Protein AF-A0AAE5MK53-F1 (afdb_monomer_lite)

InterPro domains:
  IPR053832 Domain of unknown function DUF6924 [PF21962] (348-481)

Structure (mmCIF, N/CA/C/O backbone):
data_AF-A0AAE5MK53-F1
#
_entry.id   AF-A0AAE5MK53-F1
#
loop_
_atom_site.group_PDB
_atom_site.id
_atom_site.type_symbol
_atom_site.label_atom_id
_atom_site.label_alt_id
_atom_site.label_comp_id
_atom_site.label_asym_id
_atom_site.label_entity_id
_atom_site.label_seq_id
_atom_site.pdbx_PDB_ins_code
_atom_site.Cartn_x
_atom_site.Cartn_y
_atom_site.Cartn_z
_atom_site.occupancy
_atom_site.B_iso_or_equiv
_atom_site.auth_seq_id
_atom_site.auth_comp_id
_atom_site.auth_asym_id
_atom_site.auth_atom_id
_atom_site.pdbx_PDB_model_num
ATOM 1 N N . MET A 1 1 ? 41.334 26.583 -20.042 1.00 57.69 1 MET A N 1
ATOM 2 C CA . MET A 1 1 ? 40.131 26.699 -20.900 1.00 57.69 1 MET A CA 1
ATOM 3 C C . MET A 1 1 ? 39.004 26.038 -20.131 1.00 57.69 1 MET A C 1
ATOM 5 O O . MET A 1 1 ? 39.251 24.961 -19.609 1.00 57.69 1 MET A O 1
ATOM 9 N N . SER A 1 2 ? 37.841 26.672 -19.985 1.00 77.62 2 SER A N 1
ATOM 10 C CA . SER A 1 2 ? 36.703 26.052 -19.292 1.00 77.62 2 SER A CA 1
ATOM 11 C C . SER A 1 2 ? 36.156 24.884 -20.117 1.00 77.62 2 SER A C 1
ATOM 13 O O . SER A 1 2 ? 36.033 25.001 -21.339 1.00 77.62 2 SER A O 1
ATOM 15 N N . MET A 1 3 ? 35.861 23.752 -19.473 1.00 86.38 3 MET A N 1
ATOM 16 C CA . MET A 1 3 ? 35.190 22.638 -20.142 1.00 86.38 3 MET A CA 1
ATOM 17 C C . MET A 1 3 ? 33.709 22.948 -20.372 1.00 86.38 3 MET A C 1
ATOM 19 O O . MET A 1 3 ? 33.050 23.600 -19.567 1.00 86.38 3 MET A O 1
ATOM 23 N N . THR A 1 4 ? 33.177 22.450 -21.483 1.00 92.69 4 THR A N 1
ATOM 24 C CA . THR A 1 4 ? 31.737 22.442 -21.771 1.00 92.69 4 THR A CA 1
ATOM 25 C C . THR A 1 4 ? 31.074 21.220 -21.135 1.00 92.69 4 THR A C 1
ATOM 27 O O . THR A 1 4 ? 31.731 20.197 -20.927 1.00 92.69 4 THR A O 1
ATOM 30 N N . TRP A 1 5 ? 29.763 21.275 -20.873 1.00 92.25 5 TRP A N 1
ATOM 31 C CA . TRP A 1 5 ? 29.041 20.116 -20.333 1.00 92.25 5 TRP A CA 1
ATOM 32 C C . TRP A 1 5 ? 29.222 18.837 -21.172 1.00 92.25 5 TRP A C 1
ATOM 34 O O . TRP A 1 5 ? 29.548 17.809 -20.589 1.00 92.25 5 TRP A O 1
ATOM 44 N N . PRO A 1 6 ? 29.129 18.849 -22.519 1.00 90.31 6 PRO A N 1
ATOM 45 C CA . PRO A 1 6 ? 29.384 17.647 -23.315 1.00 90.31 6 PRO A CA 1
ATOM 46 C C . PRO A 1 6 ? 30.763 17.010 -23.085 1.00 90.31 6 PRO A C 1
ATOM 48 O O . PRO A 1 6 ? 30.878 15.788 -23.165 1.00 90.31 6 PRO A O 1
ATOM 51 N N . GLN A 1 7 ? 31.790 17.810 -22.778 1.00 87.62 7 GLN A N 1
ATOM 52 C CA . GLN A 1 7 ? 33.131 17.314 -22.454 1.00 87.62 7 GLN A CA 1
ATOM 53 C C . GLN A 1 7 ? 33.174 16.686 -21.056 1.00 87.62 7 GLN A C 1
ATOM 55 O O . GLN A 1 7 ? 33.654 15.564 -20.922 1.00 87.62 7 GLN A O 1
ATOM 60 N N . VAL A 1 8 ? 32.609 17.353 -20.043 1.00 91.56 8 VAL A N 1
ATOM 61 C CA . VAL A 1 8 ? 32.507 16.819 -18.668 1.00 91.56 8 VAL A CA 1
ATOM 62 C C . VAL A 1 8 ? 31.668 15.539 -18.629 1.00 91.56 8 VAL A C 1
ATOM 64 O O . VAL A 1 8 ? 32.060 14.543 -18.026 1.00 91.56 8 VAL A O 1
ATOM 67 N N . ARG A 1 9 ? 30.552 15.514 -19.359 1.00 89.44 9 ARG A N 1
ATOM 68 C CA . ARG A 1 9 ? 29.719 14.324 -19.552 1.00 89.44 9 ARG A CA 1
ATOM 69 C C . ARG A 1 9 ? 30.509 13.173 -20.176 1.00 89.44 9 ARG A C 1
ATOM 71 O O . ARG A 1 9 ? 30.390 12.034 -19.736 1.00 89.44 9 ARG A O 1
ATOM 78 N N . GLY A 1 10 ? 31.325 13.473 -21.188 1.00 82.06 10 GLY A N 1
ATOM 79 C CA . GLY A 1 10 ? 32.218 12.504 -21.824 1.00 82.06 10 GLY A CA 1
ATOM 80 C C . GLY A 1 10 ? 33.250 11.918 -20.858 1.00 82.06 10 GLY A C 1
ATOM 81 O O . GLY A 1 10 ? 33.489 10.712 -20.903 1.00 82.06 10 GLY A O 1
ATOM 82 N N . LEU A 1 11 ? 33.801 12.732 -19.948 1.00 87.75 11 LEU A N 1
ATOM 83 C CA . LEU A 1 11 ? 34.667 12.238 -18.872 1.00 87.75 11 LEU A CA 1
ATOM 84 C C . LEU A 1 11 ? 33.918 11.240 -17.996 1.00 87.75 11 LEU A C 1
ATOM 86 O O . LEU A 1 11 ? 34.425 10.148 -17.758 1.00 87.75 11 LEU A O 1
ATOM 90 N N . SER A 1 12 ? 32.694 11.557 -17.579 1.00 90.00 12 SER A N 1
ATOM 91 C CA . SER A 1 12 ? 31.978 10.639 -16.700 1.00 90.00 12 SER A CA 1
ATOM 92 C C . SER A 1 12 ? 31.541 9.342 -17.384 1.00 90.00 12 SER A C 1
ATOM 94 O O . SER A 1 12 ? 31.657 8.269 -16.795 1.00 90.00 12 SER A O 1
ATOM 96 N N . TYR A 1 13 ? 31.172 9.384 -18.667 1.00 85.62 13 TYR A N 1
ATOM 97 C CA . TYR A 1 13 ? 30.950 8.168 -19.459 1.00 85.62 13 TYR A CA 1
ATOM 98 C C . TYR A 1 13 ? 32.170 7.260 -19.556 1.00 85.62 13 TYR A C 1
ATOM 100 O O . TYR A 1 13 ? 32.012 6.048 -19.680 1.00 85.62 13 TYR A O 1
ATOM 108 N N . SER A 1 14 ? 33.382 7.804 -19.451 1.00 85.31 14 SER A N 1
ATOM 109 C CA . SER A 1 14 ? 34.597 6.990 -19.482 1.00 85.31 14 SER A CA 1
ATOM 110 C C . SER A 1 14 ? 34.736 6.037 -18.289 1.00 85.31 14 SER A C 1
ATOM 112 O O . SER A 1 14 ? 35.611 5.175 -18.322 1.00 85.31 14 SER A O 1
ATOM 114 N N . THR A 1 15 ? 33.888 6.164 -17.260 1.00 87.31 15 THR A N 1
ATOM 115 C CA . THR A 1 15 ? 33.840 5.269 -16.090 1.00 87.31 15 THR A CA 1
ATOM 116 C C . THR A 1 15 ? 32.873 4.091 -16.265 1.00 87.31 15 THR A C 1
ATOM 118 O O . THR A 1 15 ? 32.902 3.144 -15.480 1.00 87.31 15 THR A O 1
ATOM 121 N N . MET A 1 16 ? 32.033 4.106 -17.309 1.00 83.94 16 MET A N 1
ATOM 122 C CA . MET A 1 16 ? 31.070 3.037 -17.583 1.00 83.94 16 MET A CA 1
ATOM 123 C C . MET A 1 16 ? 31.770 1.686 -17.749 1.00 83.94 16 MET A C 1
ATOM 125 O O . MET A 1 16 ? 32.662 1.529 -18.581 1.00 83.94 16 MET A O 1
ATOM 129 N N . GLY A 1 17 ? 31.329 0.693 -16.974 1.00 82.88 17 GLY A N 1
ATOM 130 C CA . GLY A 1 17 ? 31.860 -0.670 -17.042 1.00 82.88 17 GLY A CA 1
ATOM 131 C C . GLY A 1 17 ? 33.250 -0.860 -16.423 1.00 82.88 17 GLY A C 1
ATOM 132 O O . GLY A 1 17 ? 33.816 -1.941 -16.568 1.00 82.88 17 GLY A O 1
ATOM 133 N N . ARG A 1 18 ? 33.792 0.145 -15.724 1.00 87.62 18 ARG A N 1
ATOM 134 C CA . ARG A 1 18 ? 35.118 0.088 -15.091 1.00 87.62 18 ARG A CA 1
ATOM 135 C C . ARG A 1 18 ? 35.029 -0.102 -13.585 1.00 87.62 18 ARG A C 1
ATOM 137 O O . ARG A 1 18 ? 34.075 0.344 -12.949 1.00 87.62 18 ARG A O 1
ATOM 144 N N . SER A 1 19 ? 36.022 -0.789 -13.028 1.00 93.06 19 SER A N 1
ATOM 145 C CA . SER A 1 19 ? 36.098 -1.034 -11.590 1.00 93.06 19 SER A CA 1
ATOM 146 C C . SER A 1 19 ? 36.514 0.239 -10.867 1.00 93.06 19 SER A C 1
ATOM 148 O O . SER A 1 19 ? 37.373 0.967 -11.363 1.00 93.06 19 SER A O 1
ATOM 150 N N . VAL A 1 20 ? 35.906 0.531 -9.717 1.00 96.31 20 VAL A N 1
ATOM 151 C CA . VAL A 1 20 ? 36.264 1.701 -8.907 1.00 96.31 20 VAL A CA 1
ATOM 152 C C . VAL A 1 20 ? 36.381 1.316 -7.440 1.00 96.31 20 VAL A C 1
ATOM 154 O O . VAL A 1 20 ? 35.507 0.647 -6.890 1.00 96.31 20 VAL A O 1
ATOM 157 N N . ARG A 1 21 ? 37.450 1.779 -6.793 1.00 97.19 21 ARG A N 1
ATOM 158 C CA . ARG A 1 21 ? 37.601 1.799 -5.336 1.00 97.19 21 ARG A CA 1
ATOM 159 C C . ARG A 1 21 ? 37.710 3.239 -4.866 1.00 97.19 21 ARG A C 1
ATOM 161 O O . ARG A 1 21 ? 38.428 4.014 -5.486 1.00 97.19 21 ARG A O 1
ATOM 168 N N . ALA A 1 22 ? 37.044 3.591 -3.773 1.00 97.56 22 ALA A N 1
ATOM 169 C CA . ALA A 1 22 ? 37.144 4.925 -3.188 1.00 97.56 22 ALA A CA 1
ATOM 170 C C . ALA A 1 22 ? 36.877 4.909 -1.678 1.00 97.56 22 ALA A C 1
ATOM 172 O O . ALA A 1 22 ? 36.307 3.960 -1.133 1.00 97.56 22 ALA A O 1
ATOM 173 N N . GLU A 1 23 ? 37.279 5.982 -1.011 1.00 97.81 23 GLU A N 1
ATOM 174 C CA . GLU A 1 23 ? 36.853 6.318 0.345 1.00 97.81 23 GLU A CA 1
ATOM 175 C C . GLU A 1 23 ? 35.591 7.178 0.292 1.00 97.81 23 GLU A C 1
ATOM 177 O O . GLU A 1 23 ? 35.469 8.045 -0.570 1.00 97.81 23 GLU A O 1
ATOM 182 N N . THR A 1 24 ? 34.640 6.933 1.189 1.00 96.25 24 THR A N 1
ATOM 183 C CA . THR A 1 24 ? 33.313 7.556 1.168 1.00 96.25 24 THR A CA 1
ATOM 184 C C . THR A 1 24 ? 33.146 8.545 2.313 1.00 96.25 24 THR A C 1
ATOM 186 O O . THR A 1 24 ? 33.601 8.311 3.436 1.00 96.25 24 THR A O 1
ATOM 189 N N . TRP A 1 25 ? 32.445 9.641 2.034 1.00 95.38 25 TRP A N 1
ATOM 190 C CA . TRP A 1 25 ? 32.151 10.698 2.993 1.00 95.38 25 TRP A CA 1
ATOM 191 C C . TRP A 1 25 ? 30.696 11.152 2.868 1.00 95.38 25 TRP A C 1
ATOM 19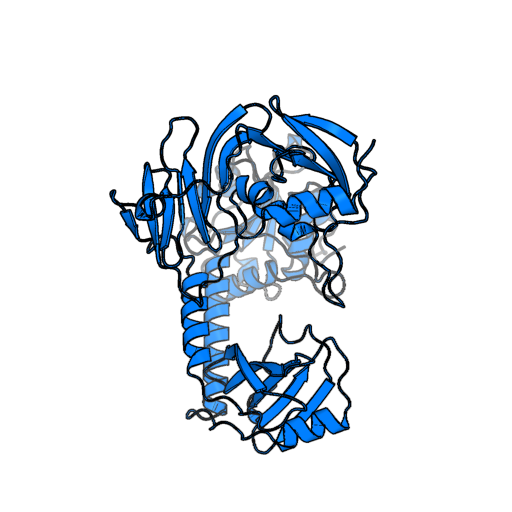3 O O . TRP A 1 25 ? 30.136 11.178 1.770 1.00 95.38 25 TRP A O 1
ATOM 203 N N . ALA A 1 26 ? 30.099 11.539 3.993 1.00 92.19 26 ALA A N 1
ATOM 204 C CA . ALA A 1 26 ? 28.777 12.156 4.053 1.00 92.19 26 ALA A CA 1
ATOM 205 C C . ALA A 1 26 ? 28.813 13.360 5.001 1.00 92.19 26 ALA A C 1
ATOM 207 O O . ALA A 1 26 ? 29.324 13.253 6.116 1.00 92.19 26 ALA A O 1
ATOM 208 N N . ASP A 1 27 ? 28.327 14.513 4.539 1.00 90.69 27 ASP A N 1
ATOM 209 C CA . ASP A 1 27 ? 28.273 15.781 5.280 1.00 90.69 27 ASP A CA 1
ATOM 210 C C . ASP A 1 27 ? 29.592 16.119 5.997 1.00 90.69 27 ASP A C 1
ATOM 212 O O . ASP A 1 27 ? 29.641 16.502 7.166 1.00 90.69 27 ASP A O 1
ATOM 216 N N . GLY A 1 28 ? 30.705 15.925 5.285 1.00 90.06 28 GLY A N 1
ATOM 217 C CA . GLY A 1 28 ? 32.050 16.198 5.791 1.00 90.06 28 GLY A CA 1
ATOM 218 C C . GLY A 1 28 ? 32.678 15.072 6.620 1.00 90.06 28 GLY A C 1
ATOM 219 O O . GLY A 1 28 ? 33.887 15.112 6.846 1.00 90.06 28 GLY A O 1
ATOM 220 N N . THR A 1 29 ? 31.915 14.050 7.010 1.00 93.75 29 THR A N 1
ATOM 221 C CA . THR A 1 29 ? 32.353 12.951 7.886 1.00 93.75 29 THR A CA 1
ATOM 222 C C . THR A 1 29 ? 32.756 11.718 7.081 1.00 93.75 29 THR A C 1
ATOM 224 O O . THR A 1 29 ? 32.072 11.348 6.131 1.00 93.75 29 THR A O 1
ATOM 227 N N . TYR A 1 30 ? 33.866 11.077 7.457 1.00 95.38 30 TYR A N 1
ATOM 228 C CA . TYR A 1 30 ? 34.325 9.835 6.828 1.00 95.38 30 TYR A CA 1
ATOM 229 C C . TYR A 1 30 ? 33.371 8.693 7.178 1.00 95.38 30 TYR A C 1
ATOM 231 O O . TYR A 1 30 ? 33.131 8.430 8.358 1.00 95.38 30 TYR A O 1
ATOM 239 N N . THR A 1 31 ? 32.831 8.016 6.167 1.00 94.00 31 THR A N 1
ATOM 240 C CA . THR A 1 31 ? 31.848 6.940 6.349 1.00 94.00 31 THR A CA 1
ATOM 241 C C . THR A 1 31 ? 32.406 5.556 6.056 1.00 94.00 31 THR A C 1
ATOM 243 O O . THR A 1 31 ? 31.842 4.588 6.565 1.00 94.00 31 THR A O 1
ATOM 246 N N . GLY A 1 32 ? 33.519 5.445 5.322 1.00 96.06 32 GLY A N 1
ATOM 247 C CA . GLY A 1 32 ? 34.181 4.168 5.065 1.00 96.06 32 GLY A CA 1
ATOM 248 C C . GLY A 1 32 ? 34.752 4.027 3.656 1.00 96.06 32 GLY A C 1
ATOM 249 O O . GLY A 1 32 ? 35.325 4.970 3.112 1.00 96.06 32 GLY A O 1
ATOM 250 N N . LYS A 1 33 ? 34.649 2.823 3.084 1.00 96.81 33 LYS A N 1
ATOM 251 C CA . LYS A 1 33 ? 35.230 2.462 1.781 1.00 96.81 33 LYS A CA 1
ATOM 252 C C . LYS A 1 33 ? 34.236 1.725 0.907 1.00 96.81 33 LYS A C 1
ATOM 254 O O . LYS A 1 33 ? 33.406 0.963 1.395 1.00 96.81 33 LYS A O 1
ATOM 259 N N . VAL A 1 34 ? 34.373 1.912 -0.399 1.00 96.38 34 VAL A N 1
ATOM 260 C CA . VAL A 1 34 ? 33.569 1.230 -1.409 1.00 96.38 34 VAL A CA 1
ATOM 261 C C . VAL A 1 34 ? 34.458 0.601 -2.474 1.00 96.38 34 VAL A C 1
ATOM 263 O O . VAL A 1 34 ? 35.443 1.197 -2.913 1.00 96.38 34 VAL A O 1
ATOM 266 N N . TRP A 1 35 ? 34.068 -0.593 -2.911 1.00 97.12 35 TRP A N 1
ATOM 267 C CA . TRP A 1 35 ? 34.556 -1.253 -4.113 1.00 97.12 35 TRP A CA 1
ATOM 268 C C . TRP A 1 35 ? 33.366 -1.571 -4.998 1.00 97.12 35 TRP A C 1
ATOM 270 O O . TRP A 1 35 ? 32.382 -2.158 -4.543 1.00 97.12 35 TRP A O 1
ATOM 280 N N . PHE A 1 36 ? 33.477 -1.216 -6.267 1.00 93.62 36 PHE A N 1
ATOM 281 C CA . PHE A 1 36 ? 32.468 -1.485 -7.271 1.00 93.62 36 PHE A CA 1
ATOM 282 C C . PHE A 1 36 ? 33.122 -2.132 -8.485 1.00 93.62 36 PHE A C 1
ATOM 284 O O . PHE A 1 36 ? 34.005 -1.553 -9.116 1.00 93.62 36 PHE A O 1
ATOM 291 N N . GLN A 1 37 ? 32.672 -3.337 -8.809 1.00 92.38 37 GLN A N 1
ATOM 292 C CA . GLN A 1 37 ? 32.999 -4.049 -10.033 1.00 92.38 37 GLN A CA 1
ATOM 293 C C . GLN A 1 37 ? 31.704 -4.203 -10.840 1.00 92.38 37 GLN A C 1
ATOM 295 O O . GLN A 1 37 ? 30.841 -5.012 -10.486 1.00 92.38 37 GLN A O 1
ATOM 300 N N . PRO A 1 38 ? 31.544 -3.455 -11.942 1.00 82.31 38 PRO A N 1
ATOM 301 C CA . PRO A 1 38 ? 30.407 -3.636 -12.831 1.00 82.31 38 PRO A CA 1
ATOM 302 C C . PRO A 1 38 ? 30.295 -5.086 -13.339 1.00 82.31 38 PRO A C 1
ATOM 304 O O . PRO A 1 38 ? 31.316 -5.756 -13.521 1.00 82.31 38 PRO A O 1
ATOM 307 N N . PRO A 1 39 ? 29.074 -5.571 -13.627 1.00 75.44 39 PRO A N 1
ATOM 308 C CA . PRO A 1 39 ? 27.817 -4.818 -13.604 1.00 75.44 39 PRO A CA 1
ATOM 309 C C . PRO A 1 39 ? 27.136 -4.732 -12.227 1.00 75.44 39 PRO A C 1
ATOM 311 O O . PRO A 1 39 ? 26.342 -3.821 -12.018 1.00 75.44 39 PRO A O 1
ATOM 314 N N . THR A 1 40 ? 27.420 -5.651 -11.301 1.00 79.81 40 THR A N 1
ATOM 315 C CA . THR A 1 40 ? 26.578 -5.865 -10.104 1.00 79.81 40 THR A CA 1
ATOM 316 C C . THR A 1 40 ? 27.352 -6.085 -8.808 1.00 79.81 40 THR A C 1
ATOM 318 O O . THR A 1 40 ? 26.729 -6.338 -7.783 1.00 79.81 40 THR A O 1
ATOM 321 N N . SER A 1 41 ? 28.684 -6.067 -8.830 1.00 90.38 41 SER A N 1
ATOM 322 C CA . SER A 1 41 ? 29.466 -6.475 -7.666 1.00 90.38 41 SER A CA 1
ATOM 323 C C . SER A 1 41 ? 29.863 -5.278 -6.811 1.00 90.38 41 SER A C 1
ATOM 325 O O . SER A 1 41 ? 30.524 -4.355 -7.289 1.00 90.38 41 SER A O 1
ATOM 327 N N . TRP A 1 42 ? 29.487 -5.313 -5.536 1.00 92.88 42 TRP A N 1
ATOM 328 C CA . TRP A 1 42 ? 29.722 -4.241 -4.573 1.00 92.88 42 TRP A CA 1
ATOM 329 C C . TRP A 1 42 ? 30.321 -4.782 -3.288 1.00 92.88 42 TRP A C 1
ATOM 331 O O . TRP A 1 42 ? 29.976 -5.869 -2.830 1.00 92.88 42 TRP A O 1
ATOM 341 N N . ARG A 1 43 ? 31.177 -3.982 -2.665 1.00 95.00 43 ARG A N 1
ATOM 342 C CA . ARG A 1 43 ? 31.562 -4.133 -1.266 1.00 95.00 43 ARG A CA 1
ATOM 343 C C . ARG A 1 43 ? 31.571 -2.759 -0.627 1.00 95.00 43 ARG A C 1
ATOM 345 O O . ARG A 1 43 ? 32.150 -1.831 -1.190 1.00 95.00 43 ARG A O 1
ATOM 352 N N . ILE A 1 44 ? 30.962 -2.637 0.543 1.00 94.81 44 ILE A N 1
ATOM 353 C CA . ILE A 1 44 ? 31.003 -1.422 1.352 1.00 94.81 44 ILE A CA 1
ATOM 354 C C . ILE A 1 44 ? 31.495 -1.799 2.741 1.00 94.81 44 ILE A C 1
ATOM 356 O O . ILE A 1 44 ? 31.023 -2.760 3.353 1.00 94.81 44 ILE A O 1
ATOM 360 N N . GLU A 1 45 ? 32.459 -1.030 3.218 1.00 95.38 45 GLU A N 1
ATOM 361 C CA . GLU A 1 45 ? 32.949 -1.069 4.586 1.00 95.38 45 GLU A CA 1
ATOM 362 C C . GLU A 1 45 ? 32.618 0.255 5.269 1.00 95.38 45 GLU A C 1
ATOM 364 O O . GLU A 1 45 ? 32.650 1.307 4.630 1.00 95.38 45 GLU A O 1
ATOM 369 N N . ASN A 1 46 ? 32.303 0.212 6.561 1.00 93.38 46 ASN A N 1
ATOM 370 C CA . ASN A 1 46 ? 32.097 1.408 7.375 1.00 93.38 46 ASN A CA 1
ATOM 371 C C . ASN A 1 46 ? 33.437 2.060 7.783 1.00 93.38 46 ASN A C 1
ATOM 373 O O . ASN A 1 46 ? 34.527 1.594 7.441 1.00 93.38 46 ASN A O 1
ATOM 377 N N . ALA A 1 47 ? 33.367 3.137 8.567 1.00 93.56 47 ALA A N 1
ATOM 378 C CA . ALA A 1 47 ? 34.540 3.881 9.017 1.00 93.56 47 ALA A CA 1
ATOM 379 C C . ALA A 1 47 ? 35.525 3.057 9.877 1.00 93.56 47 ALA A C 1
ATOM 381 O O . ALA A 1 47 ? 36.711 3.385 9.910 1.00 93.56 47 ALA A O 1
ATOM 382 N N . SER A 1 48 ? 35.067 1.992 10.548 1.00 93.81 48 SER A N 1
ATOM 383 C CA . SER A 1 48 ? 35.923 1.064 11.306 1.00 93.81 48 SER A CA 1
ATOM 384 C C . SER A 1 48 ? 36.543 -0.043 10.442 1.00 93.81 48 SER A C 1
ATOM 386 O O . SER A 1 48 ? 37.355 -0.814 10.952 1.00 93.81 48 SER A O 1
ATOM 388 N N . GLY A 1 49 ? 36.216 -0.110 9.146 1.00 93.81 49 GLY A N 1
ATOM 389 C CA . GLY A 1 49 ? 36.687 -1.149 8.223 1.00 93.81 49 GLY A CA 1
ATOM 390 C C . GLY A 1 49 ? 35.884 -2.449 8.296 1.00 93.81 49 GLY A C 1
ATOM 391 O O . GLY A 1 49 ? 36.316 -3.479 7.783 1.00 93.81 49 GLY A O 1
ATOM 392 N N . GLU A 1 50 ? 34.724 -2.438 8.950 1.00 93.38 50 GLU A N 1
ATOM 393 C CA . GLU A 1 50 ? 33.830 -3.588 8.982 1.00 93.38 50 GLU A CA 1
ATOM 394 C C . GLU A 1 50 ? 32.932 -3.595 7.747 1.00 93.38 50 GLU A C 1
ATOM 396 O O . GLU A 1 50 ? 32.370 -2.570 7.359 1.00 93.38 50 GLU A O 1
ATOM 401 N N . VAL A 1 51 ? 32.745 -4.777 7.164 1.00 94.69 51 VAL A N 1
ATOM 402 C CA . VAL A 1 51 ? 31.864 -4.976 6.011 1.00 94.69 51 VAL A CA 1
ATOM 403 C C . VAL A 1 51 ? 30.419 -4.727 6.410 1.00 94.69 51 VAL A C 1
ATOM 405 O O . VAL A 1 51 ? 29.896 -5.398 7.295 1.00 94.69 51 VAL A O 1
ATOM 408 N N . THR A 1 52 ? 29.761 -3.794 5.731 1.00 91.81 52 THR A N 1
ATOM 409 C CA . THR A 1 52 ? 28.328 -3.521 5.896 1.00 91.81 52 THR A CA 1
ATOM 410 C C . THR A 1 52 ? 27.501 -4.055 4.737 1.00 91.81 52 THR A C 1
ATOM 412 O O . THR A 1 52 ? 26.321 -4.359 4.918 1.00 91.81 52 THR A O 1
ATOM 415 N N . TYR A 1 53 ? 28.115 -4.206 3.562 1.00 91.44 53 TYR A N 1
ATOM 416 C CA . TYR A 1 53 ? 27.438 -4.669 2.360 1.00 91.44 53 TYR A CA 1
ATOM 417 C C . TYR A 1 53 ? 28.373 -5.443 1.436 1.00 91.44 53 TYR A C 1
ATOM 419 O O . TYR A 1 53 ? 29.503 -5.011 1.196 1.00 91.44 53 TYR A O 1
ATOM 427 N N . ILE A 1 54 ? 27.883 -6.551 0.884 1.00 92.50 54 ILE A N 1
ATOM 428 C CA . ILE A 1 54 ? 28.480 -7.253 -0.254 1.00 92.50 54 ILE A CA 1
ATOM 429 C C . ILE A 1 54 ? 27.368 -7.611 -1.236 1.00 92.50 54 ILE A C 1
ATOM 431 O O . ILE A 1 54 ? 26.322 -8.103 -0.837 1.00 92.50 54 ILE A O 1
ATOM 435 N N . GLU A 1 55 ? 27.611 -7.433 -2.523 1.00 88.81 55 GLU A N 1
ATOM 436 C CA . GLU A 1 55 ? 26.727 -7.891 -3.589 1.00 88.81 55 GLU A CA 1
ATOM 437 C C . GLU A 1 55 ? 27.563 -8.513 -4.696 1.00 88.81 55 GLU A C 1
ATOM 439 O O . GLU A 1 55 ? 28.666 -8.049 -4.992 1.00 88.81 55 GLU A O 1
ATOM 444 N N . ASN A 1 56 ? 27.028 -9.550 -5.326 1.00 87.81 56 ASN A N 1
ATOM 445 C CA . ASN A 1 56 ? 27.532 -10.091 -6.574 1.00 87.81 56 ASN A CA 1
ATOM 446 C C . ASN A 1 56 ? 26.355 -10.470 -7.501 1.00 87.81 56 ASN A C 1
ATOM 448 O O . ASN A 1 56 ? 25.225 -9.992 -7.347 1.00 87.81 56 ASN A O 1
ATOM 452 N N . ALA A 1 57 ? 26.630 -11.264 -8.536 1.00 80.00 57 ALA A N 1
ATOM 453 C CA . ALA A 1 57 ? 25.626 -11.654 -9.525 1.00 80.00 57 ALA A CA 1
ATOM 454 C C . ALA A 1 57 ? 24.497 -12.526 -8.944 1.00 80.00 57 ALA A C 1
ATOM 456 O O . ALA A 1 57 ? 23.371 -12.458 -9.433 1.00 80.00 57 ALA A O 1
ATOM 457 N N . THR A 1 58 ? 24.793 -13.333 -7.927 1.00 79.56 58 THR A N 1
ATOM 458 C CA . THR A 1 58 ? 23.885 -14.341 -7.366 1.00 79.56 58 THR A CA 1
ATOM 459 C C . THR A 1 58 ? 23.483 -14.058 -5.932 1.00 79.56 58 THR A C 1
ATOM 461 O O . THR A 1 58 ? 22.450 -14.557 -5.505 1.00 79.56 58 THR A O 1
ATOM 464 N N . ASP A 1 59 ? 24.249 -13.252 -5.202 1.00 85.56 59 ASP A N 1
ATOM 465 C CA . ASP A 1 59 ? 24.103 -13.101 -3.760 1.00 85.56 59 ASP A CA 1
ATOM 466 C C . ASP A 1 59 ? 24.204 -11.641 -3.322 1.00 85.56 59 ASP A C 1
ATOM 468 O O . ASP A 1 59 ? 24.920 -10.824 -3.907 1.00 85.56 59 ASP A O 1
ATOM 472 N N . GLU A 1 60 ? 23.492 -11.331 -2.250 1.00 86.81 60 GLU A N 1
ATOM 473 C CA . GLU A 1 60 ? 23.530 -10.066 -1.535 1.00 86.81 60 GLU A CA 1
ATOM 474 C C . GLU A 1 60 ? 23.697 -10.357 -0.042 1.00 86.81 60 GLU A C 1
ATOM 476 O O . GLU A 1 60 ? 23.041 -11.236 0.514 1.00 86.81 60 GLU A O 1
ATOM 481 N N . TYR A 1 61 ? 24.578 -9.614 0.615 1.00 88.56 61 TYR A N 1
ATOM 482 C CA . TYR A 1 61 ? 24.829 -9.692 2.042 1.00 88.56 61 TYR A CA 1
ATOM 483 C C . TYR A 1 61 ? 24.715 -8.290 2.638 1.00 88.56 61 TYR A C 1
ATOM 485 O O . TYR A 1 61 ? 25.465 -7.386 2.264 1.00 88.56 61 TYR A O 1
ATOM 493 N N . ARG A 1 62 ? 23.822 -8.111 3.611 1.00 88.25 62 ARG A N 1
ATOM 494 C CA . ARG A 1 62 ? 23.647 -6.861 4.366 1.00 88.25 62 ARG A CA 1
ATOM 495 C C . ARG A 1 62 ? 23.928 -7.094 5.838 1.00 88.25 62 ARG A C 1
ATOM 497 O O . ARG A 1 62 ? 23.429 -8.057 6.407 1.00 88.25 62 ARG A O 1
ATOM 504 N N . ARG A 1 63 ? 24.699 -6.224 6.481 1.00 86.94 63 ARG A N 1
ATOM 505 C CA . ARG A 1 63 ? 24.927 -6.340 7.925 1.00 86.94 63 ARG A CA 1
ATOM 506 C C . ARG A 1 63 ? 23.651 -5.984 8.688 1.00 86.94 63 ARG A C 1
ATOM 508 O O . ARG A 1 63 ? 23.108 -4.903 8.481 1.00 86.94 63 ARG A O 1
ATOM 515 N N . GLY A 1 64 ? 23.179 -6.893 9.539 1.00 81.88 64 GLY A N 1
ATOM 516 C CA . GLY A 1 64 ? 22.070 -6.645 10.458 1.00 81.88 64 GLY A CA 1
ATOM 517 C C . GLY A 1 64 ? 22.498 -5.851 11.695 1.00 81.88 64 GLY A C 1
ATOM 518 O O . GLY A 1 64 ? 23.691 -5.726 11.984 1.00 81.88 64 GLY A O 1
ATOM 519 N N . ASP A 1 65 ? 21.519 -5.352 12.453 1.00 78.94 65 ASP A N 1
ATOM 520 C CA . ASP A 1 65 ? 21.748 -4.613 13.709 1.00 78.94 65 ASP A CA 1
ATOM 521 C C . ASP A 1 65 ? 22.436 -5.468 14.791 1.00 78.94 65 ASP A C 1
ATOM 523 O O . ASP A 1 65 ? 23.116 -4.954 15.677 1.00 78.94 65 ASP A O 1
ATOM 527 N N . ASP A 1 66 ? 22.295 -6.790 14.693 1.00 80.44 66 ASP A N 1
ATOM 528 C CA . ASP A 1 66 ? 22.969 -7.803 15.513 1.00 80.44 66 ASP A CA 1
ATOM 529 C C . ASP A 1 66 ? 24.445 -8.024 15.123 1.00 80.44 66 ASP A C 1
ATOM 531 O O . ASP A 1 66 ? 25.167 -8.775 15.782 1.00 80.44 66 ASP A O 1
ATOM 535 N N . GLY A 1 67 ? 24.907 -7.374 14.052 1.00 83.56 67 GLY A N 1
ATOM 536 C CA . GLY A 1 67 ? 26.258 -7.488 13.519 1.00 83.56 67 GLY A CA 1
ATOM 537 C C . GLY A 1 67 ? 26.502 -8.727 12.653 1.00 83.56 67 GLY A C 1
ATOM 538 O O . GLY A 1 67 ? 27.621 -8.871 12.153 1.00 83.56 67 GLY A O 1
ATOM 539 N N . ILE A 1 68 ? 25.500 -9.590 12.446 1.00 87.38 68 ILE A N 1
ATOM 540 C CA . ILE A 1 68 ? 25.573 -10.777 11.580 1.00 87.38 68 ILE A CA 1
ATOM 541 C C . ILE A 1 68 ? 25.129 -10.389 10.163 1.00 87.38 68 ILE A C 1
ATOM 543 O O . ILE A 1 68 ? 24.242 -9.556 9.979 1.00 87.38 68 ILE A O 1
ATOM 547 N N . MET A 1 69 ? 25.749 -10.974 9.132 1.00 88.62 69 MET A N 1
ATOM 548 C CA . MET A 1 69 ? 25.327 -10.713 7.754 1.00 88.62 69 MET A CA 1
ATOM 549 C C . MET A 1 69 ? 24.026 -11.453 7.439 1.00 88.62 69 MET A C 1
ATOM 551 O O . MET A 1 69 ? 23.929 -12.670 7.587 1.00 88.62 69 MET A O 1
ATOM 555 N N . VAL A 1 70 ? 23.043 -10.713 6.952 1.00 84.88 70 VAL A N 1
ATOM 556 C CA . VAL A 1 70 ? 21.832 -11.237 6.329 1.00 84.88 70 VAL A CA 1
ATOM 557 C C . VAL A 1 70 ? 22.171 -11.599 4.893 1.00 84.88 70 VAL A C 1
ATOM 559 O O . VAL A 1 70 ? 22.569 -10.718 4.131 1.00 84.88 70 VAL A O 1
ATOM 562 N N . HIS A 1 71 ? 22.056 -12.876 4.541 1.00 87.06 71 HIS A N 1
ATOM 563 C CA . HIS A 1 71 ? 22.318 -13.383 3.195 1.00 87.06 71 HIS A CA 1
ATOM 564 C C . HIS A 1 71 ? 21.015 -13.536 2.416 1.00 87.06 71 HIS A C 1
ATOM 566 O O . HIS A 1 71 ? 20.013 -14.036 2.931 1.00 87.06 71 HIS A O 1
ATOM 572 N N . VAL A 1 72 ? 21.053 -13.103 1.159 1.00 76.56 72 VAL A N 1
ATOM 573 C CA . VAL A 1 72 ? 19.964 -13.242 0.204 1.00 76.56 72 VAL A CA 1
ATOM 574 C C . VAL A 1 72 ? 20.485 -13.777 -1.119 1.00 76.56 72 VAL A C 1
ATOM 576 O O . VAL A 1 72 ? 21.419 -13.221 -1.699 1.00 76.56 72 VAL A O 1
ATOM 579 N N . VAL A 1 73 ? 19.818 -14.805 -1.642 1.00 77.62 73 VAL A N 1
ATOM 580 C CA . VAL A 1 73 ? 20.026 -15.282 -3.011 1.00 77.62 73 VAL A CA 1
ATOM 581 C C . VAL A 1 73 ? 19.202 -14.422 -3.972 1.00 77.62 73 VAL A C 1
ATOM 583 O O . VAL A 1 73 ? 17.989 -14.266 -3.825 1.00 77.62 73 VAL A O 1
ATOM 586 N N . LYS A 1 74 ? 19.846 -13.856 -4.990 1.00 70.56 74 LYS A N 1
ATOM 587 C CA . LYS A 1 74 ? 19.212 -13.024 -6.015 1.00 70.56 74 LYS A CA 1
ATOM 588 C C . LYS A 1 74 ? 18.457 -13.915 -7.004 1.00 70.56 74 LYS A C 1
ATOM 590 O O . LYS A 1 74 ? 19.052 -14.566 -7.860 1.00 70.56 74 LYS A O 1
ATOM 595 N N . SER A 1 75 ? 17.128 -13.932 -6.901 1.00 59.84 75 SER A N 1
ATOM 596 C CA . SER A 1 75 ? 16.252 -14.520 -7.922 1.00 59.84 75 SER A CA 1
ATOM 597 C C . SER A 1 75 ? 16.104 -13.565 -9.116 1.00 59.84 75 SER A C 1
ATOM 599 O O . SER A 1 75 ? 15.932 -12.363 -8.905 1.00 59.84 75 SER A O 1
ATOM 601 N N . PRO A 1 76 ? 16.074 -14.058 -10.371 1.00 57.81 76 PRO A N 1
ATOM 602 C CA . PRO A 1 76 ? 15.755 -13.234 -11.543 1.00 57.81 76 PRO A CA 1
ATOM 603 C C . PRO A 1 76 ? 14.332 -12.645 -11.514 1.00 57.81 76 PRO A C 1
ATOM 605 O O . PRO A 1 76 ? 14.018 -11.781 -12.329 1.00 57.81 76 PRO A O 1
ATOM 608 N N . HIS A 1 77 ? 13.484 -13.094 -10.582 1.00 52.44 77 HIS A N 1
ATOM 609 C CA . HIS A 1 77 ? 12.122 -12.599 -10.367 1.00 52.44 77 HIS A CA 1
ATOM 610 C C . HIS A 1 77 ? 11.987 -11.733 -9.105 1.00 52.44 77 HIS A C 1
ATOM 612 O O . HIS A 1 77 ? 10.889 -11.267 -8.811 1.00 52.44 77 HIS A O 1
ATOM 618 N N . ARG A 1 78 ? 13.073 -11.509 -8.348 1.00 57.34 78 ARG A N 1
ATOM 619 C CA . ARG A 1 78 ? 13.050 -10.641 -7.166 1.00 57.34 78 ARG A CA 1
ATOM 620 C C . ARG A 1 78 ? 12.965 -9.192 -7.630 1.00 57.34 78 ARG A C 1
ATOM 622 O O . ARG A 1 78 ? 13.878 -8.694 -8.289 1.00 57.34 78 ARG A O 1
ATOM 629 N N . TRP A 1 79 ? 11.888 -8.497 -7.270 1.00 40.22 79 TRP A N 1
ATOM 630 C CA . TRP A 1 79 ? 11.856 -7.042 -7.389 1.00 40.22 79 TRP A CA 1
ATOM 631 C C . TRP A 1 79 ? 12.841 -6.436 -6.383 1.00 40.22 79 TRP A C 1
ATOM 633 O O . TRP A 1 79 ? 12.565 -6.355 -5.191 1.00 40.22 79 TRP A O 1
ATOM 643 N N . VAL A 1 80 ? 14.031 -6.070 -6.858 1.00 45.47 80 VAL A N 1
ATOM 644 C CA . VAL A 1 80 ? 15.029 -5.356 -6.059 1.00 45.47 80 VAL A CA 1
ATOM 645 C C . VAL A 1 80 ? 14.935 -3.882 -6.423 1.00 45.47 80 VAL A C 1
ATOM 647 O O . VAL A 1 80 ? 15.372 -3.464 -7.496 1.00 45.47 80 VAL A O 1
ATOM 650 N N . MET A 1 81 ? 14.364 -3.075 -5.530 1.00 39.31 81 MET A N 1
ATOM 651 C CA . MET A 1 81 ? 14.577 -1.631 -5.571 1.00 39.31 81 MET A CA 1
ATOM 652 C C . MET A 1 81 ? 16.057 -1.385 -5.254 1.00 39.31 81 MET A C 1
ATOM 654 O O . MET A 1 81 ? 16.473 -1.471 -4.102 1.00 39.31 81 MET A O 1
ATOM 658 N N . MET A 1 82 ? 16.863 -1.083 -6.277 1.00 41.41 82 MET A N 1
ATOM 659 C CA . MET A 1 82 ? 18.256 -0.615 -6.152 1.00 41.41 82 MET A CA 1
ATOM 660 C C . MET A 1 82 ? 18.304 0.817 -5.582 1.00 41.41 82 MET A C 1
ATOM 662 O O . MET A 1 82 ? 18.975 1.701 -6.102 1.00 41.41 82 MET A O 1
ATOM 666 N N . THR A 1 83 ? 17.535 1.090 -4.532 1.00 37.53 83 THR A N 1
ATOM 667 C CA . THR A 1 83 ? 17.486 2.384 -3.857 1.00 37.53 83 THR A CA 1
ATOM 668 C C . THR A 1 83 ? 18.094 2.205 -2.478 1.00 37.53 83 THR A C 1
ATOM 670 O O . THR A 1 83 ? 17.450 1.632 -1.603 1.00 37.53 83 THR A O 1
ATOM 673 N N . GLY A 1 84 ? 19.318 2.684 -2.252 1.00 49.16 84 GLY A N 1
ATOM 674 C CA . GLY A 1 84 ? 19.779 2.815 -0.865 1.00 49.16 84 GLY A CA 1
ATOM 675 C C . GLY A 1 84 ? 21.274 2.929 -0.620 1.00 49.16 84 GLY A C 1
ATOM 676 O O . GLY A 1 84 ? 21.656 3.463 0.417 1.00 49.16 84 GLY A O 1
ATOM 677 N N . HIS A 1 85 ? 22.140 2.501 -1.540 1.00 62.03 85 HIS A N 1
ATOM 678 C CA . HIS A 1 85 ? 23.579 2.626 -1.293 1.00 62.03 85 HIS A CA 1
ATOM 679 C C . HIS A 1 85 ? 24.068 4.000 -1.724 1.00 62.03 85 HIS A C 1
ATOM 681 O O . HIS A 1 85 ? 24.246 4.246 -2.915 1.00 62.03 85 HIS A O 1
ATOM 687 N N . ALA A 1 86 ? 24.309 4.891 -0.760 1.00 74.94 86 ALA A N 1
ATOM 688 C CA . ALA A 1 86 ? 24.784 6.255 -1.005 1.00 74.94 86 ALA A CA 1
ATOM 689 C C . ALA A 1 86 ? 25.950 6.353 -2.025 1.00 74.94 86 ALA A C 1
ATOM 691 O O . ALA A 1 86 ? 25.893 7.235 -2.883 1.00 74.94 86 ALA A O 1
ATOM 692 N N . PRO A 1 87 ? 26.949 5.440 -2.045 1.00 87.12 87 PRO A N 1
ATOM 693 C CA . PRO A 1 87 ? 28.031 5.497 -3.034 1.00 87.12 87 PRO A CA 1
ATOM 694 C C . PRO A 1 87 ? 27.602 5.230 -4.486 1.00 87.12 87 PRO A C 1
ATOM 696 O O . PRO A 1 87 ? 28.280 5.680 -5.410 1.00 87.12 87 PRO A O 1
ATOM 699 N N . SER A 1 88 ? 26.485 4.529 -4.720 1.00 85.62 88 SER A N 1
ATOM 700 C CA . SER A 1 88 ? 25.995 4.234 -6.079 1.00 85.62 88 SER A CA 1
ATOM 701 C C . SER A 1 88 ? 25.631 5.498 -6.856 1.00 85.62 88 SER A C 1
ATOM 703 O O . SER A 1 88 ? 25.933 5.598 -8.044 1.00 85.62 88 SER A O 1
ATOM 705 N N . LEU A 1 89 ? 25.119 6.515 -6.157 1.00 87.25 89 LEU A N 1
ATOM 706 C CA . LEU A 1 89 ? 24.803 7.829 -6.720 1.00 87.25 89 LEU A CA 1
ATOM 707 C C . LEU A 1 89 ? 26.035 8.548 -7.296 1.00 87.25 89 LEU A C 1
ATOM 709 O O . LEU A 1 89 ? 25.881 9.470 -8.092 1.00 87.25 89 LEU A O 1
ATOM 713 N N . LEU A 1 90 ? 27.243 8.141 -6.894 1.00 93.56 90 LEU A N 1
ATOM 714 C CA . LEU A 1 90 ? 28.514 8.688 -7.367 1.00 93.56 90 LEU A CA 1
ATOM 715 C C . LEU A 1 90 ? 29.187 7.754 -8.379 1.00 93.56 90 LEU A C 1
ATOM 717 O O . LEU A 1 90 ? 29.515 8.170 -9.490 1.00 93.56 90 LEU A O 1
ATOM 721 N N . LEU A 1 91 ? 29.340 6.471 -8.039 1.00 92.88 91 LEU A N 1
ATOM 722 C CA . LEU A 1 91 ? 30.039 5.499 -8.891 1.00 92.88 91 LEU A CA 1
ATOM 723 C C . LEU A 1 91 ? 29.258 5.109 -10.153 1.00 92.88 91 LEU A C 1
ATOM 725 O O . LEU A 1 91 ? 29.853 4.636 -11.119 1.00 92.88 91 LEU A O 1
ATOM 729 N N . GLN A 1 92 ? 27.943 5.328 -10.168 1.00 88.06 92 GLN A N 1
ATOM 730 C CA . GLN A 1 92 ? 27.079 5.121 -11.332 1.00 88.06 92 GLN A CA 1
ATOM 731 C C . GLN A 1 92 ? 26.441 6.423 -11.828 1.00 88.06 92 GLN A C 1
ATOM 733 O O . GLN A 1 92 ? 25.463 6.379 -12.577 1.00 88.06 92 GLN A O 1
ATOM 738 N N . ALA A 1 93 ? 26.990 7.589 -11.463 1.00 89.31 93 ALA A N 1
ATOM 739 C CA . ALA A 1 93 ? 26.429 8.889 -11.841 1.00 89.31 93 ALA A CA 1
ATOM 740 C C . ALA A 1 93 ? 26.248 9.035 -13.365 1.00 89.31 93 ALA A C 1
ATOM 742 O O . ALA A 1 93 ? 25.296 9.660 -13.822 1.00 89.31 93 ALA A O 1
ATOM 743 N N . TYR A 1 94 ? 27.090 8.360 -14.157 1.00 83.75 94 TYR A N 1
ATOM 744 C CA . TYR A 1 94 ? 26.991 8.291 -15.617 1.00 83.75 94 TYR A CA 1
ATOM 745 C C . TYR A 1 94 ? 25.624 7.845 -16.157 1.00 83.75 94 TYR A C 1
ATOM 747 O O . TYR A 1 94 ? 25.291 8.156 -17.301 1.00 83.75 94 TYR A O 1
ATOM 755 N N . SER A 1 95 ? 24.842 7.109 -15.363 1.00 81.56 95 SER A N 1
ATOM 756 C CA . SER A 1 95 ? 23.500 6.652 -15.733 1.00 81.56 95 SER A CA 1
ATOM 757 C C . SER A 1 95 ? 22.491 7.801 -15.815 1.00 81.56 95 SER A C 1
ATOM 759 O O . SER A 1 95 ? 21.547 7.726 -16.596 1.00 81.56 95 SER A O 1
ATOM 761 N N . MET A 1 96 ? 22.734 8.899 -15.092 1.00 80.56 96 MET A N 1
ATOM 762 C CA . MET A 1 96 ? 21.812 10.032 -14.967 1.00 80.56 96 MET A CA 1
ATOM 763 C C . MET A 1 96 ? 21.665 10.864 -16.242 1.00 80.56 96 MET A C 1
ATOM 765 O O . MET A 1 96 ? 20.702 11.612 -16.382 1.00 80.56 96 MET A O 1
ATOM 769 N N . TRP A 1 97 ? 22.628 10.784 -17.159 1.00 77.81 97 TRP A N 1
ATOM 770 C CA . TRP A 1 97 ? 22.644 11.593 -18.383 1.00 77.81 97 TRP A CA 1
ATOM 771 C C . TRP A 1 97 ? 22.765 10.758 -19.654 1.00 77.81 97 TRP A C 1
ATOM 773 O O . TRP A 1 97 ? 23.120 11.313 -20.700 1.00 77.81 97 TRP A O 1
ATOM 783 N N . LEU A 1 98 ? 22.449 9.457 -19.568 1.00 70.56 98 LEU A N 1
ATOM 784 C CA . LEU A 1 98 ? 22.276 8.576 -20.723 1.00 70.56 98 LEU A CA 1
ATOM 785 C C . LEU A 1 98 ? 21.319 9.201 -21.756 1.00 70.56 98 LEU A C 1
ATOM 787 O O . LEU A 1 98 ? 20.425 9.965 -21.384 1.00 70.56 98 LEU A O 1
ATOM 791 N N . PRO A 1 99 ? 21.488 8.902 -23.060 1.00 62.94 99 PRO A N 1
ATOM 792 C CA . PRO A 1 99 ? 20.554 9.363 -24.078 1.00 62.94 99 PRO A CA 1
ATOM 793 C C . PRO A 1 99 ? 19.124 8.970 -23.706 1.00 62.94 99 PRO A C 1
ATOM 795 O O . PRO A 1 99 ? 18.837 7.802 -23.461 1.00 62.94 99 PRO A O 1
ATOM 798 N N . GLN A 1 100 ? 18.251 9.967 -23.650 1.00 58.94 100 GLN A N 1
ATOM 799 C CA . GLN A 1 100 ? 16.868 9.804 -23.238 1.00 58.94 100 GLN A CA 1
ATOM 800 C C . GLN A 1 100 ? 16.105 8.948 -24.253 1.00 58.94 100 GLN A C 1
ATOM 802 O O . GLN A 1 100 ? 16.140 9.216 -25.458 1.00 58.94 100 GLN A O 1
ATOM 807 N N . GLU A 1 101 ? 15.404 7.927 -23.768 1.00 56.47 101 GLU A N 1
ATOM 808 C CA . GLU A 1 101 ? 14.469 7.166 -24.592 1.00 56.47 101 GLU A CA 1
ATOM 809 C C . GLU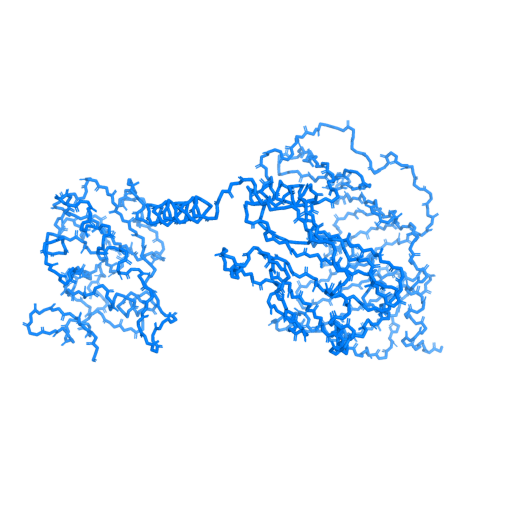 A 1 101 ? 13.276 8.051 -24.975 1.00 56.47 101 GLU A C 1
ATOM 811 O O . GLU A 1 101 ? 12.802 8.873 -24.184 1.00 56.47 101 GLU A O 1
ATOM 816 N N . GLN A 1 102 ? 12.786 7.916 -26.211 1.00 46.56 102 GLN A N 1
ATOM 817 C CA . GLN A 1 102 ? 11.654 8.717 -26.676 1.00 46.56 102 GLN A CA 1
ATOM 818 C C . GLN A 1 102 ? 10.425 8.476 -25.788 1.00 46.56 102 GLN A C 1
ATOM 820 O O . GLN A 1 102 ? 9.950 7.352 -25.669 1.00 46.56 102 GLN A O 1
ATOM 825 N N . GLY A 1 103 ? 9.887 9.551 -25.203 1.00 50.84 103 GLY A N 1
ATOM 826 C CA . GLY A 1 103 ? 8.657 9.511 -24.404 1.00 50.84 103 GLY A CA 1
ATOM 827 C C . GLY A 1 103 ? 8.849 9.366 -22.891 1.00 50.84 103 GLY A C 1
ATOM 828 O O . GLY A 1 103 ? 7.865 9.482 -22.165 1.00 50.84 103 GLY A O 1
ATOM 829 N N . VAL A 1 104 ? 10.076 9.186 -22.393 1.00 52.19 104 VAL A N 1
ATOM 830 C CA . VAL A 1 104 ? 10.373 9.212 -20.948 1.00 52.19 104 VAL A CA 1
ATOM 831 C C . VAL A 1 104 ? 10.831 10.621 -20.570 1.00 52.19 104 VAL A C 1
ATOM 833 O O . VAL A 1 104 ? 11.807 11.072 -21.158 1.00 52.19 104 VAL A O 1
ATOM 836 N N . PRO A 1 105 ? 10.182 11.351 -19.641 1.00 58.28 105 PRO A N 1
ATOM 837 C CA . PRO A 1 105 ? 10.655 12.661 -19.180 1.00 58.28 105 PRO A CA 1
ATOM 838 C C . PRO A 1 105 ? 12.066 12.585 -18.580 1.00 58.28 105 PRO A C 1
ATOM 840 O O . PRO A 1 105 ? 12.416 11.598 -17.938 1.00 58.28 105 PRO A O 1
ATOM 843 N N . ALA A 1 106 ? 12.883 13.619 -18.790 1.00 66.12 106 ALA A N 1
ATOM 844 C CA . ALA A 1 106 ? 14.250 13.633 -18.281 1.00 66.12 106 ALA A CA 1
ATOM 845 C C . ALA A 1 106 ? 14.199 13.816 -16.765 1.00 66.12 106 ALA A C 1
ATOM 847 O O . ALA A 1 106 ? 13.483 14.691 -16.278 1.00 66.12 106 ALA A O 1
ATOM 848 N N . GLN A 1 107 ? 14.953 13.005 -16.021 1.00 77.00 107 GLN A N 1
ATOM 849 C CA . GLN A 1 107 ? 15.049 13.185 -14.573 1.00 77.00 107 GLN A CA 1
ATOM 850 C C . GLN A 1 107 ? 15.783 14.486 -14.223 1.00 77.00 107 GLN A C 1
ATOM 852 O O . GLN A 1 107 ? 15.376 15.178 -13.295 1.00 77.00 107 GLN A O 1
ATOM 857 N N . LEU A 1 108 ? 16.838 14.819 -14.974 1.00 83.25 108 LEU A N 1
ATOM 858 C CA . LEU A 1 108 ? 17.617 16.045 -14.816 1.00 83.25 108 LEU A CA 1
ATOM 859 C C . LEU A 1 108 ? 17.393 16.983 -16.011 1.00 83.25 108 LEU A C 1
ATOM 861 O O . LEU A 1 108 ? 17.471 16.544 -17.159 1.00 83.25 108 LEU A O 1
ATOM 865 N N . ASP A 1 109 ? 17.168 18.267 -15.736 1.00 83.88 109 ASP A N 1
ATOM 866 C CA . ASP A 1 109 ? 17.079 19.324 -16.755 1.00 83.88 109 ASP A CA 1
ATOM 867 C C . ASP A 1 109 ? 18.453 19.668 -17.378 1.00 83.88 109 ASP A C 1
ATOM 869 O O . ASP A 1 109 ? 19.475 19.032 -17.107 1.00 83.88 109 ASP A O 1
ATOM 873 N N . GLU A 1 110 ? 18.505 20.710 -18.217 1.00 85.38 110 GLU A N 1
ATOM 874 C CA . GLU A 1 110 ? 19.770 21.250 -18.722 1.00 85.38 110 GLU A CA 1
ATOM 875 C C . GLU A 1 110 ? 20.687 21.726 -17.574 1.00 85.38 110 GLU A C 1
ATOM 877 O O . GLU A 1 110 ? 20.238 22.460 -16.686 1.00 85.38 110 GLU A O 1
ATOM 882 N N . PRO A 1 111 ? 21.981 21.348 -17.582 1.00 91.31 111 PRO A N 1
ATOM 883 C CA . PRO A 1 111 ? 22.902 21.747 -16.531 1.00 91.31 111 PRO A CA 1
ATOM 884 C C . PRO A 1 111 ? 23.377 23.190 -16.658 1.00 91.31 111 PRO A C 1
ATOM 886 O O . PRO A 1 111 ? 23.433 23.776 -17.742 1.00 91.31 111 PRO A O 1
ATOM 889 N N . THR A 1 112 ? 23.871 23.720 -15.543 1.00 93.69 112 THR A N 1
ATOM 890 C CA . THR A 1 112 ? 24.699 24.928 -15.542 1.00 93.69 112 THR A CA 1
ATOM 891 C C . THR A 1 112 ? 26.024 24.718 -16.287 1.00 93.69 112 THR A C 1
ATOM 893 O O . THR A 1 112 ? 26.479 23.599 -16.537 1.00 93.69 112 THR A O 1
ATOM 896 N N . SER A 1 113 ? 26.678 25.825 -16.661 1.00 94.56 113 SER A N 1
ATOM 897 C CA . SER A 1 113 ? 28.027 25.759 -17.237 1.00 94.56 113 SER A CA 1
ATOM 898 C C . SER A 1 113 ? 29.018 25.187 -16.215 1.00 94.56 113 SER A C 1
ATOM 900 O O . SER A 1 113 ? 29.030 25.681 -15.085 1.00 94.56 113 SER A O 1
ATOM 902 N N . PRO A 1 114 ? 29.871 24.212 -16.593 1.00 96.94 114 PRO A N 1
ATOM 903 C CA . PRO A 1 114 ? 30.801 23.605 -15.654 1.00 96.94 114 PRO A CA 1
ATOM 904 C C . PRO A 1 114 ? 31.755 24.615 -15.017 1.00 96.94 114 PRO A C 1
ATOM 906 O O . PRO A 1 114 ? 32.349 25.453 -15.705 1.00 96.94 114 PRO A O 1
ATOM 909 N N . ARG A 1 115 ? 31.939 24.494 -13.704 1.00 96.94 115 ARG A N 1
ATOM 910 C CA . ARG A 1 115 ? 32.855 25.313 -12.907 1.00 96.94 115 ARG A CA 1
ATOM 911 C C . ARG A 1 115 ? 33.934 24.430 -12.296 1.00 96.94 115 ARG A C 1
ATOM 913 O O . ARG A 1 115 ? 33.632 23.386 -11.739 1.00 96.94 115 ARG A O 1
ATOM 920 N N . GLU A 1 116 ? 35.189 24.850 -12.380 1.00 97.12 116 GLU A N 1
ATOM 921 C CA . GLU A 1 116 ? 36.276 24.133 -11.709 1.00 97.12 116 GLU A CA 1
ATOM 922 C C . GLU A 1 116 ? 36.101 24.208 -10.181 1.00 97.12 116 GLU A C 1
ATOM 924 O O . GLU A 1 116 ? 35.770 25.266 -9.627 1.00 97.12 116 GLU A O 1
ATOM 929 N N . VAL A 1 117 ? 36.292 23.077 -9.508 1.00 97.38 117 VAL A N 1
ATOM 930 C CA . VAL A 1 117 ? 36.163 22.924 -8.056 1.00 97.38 117 VAL A CA 1
ATOM 931 C C . VAL A 1 117 ? 37.240 21.970 -7.539 1.00 97.38 117 VAL A C 1
ATOM 933 O O . VAL A 1 117 ? 37.687 21.086 -8.267 1.00 97.38 117 VAL A O 1
ATOM 936 N N . ASP A 1 118 ? 37.659 22.148 -6.289 1.00 97.19 118 ASP A N 1
ATOM 937 C CA . ASP A 1 118 ? 38.448 21.149 -5.567 1.00 97.19 118 ASP A CA 1
ATOM 938 C C . ASP A 1 118 ? 37.514 20.347 -4.659 1.00 97.19 118 ASP A C 1
ATOM 940 O O . ASP A 1 118 ? 36.777 20.928 -3.859 1.00 97.19 118 ASP A O 1
ATOM 944 N N . VAL A 1 119 ? 37.533 19.024 -4.798 1.00 96.06 119 VAL A N 1
ATOM 945 C CA . VAL A 1 119 ? 36.848 18.103 -3.892 1.00 96.06 119 VAL A CA 1
ATOM 946 C C . VAL A 1 119 ? 37.900 17.172 -3.320 1.00 96.06 119 VAL A C 1
ATOM 948 O O . VAL A 1 119 ? 38.504 16.381 -4.043 1.00 96.06 119 VAL A O 1
ATOM 951 N N . ARG A 1 120 ? 38.133 17.282 -2.008 1.00 95.06 120 ARG A N 1
ATOM 952 C CA . ARG A 1 120 ? 39.070 16.426 -1.262 1.00 95.06 120 ARG A CA 1
ATOM 953 C C . ARG A 1 120 ? 40.483 16.389 -1.871 1.00 95.06 120 ARG A C 1
ATOM 955 O O . ARG A 1 120 ? 41.127 15.345 -1.868 1.00 95.06 120 ARG A O 1
ATOM 962 N N . GLY A 1 121 ? 40.978 17.529 -2.365 1.00 94.50 121 GLY A N 1
ATOM 963 C CA . GLY A 1 121 ? 42.320 17.652 -2.942 1.00 94.50 121 GLY A CA 1
ATOM 964 C C . GLY A 1 121 ? 42.429 17.194 -4.397 1.00 94.50 121 GLY A C 1
ATOM 965 O O . GLY A 1 121 ? 43.542 17.020 -4.899 1.00 94.50 121 GLY A O 1
ATOM 966 N N . ARG A 1 122 ? 41.294 16.969 -5.069 1.00 96.06 122 ARG A N 1
ATOM 967 C CA . ARG A 1 122 ? 41.222 16.629 -6.490 1.00 96.06 122 ARG A CA 1
ATOM 968 C C . ARG A 1 122 ? 40.452 17.693 -7.252 1.00 96.06 122 ARG A C 1
ATOM 970 O O . ARG A 1 122 ? 39.364 18.109 -6.855 1.00 96.06 122 ARG A O 1
ATOM 977 N N . THR A 1 123 ? 41.007 18.103 -8.386 1.00 97.06 123 THR A N 1
ATOM 978 C CA . THR A 1 123 ? 40.344 19.037 -9.294 1.00 97.06 123 THR A CA 1
ATOM 979 C C . THR A 1 123 ? 39.227 18.329 -10.057 1.00 97.06 123 THR A C 1
ATOM 981 O O . THR A 1 123 ? 39.453 17.314 -10.714 1.00 97.06 123 THR A O 1
ATOM 984 N N . GLY A 1 124 ? 38.028 18.900 -10.020 1.00 96.31 124 GLY A N 1
ATOM 985 C CA . GLY A 1 124 ? 36.863 18.421 -10.749 1.00 96.31 124 GLY A CA 1
ATOM 986 C C . GLY A 1 124 ? 36.051 19.547 -11.382 1.00 96.31 124 GLY A C 1
ATOM 987 O O . GLY A 1 124 ? 36.363 20.733 -11.261 1.00 96.31 124 GLY A O 1
ATOM 988 N N . TRP A 1 125 ? 34.985 19.151 -12.067 1.00 97.56 125 TRP A N 1
ATOM 989 C CA . TRP A 1 125 ? 34.049 20.032 -12.752 1.00 97.56 125 TRP A CA 1
ATOM 990 C C . TRP A 1 125 ? 32.677 19.940 -12.095 1.00 97.56 125 TRP A C 1
ATOM 992 O O . TRP A 1 125 ? 31.988 18.928 -12.216 1.00 97.56 125 TRP A O 1
ATOM 1002 N N . GLU A 1 126 ? 32.294 21.004 -11.400 1.00 97.31 126 GLU A N 1
ATOM 1003 C CA . GLU A 1 126 ? 30.986 21.174 -10.784 1.00 97.31 126 GLU A CA 1
ATOM 1004 C C . GLU A 1 126 ? 29.937 21.554 -11.830 1.00 97.31 126 GLU A C 1
ATOM 1006 O O . GLU A 1 126 ? 30.143 22.476 -12.624 1.00 97.31 126 GLU A O 1
ATOM 1011 N N . VAL A 1 127 ? 28.796 20.875 -11.792 1.00 96.06 127 VAL A N 1
ATOM 1012 C CA . VAL A 1 127 ? 27.601 21.152 -12.593 1.00 96.06 127 VAL A CA 1
ATOM 1013 C C . VAL A 1 127 ? 26.355 21.019 -11.724 1.00 96.06 127 VAL A C 1
ATOM 1015 O O . VAL A 1 127 ? 26.287 20.164 -10.841 1.00 96.06 127 VAL A O 1
ATOM 1018 N N . GLN A 1 128 ? 25.359 21.864 -11.971 1.00 94.94 128 GLN A N 1
ATOM 1019 C CA . GLN A 1 128 ? 24.085 21.849 -11.253 1.00 94.94 128 GLN A CA 1
ATOM 1020 C C . GLN A 1 128 ? 22.947 21.517 -12.203 1.00 94.94 128 GLN A C 1
ATOM 1022 O O . GLN A 1 128 ? 22.925 22.011 -13.329 1.00 94.94 128 GLN A O 1
ATOM 1027 N N . PHE A 1 129 ? 21.992 20.734 -11.716 1.00 91.12 129 PHE A N 1
ATOM 1028 C CA . PHE A 1 129 ? 20.787 20.333 -12.429 1.00 91.12 129 PHE A CA 1
ATOM 1029 C C . PHE A 1 129 ? 19.555 20.610 -11.577 1.00 91.12 129 PHE A C 1
ATOM 1031 O O . PHE A 1 129 ? 19.634 20.638 -10.348 1.00 91.12 129 PHE A O 1
ATOM 1038 N N . THR A 1 130 ? 18.409 20.726 -12.240 1.00 87.81 130 THR A N 1
ATOM 1039 C CA . THR A 1 130 ? 17.104 20.580 -11.592 1.00 87.81 130 THR A CA 1
ATOM 1040 C C . THR A 1 130 ? 16.668 19.117 -11.731 1.00 87.81 130 THR A C 1
ATOM 1042 O O . THR A 1 130 ? 16.556 18.631 -12.852 1.00 87.81 130 THR A O 1
ATOM 1045 N N . ASP A 1 131 ? 16.465 18.413 -10.616 1.00 81.94 131 ASP A N 1
ATOM 1046 C CA . ASP A 1 131 ? 15.950 17.044 -10.534 1.00 81.94 131 ASP A CA 1
ATOM 1047 C C . ASP A 1 131 ? 14.423 17.067 -10.376 1.00 81.94 131 ASP A C 1
ATOM 1049 O O . ASP A 1 131 ? 13.880 17.530 -9.366 1.00 81.94 131 ASP A O 1
ATOM 1053 N N . GLN A 1 132 ? 13.729 16.575 -11.400 1.00 74.00 132 GLN A N 1
ATOM 1054 C CA . GLN A 1 132 ? 12.270 16.571 -11.496 1.00 74.00 132 GLN A CA 1
ATOM 1055 C C . GLN A 1 132 ? 11.613 15.503 -10.607 1.00 74.00 132 GLN A C 1
ATOM 1057 O O . GLN A 1 132 ? 10.405 15.553 -10.386 1.00 74.00 132 GLN A O 1
ATOM 1062 N N . SER A 1 133 ? 12.383 14.547 -10.075 1.00 66.75 133 SER A N 1
ATOM 1063 C CA . SER A 1 133 ? 11.862 13.462 -9.231 1.00 66.75 133 SER A CA 1
ATOM 1064 C C . SER A 1 133 ? 11.690 13.844 -7.753 1.00 66.75 133 SER A C 1
ATOM 1066 O O . SER A 1 133 ? 11.016 13.139 -7.002 1.00 66.75 133 SER A O 1
ATOM 1068 N N . ILE A 1 134 ? 12.261 14.972 -7.313 1.00 64.50 134 ILE A N 1
ATOM 1069 C CA . ILE A 1 134 ? 12.272 15.390 -5.904 1.00 64.50 134 ILE A CA 1
ATOM 1070 C C . ILE A 1 134 ? 11.114 16.365 -5.623 1.00 64.50 134 ILE A C 1
ATOM 1072 O O . ILE A 1 134 ? 11.130 17.524 -6.042 1.00 64.50 134 ILE A O 1
ATOM 1076 N N . ASN A 1 135 ? 10.110 15.913 -4.858 1.00 52.50 135 ASN A N 1
ATOM 1077 C CA . ASN A 1 135 ? 8.834 16.628 -4.675 1.00 52.50 135 ASN A CA 1
ATOM 1078 C C . ASN A 1 135 ? 8.748 17.634 -3.505 1.00 52.50 135 ASN A C 1
ATOM 1080 O O . ASN A 1 135 ? 7.673 18.182 -3.266 1.00 52.50 135 ASN A O 1
ATOM 1084 N N . ARG A 1 136 ? 9.830 17.953 -2.778 1.00 47.47 136 ARG A N 1
ATOM 1085 C CA . ARG A 1 136 ? 9.810 19.009 -1.737 1.00 47.47 136 ARG A CA 1
ATOM 1086 C C . ARG A 1 136 ? 11.133 19.778 -1.671 1.00 47.47 136 ARG A C 1
ATOM 1088 O O . ARG A 1 136 ? 12.185 19.174 -1.514 1.00 47.47 136 ARG A O 1
ATOM 1095 N N . THR A 1 137 ? 11.057 21.109 -1.808 1.00 46.84 137 THR A N 1
ATOM 1096 C CA . THR A 1 137 ? 12.063 22.151 -1.459 1.00 46.84 137 THR A CA 1
ATOM 1097 C C . THR A 1 137 ? 13.526 22.017 -1.929 1.00 46.84 137 THR A C 1
ATOM 1099 O O . THR A 1 137 ? 14.302 22.938 -1.697 1.00 46.84 137 THR A O 1
ATOM 1102 N N . GLY A 1 138 ? 13.917 20.961 -2.646 1.00 55.53 138 GLY A N 1
ATOM 1103 C CA . GLY A 1 138 ? 15.302 20.721 -3.057 1.00 55.53 138 GLY A CA 1
ATOM 1104 C C . GLY A 1 138 ? 15.433 20.121 -4.446 1.00 55.53 138 GLY A C 1
ATOM 1105 O O . GLY A 1 138 ? 15.974 19.035 -4.601 1.00 55.53 138 GLY A O 1
ATOM 1106 N N . ARG A 1 139 ? 14.957 20.852 -5.459 1.00 71.62 139 ARG A N 1
ATOM 1107 C CA . ARG A 1 139 ? 15.102 20.448 -6.864 1.00 71.62 139 ARG A CA 1
ATOM 1108 C C . ARG A 1 139 ? 16.534 20.549 -7.381 1.00 71.62 139 ARG A C 1
ATOM 1110 O O . ARG A 1 139 ? 16.827 19.964 -8.406 1.00 71.62 139 ARG A O 1
ATOM 1117 N N . ILE A 1 140 ? 17.419 21.301 -6.729 1.00 86.12 140 ILE A N 1
ATOM 1118 C CA . ILE A 1 140 ? 18.784 21.472 -7.236 1.00 86.12 140 ILE A CA 1
ATOM 1119 C C . ILE A 1 140 ? 19.659 20.329 -6.731 1.00 86.12 140 ILE A C 1
ATOM 1121 O O . ILE A 1 140 ? 19.832 20.162 -5.522 1.00 86.12 140 ILE A O 1
ATOM 1125 N N . VAL A 1 141 ? 20.244 19.590 -7.667 1.00 90.00 141 VAL A N 1
ATOM 1126 C CA . VAL A 1 141 ? 21.305 18.618 -7.406 1.00 90.00 141 VAL A CA 1
ATOM 1127 C C . VAL A 1 141 ? 22.598 19.107 -8.042 1.00 90.00 141 VAL A C 1
ATOM 1129 O O . VAL A 1 141 ? 22.619 19.537 -9.195 1.00 90.00 141 VAL A O 1
ATOM 1132 N N . THR A 1 142 ? 23.686 19.055 -7.282 1.00 94.69 142 THR A N 1
ATOM 1133 C CA . THR A 1 142 ? 25.020 19.440 -7.754 1.00 94.69 142 THR A CA 1
ATOM 1134 C C . THR A 1 142 ? 25.895 18.204 -7.833 1.00 94.69 142 THR A C 1
ATOM 1136 O O . THR A 1 142 ? 25.922 17.432 -6.880 1.00 94.69 142 THR A O 1
ATOM 1139 N N . TYR A 1 143 ? 26.623 18.034 -8.934 1.00 96.31 143 TYR A N 1
ATOM 1140 C CA . TYR A 1 143 ? 27.658 17.013 -9.086 1.00 96.31 143 TYR A CA 1
ATOM 1141 C C . TYR A 1 143 ? 29.014 17.667 -9.323 1.00 96.31 143 TYR A C 1
ATOM 1143 O O . TYR A 1 143 ? 29.087 18.645 -10.062 1.00 96.31 143 TYR A O 1
ATOM 1151 N N . ALA A 1 144 ? 30.086 17.089 -8.782 1.00 97.75 144 ALA A N 1
ATOM 1152 C CA . ALA A 1 144 ? 31.457 17.395 -9.190 1.00 97.75 144 ALA A CA 1
ATOM 1153 C C . ALA A 1 144 ? 32.101 16.163 -9.830 1.00 97.75 144 ALA A C 1
ATOM 1155 O O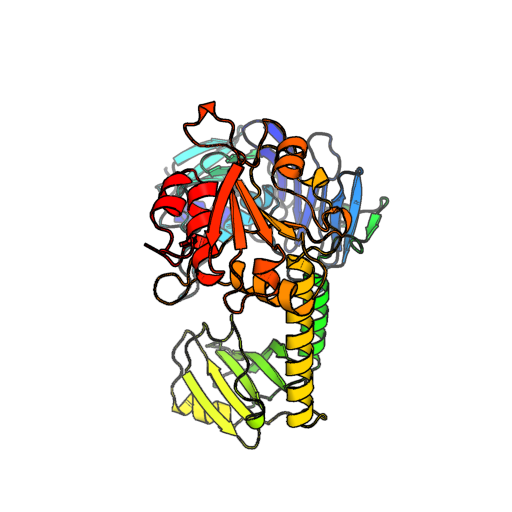 . ALA A 1 144 ? 32.197 15.115 -9.195 1.00 97.75 144 ALA A O 1
ATOM 1156 N N . ILE A 1 145 ? 32.542 16.278 -11.082 1.00 97.69 145 ILE A N 1
ATOM 1157 C CA . ILE A 1 145 ? 33.150 15.178 -11.847 1.00 97.69 145 ILE A CA 1
ATOM 1158 C C . ILE A 1 145 ? 34.672 15.331 -11.854 1.00 97.69 145 ILE A C 1
ATOM 1160 O O . ILE A 1 145 ? 35.170 16.371 -12.282 1.00 97.69 145 ILE A O 1
ATOM 1164 N N . ASP A 1 146 ? 35.407 14.312 -11.407 1.00 97.75 146 ASP A N 1
ATOM 1165 C CA . ASP A 1 146 ? 36.873 14.309 -11.354 1.00 97.75 146 ASP A CA 1
ATOM 1166 C C . ASP A 1 146 ? 37.472 14.577 -12.737 1.00 97.75 146 ASP A C 1
ATOM 1168 O O . ASP A 1 146 ? 37.135 13.902 -13.715 1.00 97.75 146 ASP A O 1
ATOM 1172 N N . ALA A 1 147 ? 38.385 15.543 -12.829 1.00 95.19 147 ALA A N 1
ATOM 1173 C CA . ALA A 1 147 ? 38.981 15.923 -14.105 1.00 95.19 147 ALA A CA 1
ATOM 1174 C C . ALA A 1 147 ? 39.944 14.854 -14.655 1.00 95.19 147 ALA A C 1
ATOM 1176 O O . ALA A 1 147 ? 40.194 14.829 -15.860 1.00 95.19 147 ALA A O 1
ATOM 1177 N N . GLU A 1 148 ? 40.483 13.990 -13.790 1.00 94.69 148 GLU A N 1
ATOM 1178 C CA . GLU A 1 148 ? 41.450 12.949 -14.152 1.00 94.69 148 GLU A CA 1
ATOM 1179 C C . GLU A 1 148 ? 40.779 11.597 -14.441 1.00 94.69 148 GLU A C 1
ATOM 1181 O O . GLU A 1 148 ? 41.019 11.003 -15.490 1.00 94.69 148 GLU A O 1
ATOM 1186 N N . THR A 1 149 ? 39.929 11.107 -13.534 1.00 95.19 149 THR A N 1
ATOM 1187 C CA . THR A 1 149 ? 39.323 9.765 -13.620 1.00 95.19 149 THR A CA 1
ATOM 1188 C C . THR A 1 149 ? 37.924 9.756 -14.233 1.00 95.19 149 THR A C 1
ATOM 1190 O O . THR A 1 149 ? 37.480 8.709 -14.702 1.00 95.19 149 THR A O 1
ATOM 1193 N N . GLY A 1 150 ? 37.212 10.889 -14.225 1.00 93.81 150 GLY A N 1
ATOM 1194 C CA . GLY A 1 150 ? 35.806 10.983 -14.632 1.00 93.81 150 GLY A CA 1
ATOM 1195 C C . GLY A 1 150 ? 34.792 10.487 -13.590 1.00 93.81 150 GLY A C 1
ATOM 1196 O O . GLY A 1 150 ? 33.585 10.572 -13.827 1.00 93.81 150 GLY A O 1
ATOM 1197 N N . VAL A 1 151 ? 35.240 9.980 -12.438 1.00 96.44 151 VAL A N 1
ATOM 1198 C CA . VAL A 1 151 ? 34.355 9.565 -11.337 1.00 96.44 151 VAL A CA 1
ATOM 1199 C C . VAL A 1 151 ? 33.659 10.794 -10.747 1.00 96.44 151 VAL A C 1
ATOM 1201 O O . VAL A 1 151 ? 34.275 11.850 -10.614 1.00 96.44 151 VAL A O 1
ATOM 1204 N N . ALA A 1 152 ? 32.379 10.689 -10.379 1.00 97.25 152 ALA A N 1
ATOM 1205 C CA . ALA A 1 152 ? 31.728 11.757 -9.624 1.00 97.25 152 ALA A CA 1
ATOM 1206 C C . ALA A 1 152 ? 32.308 11.802 -8.200 1.00 97.25 152 ALA A C 1
ATOM 1208 O O . ALA A 1 152 ? 32.094 10.890 -7.406 1.00 97.25 152 ALA A O 1
ATOM 1209 N N . LEU A 1 153 ? 33.060 12.856 -7.889 1.00 97.62 153 LEU A N 1
ATOM 1210 C CA . LEU A 1 153 ? 33.665 13.076 -6.577 1.00 97.62 153 LEU A CA 1
ATOM 1211 C C . LEU A 1 153 ? 32.653 13.553 -5.552 1.00 97.62 153 LEU A C 1
ATOM 1213 O O . LEU A 1 153 ? 32.850 13.308 -4.371 1.00 97.62 153 LEU A O 1
ATOM 1217 N N . SER A 1 154 ? 31.603 14.257 -5.972 1.00 96.69 154 SER A N 1
ATOM 1218 C CA . SER A 1 154 ? 30.557 14.691 -5.056 1.00 96.69 154 SER A CA 1
ATOM 1219 C C . SER A 1 154 ? 29.188 14.756 -5.707 1.00 96.69 154 SER A C 1
ATOM 1221 O O . SER A 1 154 ? 29.054 14.942 -6.920 1.00 96.69 154 SER A O 1
ATOM 1223 N N . ARG A 1 155 ? 28.172 14.606 -4.857 1.00 93.38 155 ARG A N 1
ATOM 1224 C CA . ARG A 1 155 ? 26.764 14.850 -5.148 1.00 93.38 155 ARG A CA 1
ATOM 1225 C C . ARG A 1 155 ? 26.148 15.516 -3.932 1.00 93.38 155 ARG A C 1
ATOM 1227 O O . ARG A 1 155 ? 26.177 14.942 -2.845 1.00 93.38 155 ARG A O 1
ATOM 1234 N N . SER A 1 156 ? 25.543 16.682 -4.110 1.00 91.00 156 SER A N 1
ATOM 1235 C CA . SER A 1 156 ? 24.844 17.376 -3.030 1.00 91.00 156 SER A CA 1
ATOM 1236 C C . SER A 1 156 ? 23.422 17.769 -3.412 1.00 91.00 156 SER A C 1
ATOM 1238 O O . SER A 1 156 ? 23.134 18.175 -4.539 1.00 91.00 156 SER A O 1
ATOM 1240 N N . THR A 1 157 ? 22.532 17.633 -2.436 1.00 85.94 157 THR A N 1
ATOM 1241 C CA . THR A 1 157 ? 21.152 18.128 -2.420 1.00 85.94 157 THR A CA 1
ATOM 1242 C C . THR A 1 157 ? 20.933 18.884 -1.107 1.00 85.94 157 THR A C 1
ATOM 1244 O O . THR A 1 157 ? 21.711 18.698 -0.167 1.00 85.94 157 THR A O 1
ATOM 1247 N N . PRO A 1 158 ? 19.891 19.721 -0.971 1.00 76.94 158 PRO A N 1
ATOM 1248 C CA . PRO A 1 158 ? 19.590 20.340 0.317 1.00 76.94 158 PRO A CA 1
ATOM 1249 C C . PRO A 1 158 ? 19.435 19.284 1.421 1.00 76.94 158 PRO A C 1
ATOM 1251 O O . PRO A 1 158 ? 18.562 18.425 1.338 1.00 76.94 158 PRO A O 1
ATOM 1254 N N . GLY A 1 159 ? 20.308 19.339 2.430 1.00 75.44 159 GLY A N 1
ATOM 1255 C CA . GLY A 1 159 ? 20.305 18.422 3.574 1.00 75.44 159 GLY A CA 1
ATOM 1256 C C . GLY A 1 159 ? 21.156 17.153 3.438 1.00 75.44 159 GLY A C 1
ATOM 1257 O O . GLY A 1 159 ? 21.171 16.382 4.389 1.00 75.44 159 GLY A O 1
ATOM 1258 N N . LEU A 1 160 ? 21.849 16.926 2.312 1.00 83.44 160 LEU A N 1
ATOM 1259 C CA . LEU A 1 160 ? 22.784 15.801 2.168 1.00 83.44 160 LEU A CA 1
ATOM 1260 C C . LEU A 1 160 ? 23.882 16.097 1.137 1.00 83.44 160 LEU A C 1
ATOM 1262 O O . LEU A 1 160 ? 23.589 16.349 -0.036 1.00 83.44 160 LEU A O 1
ATOM 1266 N N . ALA A 1 161 ? 25.142 15.985 1.548 1.00 89.94 161 ALA A N 1
ATOM 1267 C CA . ALA A 1 161 ? 26.311 16.000 0.675 1.00 89.94 161 ALA A CA 1
ATOM 1268 C C . ALA A 1 161 ? 27.077 14.675 0.769 1.00 89.94 161 ALA A C 1
ATOM 1270 O O . ALA A 1 161 ? 27.519 14.275 1.842 1.00 89.94 161 ALA A O 1
ATOM 1271 N N . LEU A 1 162 ? 27.259 14.009 -0.368 1.00 94.38 162 LEU A N 1
ATOM 1272 C CA . LEU A 1 162 ? 28.046 12.786 -0.503 1.00 94.38 162 LEU A CA 1
ATOM 1273 C C . LEU A 1 162 ? 29.326 13.097 -1.268 1.00 94.38 162 LEU A C 1
ATOM 1275 O O . LEU A 1 162 ? 29.268 13.788 -2.288 1.00 94.38 162 LEU A O 1
ATOM 1279 N N . GLU A 1 163 ? 30.458 12.565 -0.816 1.00 97.00 163 GLU A N 1
ATOM 1280 C CA . GLU A 1 163 ? 31.751 12.763 -1.474 1.00 97.00 163 GLU A CA 1
ATOM 1281 C C . GLU A 1 163 ? 32.595 11.483 -1.503 1.00 97.00 163 GLU A C 1
ATOM 1283 O O . GLU A 1 163 ? 32.425 10.583 -0.676 1.00 97.00 163 GLU A O 1
ATOM 1288 N N . LEU A 1 164 ? 33.538 11.433 -2.443 1.00 97.19 164 LEU A N 1
ATOM 1289 C CA . LEU A 1 164 ? 34.585 10.426 -2.540 1.00 97.19 164 LEU A CA 1
ATOM 1290 C C . LEU A 1 164 ? 35.968 11.065 -2.395 1.00 97.19 164 LEU A C 1
ATOM 1292 O O . LEU A 1 164 ? 36.224 12.142 -2.935 1.00 97.19 164 LEU A O 1
ATOM 1296 N N . SER A 1 165 ? 36.879 10.361 -1.728 1.00 96.81 165 SER A N 1
ATOM 1297 C CA . SER A 1 165 ? 38.321 10.619 -1.805 1.00 96.81 165 SER A CA 1
ATOM 1298 C C . SER A 1 165 ? 39.057 9.416 -2.386 1.00 96.81 165 SER A C 1
ATOM 1300 O O . SER A 1 165 ? 38.571 8.284 -2.346 1.00 96.81 165 SER A O 1
ATOM 1302 N N . ASP A 1 166 ? 40.224 9.694 -2.970 1.00 94.62 166 ASP A N 1
ATOM 1303 C CA . ASP A 1 166 ? 41.137 8.701 -3.544 1.00 94.62 166 ASP A CA 1
ATOM 1304 C C . ASP A 1 166 ? 40.474 7.661 -4.473 1.00 94.62 166 ASP A C 1
ATOM 1306 O O . ASP A 1 166 ? 40.693 6.456 -4.297 1.00 94.62 166 ASP A O 1
ATOM 1310 N N . PRO A 1 167 ? 39.664 8.085 -5.470 1.00 96.50 167 PRO A N 1
ATOM 1311 C CA . PRO A 1 167 ? 39.100 7.153 -6.431 1.00 96.50 167 PRO A CA 1
ATOM 1312 C C . PRO A 1 167 ? 40.216 6.516 -7.267 1.00 96.50 167 PRO A C 1
ATOM 1314 O O . PRO A 1 167 ? 41.021 7.202 -7.900 1.00 96.50 167 PRO A O 1
ATOM 1317 N N . LEU A 1 168 ? 40.234 5.189 -7.304 1.00 96.00 168 LEU A N 1
ATOM 1318 C CA . LEU A 1 168 ? 41.101 4.389 -8.159 1.00 96.00 168 LEU A CA 1
ATOM 1319 C C . LEU A 1 168 ? 40.250 3.592 -9.130 1.00 96.00 168 LEU A C 1
ATOM 1321 O O . LEU A 1 168 ? 39.322 2.900 -8.717 1.00 96.00 168 LEU A O 1
ATOM 1325 N N . ILE A 1 169 ? 40.593 3.691 -10.410 1.00 93.81 169 ILE A N 1
ATOM 1326 C CA . ILE A 1 169 ? 39.879 3.042 -11.505 1.00 93.81 169 ILE A CA 1
ATOM 1327 C C . ILE A 1 169 ? 40.712 1.905 -12.099 1.00 93.81 169 ILE A C 1
ATOM 1329 O O . ILE A 1 169 ? 41.938 2.001 -12.154 1.00 93.81 169 ILE A O 1
ATOM 1333 N N . ASP A 1 170 ? 40.047 0.846 -12.557 1.00 92.19 170 ASP A N 1
ATOM 1334 C CA . ASP A 1 170 ? 40.654 -0.350 -13.163 1.00 92.19 170 ASP A CA 1
ATOM 1335 C C . ASP A 1 170 ? 41.643 -1.096 -12.251 1.00 92.19 170 ASP A C 1
ATOM 1337 O O . ASP A 1 170 ? 42.506 -1.843 -12.721 1.00 92.19 170 ASP A O 1
ATOM 1341 N N . GLU A 1 171 ? 41.516 -0.928 -10.931 1.00 90.06 171 GLU A N 1
ATOM 1342 C CA . GLU A 1 171 ? 42.200 -1.803 -9.985 1.00 90.06 171 GLU A CA 1
ATOM 1343 C C . GLU A 1 171 ? 41.626 -3.226 -10.144 1.00 90.06 171 GLU A C 1
ATOM 1345 O O . GLU A 1 171 ? 40.401 -3.404 -10.099 1.00 90.06 171 GLU A O 1
ATOM 1350 N N . PRO A 1 172 ? 42.468 -4.253 -10.368 1.00 89.75 172 PRO A N 1
ATOM 1351 C CA . PRO A 1 172 ? 41.995 -5.625 -10.437 1.00 89.75 172 PRO A CA 1
ATOM 1352 C C . PRO A 1 172 ? 41.580 -6.085 -9.039 1.00 89.75 172 PRO A C 1
ATOM 1354 O O . PRO A 1 172 ? 42.399 -6.127 -8.121 1.00 89.75 172 PRO A O 1
ATOM 1357 N N . PHE A 1 173 ? 40.315 -6.464 -8.882 1.00 94.38 173 PHE A N 1
ATOM 1358 C CA . PHE A 1 173 ? 39.812 -7.013 -7.628 1.00 94.38 173 PHE A CA 1
ATOM 1359 C C . PHE A 1 173 ? 39.845 -8.538 -7.640 1.00 94.38 173 PHE A C 1
ATOM 1361 O O . PHE A 1 173 ? 39.484 -9.177 -8.629 1.00 94.38 173 PHE A O 1
ATOM 1368 N N . ASP A 1 174 ? 40.240 -9.122 -6.511 1.00 92.44 174 ASP A N 1
ATOM 1369 C CA . ASP A 1 174 ? 40.005 -10.538 -6.254 1.00 92.44 174 ASP A CA 1
ATOM 1370 C C . ASP A 1 174 ? 38.484 -10.773 -6.168 1.00 92.44 174 ASP A C 1
ATOM 1372 O O . ASP A 1 174 ? 37.825 -10.107 -5.365 1.00 92.44 174 ASP A O 1
ATOM 1376 N N . PRO A 1 175 ? 37.891 -11.696 -6.950 1.00 88.12 175 PRO A N 1
ATOM 1377 C CA . PRO A 1 175 ? 36.471 -12.030 -6.839 1.00 88.12 175 PRO A CA 1
ATOM 1378 C C . PRO A 1 175 ? 36.022 -12.400 -5.416 1.00 88.12 175 PRO A C 1
ATOM 1380 O O . PRO A 1 175 ? 34.868 -12.155 -5.059 1.00 88.12 175 PRO A O 1
ATOM 1383 N N . ALA A 1 176 ? 36.924 -12.929 -4.579 1.00 92.12 176 ALA A N 1
ATOM 1384 C CA . ALA A 1 176 ? 36.648 -13.231 -3.174 1.00 92.12 176 ALA A CA 1
ATOM 1385 C C . ALA A 1 176 ? 36.268 -11.986 -2.352 1.00 92.12 176 ALA A C 1
ATOM 1387 O O . ALA A 1 176 ? 35.584 -12.106 -1.339 1.00 92.12 176 ALA A O 1
ATOM 1388 N N . LEU A 1 177 ? 36.646 -10.785 -2.803 1.00 94.00 177 LEU A N 1
ATOM 1389 C CA . LEU A 1 177 ? 36.275 -9.514 -2.177 1.00 94.00 177 LEU A CA 1
ATOM 1390 C C . LEU A 1 177 ? 34.751 -9.300 -2.137 1.00 94.00 177 LEU A C 1
ATOM 1392 O O . LEU A 1 177 ? 34.239 -8.679 -1.201 1.00 94.00 177 LEU A O 1
ATOM 1396 N N . PHE A 1 178 ? 34.045 -9.843 -3.134 1.00 94.19 178 PHE A N 1
ATOM 1397 C CA . PHE A 1 178 ? 32.595 -9.737 -3.325 1.00 94.19 178 PHE A CA 1
ATOM 1398 C C . PHE A 1 178 ? 31.840 -10.982 -2.841 1.00 94.19 178 PHE A C 1
ATOM 1400 O O . PHE A 1 178 ? 30.739 -11.285 -3.304 1.00 94.19 178 PHE A O 1
ATOM 1407 N N . THR A 1 179 ? 32.446 -11.735 -1.924 1.00 91.38 179 THR A N 1
ATOM 1408 C CA . THR A 1 179 ? 31.830 -12.897 -1.283 1.00 91.38 179 THR A CA 1
ATOM 1409 C C . THR A 1 179 ? 32.002 -12.788 0.226 1.00 91.38 179 THR A C 1
ATOM 1411 O O . THR A 1 179 ? 33.071 -12.420 0.715 1.00 91.38 179 THR A O 1
ATOM 1414 N N . TRP A 1 180 ? 30.955 -13.109 0.982 1.00 93.00 180 TRP A N 1
ATOM 1415 C CA . TRP A 1 180 ? 31.042 -13.208 2.434 1.00 93.00 180 TRP A CA 1
ATOM 1416 C C . TRP A 1 180 ? 31.320 -14.651 2.856 1.00 93.00 180 TRP A C 1
ATOM 1418 O O . TRP A 1 180 ? 30.639 -15.574 2.420 1.00 93.00 180 TRP A O 1
ATOM 1428 N N . THR A 1 181 ? 32.312 -14.850 3.724 1.00 90.06 181 THR A N 1
ATOM 1429 C CA . THR A 1 181 ? 32.683 -16.177 4.254 1.00 90.06 181 THR A CA 1
ATOM 1430 C C . THR A 1 181 ? 32.447 -16.309 5.759 1.00 90.06 181 THR A C 1
ATOM 1432 O O . THR A 1 181 ? 32.839 -17.309 6.359 1.00 90.06 181 THR A O 1
ATOM 1435 N N . GLY A 1 182 ? 31.898 -15.273 6.396 1.00 88.38 182 GLY A N 1
ATOM 1436 C CA . GLY A 1 182 ? 31.579 -15.273 7.821 1.00 88.38 182 GLY A CA 1
ATOM 1437 C C . GLY A 1 182 ? 30.205 -15.884 8.109 1.00 88.38 182 GLY A C 1
ATOM 1438 O O . GLY A 1 182 ? 29.539 -16.369 7.195 1.00 88.38 182 GLY A O 1
ATOM 1439 N N . PRO A 1 183 ? 29.751 -15.845 9.373 1.00 88.31 183 PRO A N 1
ATOM 1440 C CA . PRO A 1 183 ? 28.416 -16.308 9.720 1.00 88.31 183 PRO A CA 1
ATOM 1441 C C . PRO A 1 183 ? 27.360 -15.498 8.968 1.00 88.31 183 PRO A C 1
ATOM 1443 O O . PRO A 1 183 ? 27.474 -14.272 8.844 1.00 88.31 183 PRO A O 1
ATOM 1446 N N . THR A 1 184 ? 26.346 -16.200 8.481 1.00 87.25 184 THR A N 1
ATOM 1447 C CA . THR A 1 184 ? 25.160 -15.615 7.868 1.00 87.25 184 THR A CA 1
ATOM 1448 C C . THR A 1 184 ? 23.916 -16.078 8.601 1.00 87.25 184 THR A C 1
ATOM 1450 O O . THR A 1 184 ? 23.901 -17.138 9.231 1.00 87.25 184 THR A O 1
ATOM 1453 N N . ARG A 1 185 ? 22.864 -15.277 8.491 1.00 82.50 185 ARG A N 1
ATOM 1454 C CA . ARG A 1 185 ? 21.490 -15.740 8.650 1.00 82.50 185 ARG A CA 1
ATOM 1455 C C . ARG A 1 185 ? 20.757 -15.506 7.339 1.00 82.50 185 ARG A C 1
ATOM 1457 O O . ARG A 1 185 ? 20.983 -14.480 6.695 1.00 82.50 185 ARG A O 1
ATOM 1464 N N . ASP A 1 186 ? 19.909 -16.443 6.955 1.00 69.19 186 ASP A N 1
ATOM 1465 C CA . ASP A 1 186 ? 19.101 -16.289 5.752 1.00 69.19 186 ASP A CA 1
ATOM 1466 C C . ASP A 1 186 ? 18.009 -15.239 6.005 1.00 69.19 186 ASP A C 1
ATOM 1468 O O . ASP A 1 186 ? 17.484 -15.110 7.115 1.00 69.19 186 ASP A O 1
ATOM 1472 N N . GLU A 1 187 ? 17.653 -14.463 4.980 1.00 61.78 187 GLU A N 1
ATOM 1473 C CA . GLU A 1 187 ? 16.528 -13.509 5.007 1.00 61.78 187 GLU A CA 1
ATOM 1474 C C . GLU A 1 187 ? 15.153 -14.221 5.049 1.00 61.78 187 GLU A C 1
ATOM 1476 O O . GLU A 1 187 ? 14.152 -13.678 4.587 1.00 61.78 187 GLU A O 1
ATOM 1481 N N . GLU A 1 188 ? 15.055 -15.430 5.619 1.00 46.84 188 GLU A N 1
ATOM 1482 C CA . GLU A 1 188 ? 13.765 -16.103 5.851 1.00 46.84 188 GLU A CA 1
ATOM 1483 C C . GLU A 1 188 ? 12.873 -15.336 6.851 1.00 46.84 188 GLU A C 1
ATOM 1485 O O . GLU A 1 188 ? 11.659 -15.532 6.851 1.00 46.84 188 GLU A O 1
ATOM 1490 N N . ASP A 1 189 ? 13.434 -14.376 7.599 1.00 45.50 189 ASP A N 1
ATOM 1491 C CA . ASP A 1 189 ? 12.705 -13.564 8.585 1.00 45.50 189 ASP A CA 1
ATOM 1492 C C . ASP A 1 189 ? 12.341 -12.135 8.126 1.00 45.50 189 ASP A C 1
ATOM 1494 O O . ASP A 1 189 ? 11.655 -11.422 8.858 1.00 45.50 189 ASP A O 1
ATOM 1498 N N . LEU A 1 190 ? 12.773 -11.676 6.938 1.00 46.12 190 LEU A N 1
ATOM 1499 C CA . LEU A 1 190 ? 12.537 -10.286 6.487 1.00 46.12 190 LEU A CA 1
ATOM 1500 C C . LEU A 1 190 ? 12.104 -10.118 5.025 1.00 46.12 190 LEU A C 1
ATOM 1502 O O . LEU A 1 190 ? 11.806 -8.994 4.615 1.00 46.12 190 LEU A O 1
ATOM 1506 N N . ALA A 1 191 ? 11.973 -11.192 4.239 1.00 46.03 191 ALA A N 1
ATOM 1507 C CA . ALA A 1 191 ? 11.163 -11.108 3.030 1.00 46.03 191 ALA A CA 1
ATOM 1508 C C . ALA A 1 191 ? 9.710 -10.836 3.457 1.00 46.03 191 ALA A C 1
ATOM 1510 O O . ALA A 1 191 ? 8.998 -11.760 3.870 1.00 46.03 191 ALA A O 1
ATOM 1511 N N . ASN A 1 192 ? 9.279 -9.565 3.385 1.00 54.53 192 ASN A N 1
ATOM 1512 C CA . ASN A 1 192 ? 7.874 -9.175 3.532 1.00 54.53 192 ASN A CA 1
ATOM 1513 C C . ASN A 1 192 ? 7.022 -10.220 2.803 1.00 54.53 192 ASN A C 1
ATOM 1515 O O . ASN A 1 192 ? 7.370 -10.591 1.683 1.00 54.53 192 ASN A O 1
ATOM 1519 N N . ALA A 1 193 ? 5.943 -10.715 3.418 1.00 58.88 193 ALA A N 1
ATOM 1520 C CA . ALA A 1 193 ? 5.070 -11.722 2.801 1.00 58.88 193 ALA A CA 1
ATOM 1521 C C . ALA A 1 193 ? 4.757 -11.389 1.326 1.00 58.88 193 ALA A C 1
ATOM 1523 O O . ALA A 1 193 ? 4.873 -12.256 0.465 1.00 58.88 193 ALA A O 1
ATOM 1524 N N . GLY A 1 194 ? 4.566 -10.098 1.024 1.00 60.28 194 GLY A N 1
ATOM 1525 C CA . GLY A 1 194 ? 4.373 -9.587 -0.334 1.00 60.28 194 GLY A CA 1
ATOM 1526 C C . GLY A 1 194 ? 5.503 -9.877 -1.336 1.00 60.28 194 GLY A C 1
ATOM 1527 O O . GLY A 1 194 ? 5.221 -10.080 -2.509 1.00 60.28 194 GLY A O 1
ATOM 1528 N N . GLN A 1 195 ? 6.771 -9.955 -0.920 1.00 63.06 195 GLN A N 1
ATOM 1529 C CA . GLN A 1 195 ? 7.883 -10.320 -1.808 1.00 63.06 195 GLN A CA 1
ATOM 1530 C C . GLN A 1 195 ? 7.832 -11.804 -2.189 1.00 63.06 195 GLN A C 1
ATOM 1532 O O . GLN A 1 195 ? 8.004 -12.150 -3.357 1.00 63.06 195 GLN A O 1
ATOM 1537 N N . ARG A 1 196 ? 7.553 -12.683 -1.218 1.00 68.38 196 ARG A N 1
ATOM 1538 C CA . ARG A 1 196 ? 7.387 -14.124 -1.471 1.00 68.38 196 ARG A CA 1
ATOM 1539 C C . ARG A 1 196 ? 6.161 -14.394 -2.332 1.00 68.38 196 ARG A C 1
ATOM 1541 O O . ARG A 1 196 ? 6.233 -15.182 -3.269 1.00 68.38 196 ARG A O 1
ATOM 1548 N N . GLU A 1 197 ? 5.062 -13.708 -2.042 1.00 70.50 197 GLU A N 1
ATOM 1549 C CA . GLU A 1 197 ? 3.850 -13.743 -2.858 1.00 70.50 197 GLU A CA 1
ATOM 1550 C C . GLU A 1 197 ? 4.125 -13.256 -4.284 1.00 70.50 197 GLU A C 1
ATOM 1552 O O . GLU A 1 197 ? 3.709 -13.910 -5.238 1.00 70.50 197 GLU A O 1
ATOM 1557 N N . TYR A 1 198 ? 4.883 -12.167 -4.452 1.00 72.31 198 TYR A N 1
ATOM 1558 C CA . TYR A 1 198 ? 5.269 -11.656 -5.766 1.00 72.31 198 TYR A CA 1
ATOM 1559 C C . TYR A 1 198 ? 6.126 -12.655 -6.549 1.00 72.31 198 TYR A C 1
ATOM 1561 O O . TYR A 1 198 ? 5.841 -12.927 -7.713 1.00 72.31 198 TYR A O 1
ATOM 1569 N N . GLU A 1 199 ? 7.147 -13.243 -5.929 1.00 75.69 199 GLU A N 1
ATOM 1570 C CA . GLU A 1 199 ? 8.019 -14.224 -6.584 1.00 75.69 199 GLU A CA 1
ATOM 1571 C C . GLU A 1 199 ? 7.266 -15.503 -6.959 1.00 75.69 199 GLU A C 1
ATOM 1573 O O . GLU A 1 199 ? 7.383 -15.971 -8.094 1.00 75.69 199 GLU A O 1
ATOM 1578 N N . ALA A 1 200 ? 6.437 -16.026 -6.050 1.00 79.81 200 ALA A N 1
ATOM 1579 C CA . ALA A 1 200 ? 5.574 -17.170 -6.321 1.00 79.81 200 ALA A CA 1
ATOM 1580 C C . ALA A 1 200 ? 4.583 -16.866 -7.453 1.00 79.81 200 ALA A C 1
ATOM 1582 O O . ALA A 1 200 ? 4.398 -17.690 -8.353 1.00 79.81 200 ALA A O 1
ATOM 1583 N N . LYS A 1 201 ? 4.002 -15.658 -7.464 1.00 82.69 201 LYS A N 1
ATOM 1584 C CA . LYS A 1 201 ? 3.137 -15.185 -8.548 1.00 82.69 201 LYS A CA 1
ATOM 1585 C C . LYS A 1 201 ? 3.904 -15.148 -9.865 1.00 82.69 201 LYS A C 1
ATOM 1587 O O . LYS A 1 201 ? 3.464 -15.770 -10.824 1.00 82.69 201 LYS A O 1
ATOM 1592 N N . MET A 1 202 ? 5.058 -14.485 -9.930 1.00 81.81 202 MET A N 1
ATOM 1593 C CA . MET A 1 202 ? 5.851 -14.381 -11.160 1.00 81.81 202 MET A CA 1
ATOM 1594 C C . MET A 1 202 ? 6.294 -15.750 -11.686 1.00 81.81 202 MET A C 1
ATOM 1596 O O . MET A 1 202 ? 6.249 -15.989 -12.895 1.00 81.81 202 MET A O 1
ATOM 1600 N N . GLN A 1 203 ? 6.653 -16.677 -10.796 1.00 84.38 203 GLN A N 1
ATOM 1601 C CA . GLN A 1 203 ? 6.952 -18.054 -11.170 1.00 84.38 203 GLN A CA 1
ATOM 1602 C C . GLN A 1 203 ? 5.724 -18.756 -11.762 1.00 84.38 203 GLN A C 1
ATOM 1604 O O . GLN A 1 203 ? 5.840 -19.366 -12.827 1.00 84.38 203 GLN A O 1
ATOM 1609 N N . ALA A 1 204 ? 4.552 -18.637 -11.134 1.00 86.25 204 ALA A N 1
ATOM 1610 C CA . ALA A 1 204 ? 3.312 -19.198 -11.664 1.00 86.25 204 ALA A CA 1
ATOM 1611 C C . ALA A 1 204 ? 2.972 -18.610 -13.043 1.00 86.25 204 ALA A C 1
ATOM 1613 O O . ALA A 1 204 ? 2.718 -19.369 -13.977 1.00 86.25 204 ALA A O 1
ATOM 1614 N N . LEU A 1 205 ? 3.072 -17.285 -13.212 1.00 87.69 205 LEU A N 1
ATOM 1615 C CA . LEU A 1 205 ? 2.848 -16.605 -14.494 1.00 87.69 205 LEU A CA 1
ATOM 1616 C C . LEU A 1 205 ? 3.781 -17.119 -15.597 1.00 87.69 205 LEU A C 1
ATOM 1618 O O . LEU A 1 205 ? 3.349 -17.298 -16.733 1.00 87.69 205 LEU A O 1
ATOM 1622 N N . SER A 1 206 ? 5.051 -17.391 -15.276 1.00 85.12 206 SER A N 1
ATOM 1623 C CA . SER A 1 206 ? 6.027 -17.913 -16.245 1.00 85.12 206 SER A CA 1
ATOM 1624 C C . SER A 1 206 ? 5.689 -19.314 -16.772 1.00 85.12 206 SER A C 1
ATOM 1626 O O . SER A 1 206 ? 6.149 -19.690 -17.850 1.00 85.12 206 SER A O 1
ATOM 1628 N N . GLN A 1 207 ? 4.887 -20.079 -16.025 1.00 87.00 207 GLN A N 1
ATOM 1629 C CA . GLN A 1 207 ? 4.471 -21.442 -16.366 1.00 87.00 207 GLN A CA 1
ATOM 1630 C C . GLN A 1 207 ? 3.060 -21.506 -16.963 1.00 87.00 207 GLN A C 1
ATOM 1632 O O . GLN A 1 207 ? 2.640 -22.570 -17.419 1.00 87.00 207 GLN A O 1
ATOM 1637 N N . MET A 1 208 ? 2.322 -20.393 -16.967 1.00 87.00 208 MET A N 1
ATOM 1638 C CA . MET A 1 208 ? 0.973 -20.349 -17.519 1.00 87.00 208 MET A CA 1
ATOM 1639 C C . MET A 1 208 ? 0.973 -20.583 -19.035 1.00 87.00 208 MET A C 1
ATOM 1641 O O . MET A 1 208 ? 1.820 -20.032 -19.748 1.00 87.00 208 MET A O 1
ATOM 1645 N N . PRO A 1 209 ? -0.027 -21.312 -19.562 1.00 84.31 209 PRO A N 1
ATOM 1646 C CA . PRO A 1 209 ? -0.335 -21.293 -20.984 1.00 84.31 209 PRO A CA 1
ATOM 1647 C C . PRO A 1 209 ? -0.584 -19.854 -21.457 1.00 84.31 209 PRO A C 1
ATOM 1649 O O . PRO A 1 209 ? -1.460 -19.154 -20.948 1.00 84.31 209 PRO A O 1
ATOM 1652 N N . ALA A 1 210 ? 0.197 -19.412 -22.438 1.00 88.62 210 ALA A N 1
ATOM 1653 C CA . ALA A 1 210 ? 0.157 -18.054 -22.964 1.00 88.62 210 ALA A CA 1
ATOM 1654 C C . ALA A 1 210 ? -0.137 -18.067 -24.465 1.00 88.62 210 ALA A C 1
ATOM 1656 O O . ALA A 1 210 ? 0.355 -18.934 -25.193 1.00 88.62 210 ALA A O 1
ATOM 1657 N N . ALA A 1 211 ? -0.909 -17.085 -24.934 1.00 88.06 211 ALA A N 1
ATOM 1658 C CA . ALA A 1 211 ? -1.102 -16.850 -26.355 1.00 88.06 211 ALA A CA 1
ATOM 1659 C C . ALA A 1 211 ? 0.244 -16.644 -27.057 1.00 88.06 211 ALA A C 1
ATOM 1661 O O . ALA A 1 211 ? 1.088 -15.863 -26.611 1.00 88.06 211 ALA A O 1
ATOM 1662 N N . GLN A 1 212 ? 0.429 -17.317 -28.191 1.00 88.69 212 GLN A N 1
ATOM 1663 C CA . GLN A 1 212 ? 1.625 -17.138 -29.007 1.00 88.69 212 GLN A CA 1
ATOM 1664 C C . GLN A 1 212 ? 1.337 -16.148 -30.128 1.00 88.69 212 GLN A C 1
ATOM 1666 O O . GLN A 1 212 ? 0.540 -16.421 -31.027 1.00 88.69 212 GLN A O 1
ATOM 1671 N N . VAL A 1 213 ? 2.012 -14.999 -30.088 1.00 85.56 213 VAL A N 1
ATOM 1672 C CA . VAL A 1 213 ? 2.014 -14.039 -31.197 1.00 85.56 213 VAL A CA 1
ATOM 1673 C C . VAL A 1 213 ? 2.909 -14.595 -32.300 1.00 85.56 213 VAL A C 1
ATOM 1675 O O . VAL A 1 213 ? 4.121 -14.707 -32.115 1.00 85.56 213 VAL A O 1
ATOM 1678 N N . THR A 1 214 ? 2.323 -14.964 -33.442 1.00 85.19 214 THR A N 1
ATOM 1679 C CA . THR A 1 214 ? 3.074 -15.588 -34.548 1.00 85.19 214 THR A CA 1
ATOM 1680 C C . THR A 1 214 ? 3.500 -14.600 -35.630 1.00 85.19 214 THR A C 1
ATOM 1682 O O . THR A 1 214 ? 4.357 -14.925 -36.453 1.00 85.19 214 THR A O 1
ATOM 1685 N N . TRP A 1 215 ? 2.961 -13.376 -35.612 1.00 84.88 215 TRP A N 1
ATOM 1686 C CA . TRP A 1 215 ? 3.311 -12.331 -36.566 1.00 84.88 215 TRP A CA 1
ATOM 1687 C C . TRP A 1 215 ? 3.487 -10.958 -35.903 1.00 84.88 215 TRP A C 1
ATOM 1689 O O . TRP A 1 215 ? 2.619 -10.483 -35.177 1.00 84.88 215 TRP A O 1
ATOM 1699 N N . THR A 1 216 ? 4.608 -10.305 -36.215 1.00 78.31 216 THR A N 1
ATOM 1700 C CA . THR A 1 216 ? 4.843 -8.857 -36.078 1.00 78.31 216 THR A CA 1
ATOM 1701 C C . THR A 1 216 ? 5.767 -8.416 -37.228 1.00 78.31 216 THR A C 1
ATOM 1703 O O . THR A 1 216 ? 6.355 -9.278 -37.892 1.00 78.31 216 THR A O 1
ATOM 1706 N N . PRO A 1 217 ? 5.979 -7.109 -37.467 1.00 66.19 217 PRO A N 1
ATOM 1707 C CA . PRO A 1 217 ? 6.945 -6.629 -38.465 1.00 66.19 217 PRO A CA 1
ATOM 1708 C C . PRO A 1 217 ? 8.430 -6.979 -38.195 1.00 66.19 217 PRO A C 1
ATOM 1710 O O . PRO A 1 217 ? 9.289 -6.610 -38.996 1.00 66.19 217 PRO A O 1
ATOM 1713 N N . GLY A 1 218 ? 8.768 -7.670 -37.094 1.00 69.19 218 GLY A N 1
ATOM 1714 C CA . GLY A 1 218 ? 10.141 -8.023 -36.708 1.00 69.19 218 GLY A CA 1
ATOM 1715 C C . GLY A 1 218 ? 10.257 -9.361 -35.963 1.00 69.19 218 GLY A C 1
ATOM 1716 O O . GLY A 1 218 ? 9.311 -10.145 -35.899 1.00 69.19 218 GLY A O 1
ATOM 1717 N N . LYS A 1 219 ? 11.441 -9.650 -35.398 1.00 75.12 219 LYS A N 1
ATOM 1718 C CA . LYS A 1 219 ? 11.630 -10.834 -34.539 1.00 75.12 219 LYS A CA 1
ATOM 1719 C C . LYS A 1 219 ? 10.847 -10.641 -33.242 1.00 75.12 219 LYS A C 1
ATOM 1721 O O . LYS A 1 219 ? 10.941 -9.579 -32.645 1.00 75.12 219 LYS A O 1
ATOM 1726 N N . ILE A 1 220 ? 10.121 -11.670 -32.815 1.00 80.25 220 ILE A N 1
ATOM 1727 C CA . ILE A 1 220 ? 9.215 -11.612 -31.665 1.00 80.25 220 ILE A CA 1
ATOM 1728 C C . ILE A 1 220 ? 9.910 -12.192 -30.434 1.00 80.25 220 ILE A C 1
ATOM 1730 O O . ILE A 1 220 ? 10.409 -13.320 -30.473 1.00 80.25 220 ILE A O 1
ATOM 1734 N N . GLN A 1 221 ? 9.914 -11.436 -29.341 1.00 84.00 221 GLN A N 1
ATOM 1735 C CA . GLN A 1 221 ? 10.084 -11.962 -27.989 1.00 84.00 221 GLN A CA 1
ATOM 1736 C C . GLN A 1 221 ? 8.853 -11.587 -27.170 1.00 84.00 221 GLN A C 1
ATOM 1738 O O . GLN A 1 221 ? 8.340 -10.480 -27.301 1.00 84.00 221 GLN A O 1
ATOM 1743 N N . ALA A 1 222 ? 8.369 -12.507 -26.344 1.00 85.31 222 ALA A N 1
ATOM 1744 C CA . ALA A 1 222 ? 7.246 -12.259 -25.454 1.00 85.31 222 ALA A CA 1
ATOM 1745 C C . ALA A 1 222 ? 7.566 -12.819 -24.070 1.00 85.31 222 ALA A C 1
ATOM 1747 O O . ALA A 1 222 ? 8.127 -13.911 -23.962 1.00 85.31 222 ALA A O 1
ATOM 1748 N N . ARG A 1 223 ? 7.213 -12.077 -23.019 1.00 87.06 223 ARG A N 1
ATOM 1749 C CA . ARG A 1 223 ? 7.338 -12.533 -21.630 1.00 87.06 223 ARG A CA 1
ATOM 1750 C C . ARG A 1 223 ? 6.137 -12.093 -20.789 1.00 87.06 223 ARG A C 1
ATOM 1752 O O . ARG A 1 223 ? 5.662 -10.973 -20.989 1.00 87.06 223 ARG A O 1
ATOM 1759 N N . PRO A 1 224 ? 5.664 -12.918 -19.845 1.00 88.31 224 PRO A N 1
ATOM 1760 C CA . PRO A 1 224 ? 4.681 -12.496 -18.854 1.00 88.31 224 PRO A CA 1
ATOM 1761 C C . PRO A 1 224 ? 5.209 -11.353 -17.991 1.00 88.31 224 PRO A C 1
ATOM 1763 O O . PRO A 1 224 ? 6.370 -11.368 -17.582 1.00 88.31 224 PRO A O 1
ATOM 1766 N N . ILE A 1 225 ? 4.352 -10.375 -17.714 1.00 84.06 225 ILE A N 1
ATOM 1767 C CA . ILE A 1 225 ? 4.656 -9.257 -16.810 1.00 84.06 225 ILE A CA 1
ATOM 1768 C C . ILE A 1 225 ? 3.636 -9.104 -15.681 1.00 84.06 225 ILE A C 1
ATOM 1770 O O . ILE A 1 225 ? 3.965 -8.513 -14.660 1.00 84.06 225 ILE A O 1
ATOM 1774 N N . ASP A 1 226 ? 2.421 -9.632 -15.851 1.00 85.44 226 ASP A N 1
ATOM 1775 C CA . ASP A 1 226 ? 1.363 -9.653 -14.836 1.00 85.44 226 ASP A CA 1
ATOM 1776 C C . ASP A 1 226 ? 0.252 -10.636 -15.259 1.00 85.44 226 ASP A C 1
ATOM 1778 O O . ASP A 1 226 ? 0.213 -11.055 -16.417 1.00 85.44 226 ASP A O 1
ATOM 1782 N N . GLY A 1 227 ? -0.653 -11.006 -14.354 1.00 88.00 227 GLY A N 1
ATOM 1783 C CA . GLY A 1 227 ? -1.773 -11.911 -14.631 1.00 88.00 227 GLY A CA 1
ATOM 1784 C C . GLY A 1 227 ? -2.379 -12.549 -13.379 1.00 88.00 227 GLY A C 1
ATOM 1785 O O . GLY A 1 227 ? -1.924 -12.298 -12.261 1.00 88.00 227 GLY A O 1
ATOM 1786 N N . ASP A 1 228 ? -3.379 -13.406 -13.585 1.00 87.62 228 ASP A N 1
ATOM 1787 C CA . ASP A 1 228 ? -3.957 -14.294 -12.570 1.00 87.62 228 ASP A CA 1
ATOM 1788 C C . ASP A 1 228 ? -3.976 -15.742 -13.112 1.00 87.62 228 ASP A C 1
ATOM 1790 O O . ASP A 1 228 ? -4.736 -16.047 -14.042 1.00 87.62 228 ASP A O 1
ATOM 1794 N N . PRO A 1 229 ? -3.168 -16.653 -12.529 1.00 83.56 229 PRO A N 1
ATOM 1795 C CA . PRO A 1 229 ? -3.099 -18.060 -12.925 1.00 83.56 229 PRO A CA 1
ATOM 1796 C C . PRO A 1 229 ? -4.428 -18.812 -12.944 1.00 83.56 229 PRO A C 1
ATOM 1798 O O . PRO A 1 229 ? -4.558 -19.788 -13.680 1.00 83.56 229 PRO A O 1
ATOM 1801 N N . ARG A 1 230 ? -5.418 -18.380 -12.161 1.00 85.25 230 ARG A N 1
ATOM 1802 C CA . ARG A 1 230 ? -6.701 -19.080 -12.012 1.00 85.25 230 ARG A CA 1
ATOM 1803 C C . ARG A 1 230 ? -7.669 -18.755 -13.139 1.00 85.25 230 ARG A C 1
ATOM 1805 O O . ARG A 1 230 ? -8.439 -19.615 -13.550 1.00 85.25 230 ARG A O 1
ATOM 1812 N N . THR A 1 231 ? -7.629 -17.522 -13.638 1.00 88.94 231 THR A N 1
ATOM 1813 C CA . THR A 1 231 ? -8.594 -17.007 -14.623 1.00 88.94 231 THR A CA 1
ATOM 1814 C C . THR A 1 231 ? -8.093 -17.118 -16.062 1.00 88.94 231 THR A C 1
ATOM 1816 O O . THR A 1 231 ? -8.849 -16.889 -17.005 1.00 88.94 231 THR A O 1
ATOM 1819 N N . GLY A 1 232 ? -6.807 -17.428 -16.253 1.00 87.31 232 GLY A N 1
ATOM 1820 C CA . GLY A 1 232 ? -6.144 -17.347 -17.556 1.00 87.31 232 GLY A CA 1
ATOM 1821 C C . GLY A 1 232 ? -5.846 -15.909 -17.999 1.00 87.31 232 GLY A C 1
ATOM 1822 O O . GLY A 1 232 ? -5.330 -15.707 -19.103 1.00 87.31 232 GLY A O 1
ATOM 1823 N N . ALA A 1 233 ? -6.151 -14.912 -17.157 1.00 91.62 233 ALA A N 1
ATOM 1824 C CA . ALA A 1 233 ? -5.772 -13.531 -17.397 1.00 91.62 233 ALA A CA 1
ATOM 1825 C C . ALA A 1 233 ? -4.247 -13.404 -17.389 1.00 91.62 233 ALA A C 1
ATOM 1827 O O . ALA A 1 233 ? -3.587 -13.787 -16.424 1.00 91.62 233 ALA A O 1
ATOM 1828 N N . LEU A 1 234 ? -3.682 -12.854 -18.459 1.00 91.25 234 LEU A N 1
ATOM 1829 C CA . LEU A 1 234 ? -2.237 -12.725 -18.606 1.00 91.25 234 LEU A CA 1
ATOM 1830 C C . LEU A 1 234 ? -1.900 -11.478 -19.418 1.00 91.25 234 LEU A C 1
ATOM 1832 O O . LEU A 1 234 ? -2.493 -11.220 -20.466 1.00 91.25 234 LEU A O 1
ATOM 1836 N N . ASN A 1 235 ? -0.917 -10.725 -18.945 1.00 90.56 235 ASN A N 1
ATOM 1837 C CA . ASN A 1 235 ? -0.341 -9.587 -19.639 1.00 90.56 235 ASN A CA 1
ATOM 1838 C C . ASN A 1 235 ? 1.058 -9.983 -20.112 1.00 90.56 235 ASN A C 1
ATOM 1840 O O . ASN A 1 235 ? 1.930 -10.327 -19.310 1.00 90.56 235 ASN A O 1
ATOM 1844 N N . LEU A 1 236 ? 1.269 -9.924 -21.421 1.00 89.94 236 LEU A N 1
ATOM 1845 C CA . LEU A 1 236 ? 2.534 -10.227 -22.071 1.00 89.94 236 LEU A CA 1
ATOM 1846 C C . LEU A 1 236 ? 3.182 -8.927 -22.538 1.00 89.94 236 LEU A C 1
ATOM 1848 O O . LEU A 1 236 ? 2.570 -8.157 -23.277 1.00 89.94 236 LEU A O 1
ATOM 1852 N N . GLN A 1 237 ? 4.438 -8.707 -22.160 1.00 89.50 237 GLN A N 1
ATOM 1853 C CA . GLN A 1 237 ? 5.280 -7.724 -22.828 1.00 89.50 237 GLN A CA 1
ATOM 1854 C C . GLN A 1 237 ? 5.779 -8.343 -24.130 1.00 89.50 237 GLN A C 1
ATOM 1856 O O . GLN A 1 237 ? 6.542 -9.312 -24.095 1.00 89.50 237 GLN A O 1
ATOM 1861 N N . VAL A 1 238 ? 5.347 -7.794 -25.262 1.00 88.25 238 VAL A N 1
ATOM 1862 C CA . VAL A 1 238 ? 5.776 -8.213 -26.596 1.00 88.25 238 VAL A CA 1
ATOM 1863 C C . VAL A 1 238 ? 6.799 -7.208 -27.105 1.00 88.25 238 VAL A C 1
ATOM 1865 O O . VAL A 1 238 ? 6.510 -6.019 -27.223 1.00 88.25 238 VAL A O 1
ATOM 1868 N N . MET A 1 239 ? 7.997 -7.704 -27.396 1.00 84.00 239 MET A N 1
ATOM 1869 C CA . MET A 1 239 ? 9.151 -6.923 -27.827 1.00 84.00 239 MET A CA 1
ATOM 1870 C C . MET A 1 239 ? 9.526 -7.313 -29.262 1.00 84.00 239 MET A C 1
ATOM 1872 O O . MET A 1 239 ? 10.297 -8.261 -29.469 1.00 84.00 239 MET A O 1
ATOM 1876 N N . PRO A 1 240 ? 8.947 -6.662 -30.284 1.00 72.75 240 PRO A N 1
ATOM 1877 C CA . PRO A 1 240 ? 9.469 -6.721 -31.636 1.00 72.75 240 PRO A CA 1
ATOM 1878 C C . PRO A 1 240 ? 10.655 -5.754 -31.775 1.00 72.75 240 PRO A C 1
ATOM 1880 O O . PRO A 1 240 ? 10.771 -4.788 -31.035 1.00 72.75 240 PRO A O 1
ATOM 1883 N N . ASN A 1 241 ? 11.512 -5.953 -32.777 1.00 60.47 241 ASN A N 1
ATOM 1884 C CA . ASN A 1 241 ? 12.734 -5.151 -32.993 1.00 60.47 241 ASN A CA 1
ATOM 1885 C C . ASN A 1 241 ? 12.569 -3.606 -33.032 1.00 60.47 241 ASN A C 1
ATOM 1887 O O . ASN A 1 241 ? 13.583 -2.914 -33.065 1.00 60.47 241 ASN A O 1
ATOM 1891 N N . TYR A 1 242 ? 11.345 -3.070 -33.109 1.00 60.12 242 TYR A N 1
ATOM 1892 C CA . TYR A 1 242 ? 11.082 -1.649 -33.366 1.00 60.12 242 TYR A CA 1
ATOM 1893 C C . TYR A 1 242 ? 10.097 -0.973 -32.400 1.00 60.12 242 TYR A C 1
ATOM 1895 O O . TYR A 1 242 ? 10.206 0.236 -32.220 1.00 60.12 242 TYR A O 1
ATOM 1903 N N . GLN A 1 243 ? 9.127 -1.693 -31.821 1.00 69.19 243 GLN A N 1
ATOM 1904 C CA . GLN A 1 243 ? 8.073 -1.070 -31.010 1.00 69.19 243 GLN A CA 1
ATOM 1905 C C . GLN A 1 243 ? 7.410 -2.056 -30.050 1.00 69.19 243 GLN A C 1
ATOM 1907 O O . GLN A 1 243 ? 6.615 -2.904 -30.455 1.00 69.19 243 GLN A O 1
ATOM 1912 N N . ASP A 1 244 ? 7.684 -1.884 -28.768 1.00 84.50 244 ASP A N 1
ATOM 1913 C CA . ASP A 1 244 ? 7.114 -2.704 -27.712 1.00 84.50 244 ASP A CA 1
ATOM 1914 C C . ASP A 1 244 ? 5.622 -2.414 -27.482 1.00 84.50 244 ASP A C 1
ATOM 1916 O O . ASP A 1 244 ? 5.140 -1.277 -27.576 1.00 84.50 244 ASP A O 1
ATOM 1920 N N . PHE A 1 245 ? 4.875 -3.458 -27.135 1.00 88.06 245 PHE A N 1
ATOM 1921 C CA . PHE A 1 245 ? 3.483 -3.337 -26.718 1.00 88.06 245 PHE A CA 1
ATOM 1922 C C . PHE A 1 245 ? 3.114 -4.402 -25.691 1.00 88.06 245 PHE A C 1
ATOM 1924 O O . PHE A 1 245 ? 3.748 -5.452 -25.582 1.00 88.06 245 PHE A O 1
ATOM 1931 N N . THR A 1 246 ? 2.053 -4.134 -24.940 1.00 91.12 246 THR A N 1
ATOM 1932 C CA . THR A 1 246 ? 1.460 -5.103 -24.026 1.00 91.12 246 THR A CA 1
ATOM 1933 C C . THR A 1 246 ? 0.295 -5.798 -24.718 1.00 91.12 246 THR A C 1
ATOM 1935 O O . THR A 1 246 ? -0.635 -5.137 -25.184 1.00 91.12 246 THR A O 1
ATOM 1938 N N . LEU A 1 247 ? 0.333 -7.128 -24.766 1.00 92.38 247 LEU A N 1
ATOM 1939 C CA . LEU A 1 247 ? -0.807 -7.961 -25.135 1.00 92.38 247 LEU A CA 1
ATOM 1940 C C . LEU A 1 247 ? -1.475 -8.459 -23.852 1.00 92.38 247 LEU A C 1
ATOM 1942 O O . LEU A 1 247 ? -0.877 -9.235 -23.109 1.00 92.38 247 LEU A O 1
ATOM 1946 N N . ARG A 1 248 ? -2.708 -8.030 -23.592 1.00 92.81 248 ARG A N 1
ATOM 1947 C CA . ARG A 1 248 ? -3.547 -8.603 -22.533 1.00 92.81 248 ARG A CA 1
ATOM 1948 C C . ARG A 1 248 ? -4.406 -9.709 -23.127 1.00 92.81 248 ARG A C 1
ATOM 1950 O O . ARG A 1 248 ? -4.931 -9.548 -24.228 1.00 92.81 248 ARG A O 1
ATOM 1957 N N . GLN A 1 249 ? -4.582 -10.789 -22.383 1.00 93.06 249 GLN A N 1
ATOM 1958 C CA . GLN A 1 249 ? -5.533 -11.856 -22.681 1.00 93.06 249 GLN A CA 1
ATOM 1959 C C . GLN A 1 249 ? -6.365 -12.175 -21.443 1.00 93.06 249 GLN A C 1
ATOM 1961 O O . GLN A 1 249 ? -5.858 -12.081 -20.327 1.00 93.06 249 GLN A O 1
ATOM 1966 N N . TRP A 1 250 ? -7.621 -12.567 -21.633 1.00 93.81 250 TRP A N 1
ATOM 1967 C CA . TRP A 1 250 ? -8.456 -13.155 -20.584 1.00 93.81 250 TRP A CA 1
ATOM 1968 C C . TRP A 1 250 ? -9.615 -13.949 -21.187 1.00 93.81 250 TRP A C 1
ATOM 1970 O O . TRP A 1 250 ? -9.998 -13.729 -22.340 1.00 93.81 250 TRP A O 1
ATOM 1980 N N . VAL A 1 251 ? -10.184 -14.870 -20.408 1.00 94.25 251 VAL A N 1
ATOM 1981 C CA . VAL A 1 251 ? -11.383 -15.616 -20.809 1.00 94.25 251 VAL A CA 1
ATOM 1982 C C . VAL A 1 251 ? -12.578 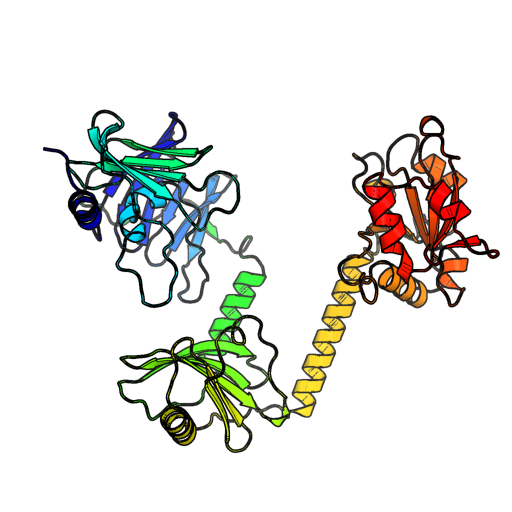-14.666 -20.801 1.00 94.25 251 VAL A C 1
ATOM 1984 O O . VAL A 1 251 ? -12.910 -14.092 -19.766 1.00 94.25 251 VAL A O 1
ATOM 1987 N N . THR A 1 252 ? -13.246 -14.498 -21.944 1.00 93.81 252 THR A N 1
ATOM 1988 C CA . THR A 1 252 ? -14.320 -13.509 -22.130 1.00 93.81 252 THR A CA 1
ATOM 1989 C C . THR A 1 252 ? -15.448 -13.678 -21.112 1.00 93.81 252 THR A C 1
ATOM 1991 O O . THR A 1 252 ? -15.956 -12.688 -20.590 1.00 93.81 252 THR A O 1
ATOM 1994 N N . GLU A 1 253 ? -15.809 -14.922 -20.795 1.00 92.94 253 GLU A N 1
ATOM 1995 C CA . GLU A 1 253 ? -16.868 -15.248 -19.836 1.00 92.94 253 GLU A CA 1
ATOM 1996 C C . GLU A 1 253 ? -16.541 -14.805 -18.403 1.00 92.94 253 GLU A C 1
ATOM 1998 O O . GLU A 1 253 ? -17.447 -14.419 -17.669 1.00 92.94 253 GLU A O 1
ATOM 2003 N N . LEU A 1 254 ? -15.262 -14.787 -18.007 1.00 90.25 254 LEU A N 1
ATOM 2004 C CA . LEU A 1 254 ? -14.828 -14.343 -16.676 1.00 90.25 254 LEU A CA 1
ATOM 2005 C C . LEU A 1 254 ? -14.870 -12.818 -16.500 1.00 90.25 254 LEU A C 1
ATOM 2007 O O . LEU A 1 254 ? -14.786 -12.335 -15.376 1.00 90.25 254 LEU A O 1
ATOM 2011 N N . GLY A 1 255 ? -15.090 -12.068 -17.581 1.00 88.88 255 GLY A N 1
ATOM 2012 C CA . GLY A 1 255 ? -15.082 -10.610 -17.554 1.00 88.88 255 GLY A CA 1
ATOM 2013 C C . GLY A 1 255 ? -13.669 -10.032 -17.601 1.00 88.88 255 GLY A C 1
ATOM 2014 O O . GLY A 1 255 ? -12.671 -10.743 -17.515 1.00 88.88 255 GLY A O 1
ATOM 2015 N N . GLU A 1 256 ? -13.586 -8.721 -17.822 1.00 88.69 256 GLU A N 1
ATOM 2016 C CA . GLU A 1 256 ? -12.298 -8.033 -17.880 1.00 88.69 256 GLU A CA 1
ATOM 2017 C C . GLU A 1 256 ? -11.620 -8.043 -16.497 1.00 88.69 256 GLU A C 1
ATOM 2019 O O . GLU A 1 256 ? -12.235 -7.605 -15.523 1.00 88.69 256 GLU A O 1
ATOM 2024 N N . PRO A 1 257 ? -10.364 -8.510 -16.391 1.00 82.88 257 PRO A N 1
ATOM 2025 C CA . PRO A 1 257 ? -9.646 -8.519 -15.126 1.00 82.88 257 PRO A CA 1
ATOM 2026 C C . PRO A 1 257 ? -9.333 -7.091 -14.668 1.00 82.88 257 PRO A C 1
ATOM 2028 O O . PRO A 1 257 ? -8.861 -6.260 -15.456 1.00 82.88 257 PRO A O 1
ATOM 2031 N N . ALA A 1 258 ? -9.547 -6.828 -13.378 1.00 69.00 258 ALA A N 1
ATOM 2032 C CA . ALA A 1 258 ? -9.115 -5.596 -12.730 1.00 69.00 258 ALA A CA 1
ATOM 2033 C C . ALA A 1 258 ? -7.580 -5.489 -12.783 1.00 69.00 258 ALA A C 1
ATOM 2035 O O . ALA A 1 258 ? -6.875 -6.450 -12.482 1.00 69.00 258 ALA A O 1
ATOM 2036 N N . GLY A 1 259 ? -7.042 -4.337 -13.187 1.00 59.06 259 GLY A N 1
ATOM 2037 C CA . GLY A 1 259 ? -5.594 -4.143 -13.262 1.00 59.06 259 GLY A CA 1
ATOM 2038 C C . GLY A 1 259 ? -5.192 -2.684 -13.105 1.00 59.06 259 GLY A C 1
ATOM 2039 O O . GLY A 1 259 ? -5.562 -1.851 -13.929 1.00 59.06 259 GLY A O 1
ATOM 2040 N N . GLU A 1 260 ? -4.399 -2.377 -12.077 1.00 51.28 260 GLU A N 1
ATOM 2041 C CA . GLU A 1 260 ? -3.950 -1.010 -11.769 1.00 51.28 260 GLU A CA 1
ATOM 2042 C C . GLU A 1 260 ? -2.763 -0.534 -12.619 1.00 51.28 260 GLU A C 1
ATOM 2044 O O . GLU A 1 260 ? -2.631 0.669 -12.844 1.00 51.28 260 GLU A O 1
ATOM 2049 N N . LEU A 1 261 ? -1.891 -1.435 -13.100 1.00 47.59 261 LEU A N 1
ATOM 2050 C CA . LEU A 1 261 ? -0.736 -1.078 -13.945 1.00 47.59 261 LEU A CA 1
ATOM 2051 C C . LEU A 1 261 ? -1.004 -1.247 -15.449 1.00 47.59 261 LEU A C 1
ATOM 2053 O O . LEU A 1 261 ? -0.601 -0.397 -16.239 1.00 47.59 261 LEU A O 1
ATOM 2057 N N . SER A 1 262 ? -1.694 -2.315 -15.862 1.00 51.66 262 SER A N 1
ATOM 2058 C CA . SER A 1 262 ? -1.897 -2.647 -17.286 1.00 51.66 262 SER A CA 1
ATOM 2059 C C . SER A 1 262 ? -2.940 -1.775 -17.993 1.00 51.66 262 SER A C 1
ATOM 2061 O O . SER A 1 262 ? -2.908 -1.638 -19.215 1.00 51.66 262 SER A O 1
ATOM 2063 N N . THR A 1 263 ? -3.835 -1.132 -17.240 1.00 56.28 263 THR A N 1
ATOM 2064 C CA . THR A 1 263 ? -4.817 -0.173 -17.771 1.00 56.28 263 THR A CA 1
ATOM 2065 C C . THR A 1 263 ? -4.226 1.217 -18.016 1.00 56.28 263 THR A C 1
ATOM 2067 O O . THR A 1 263 ? -4.803 1.984 -18.787 1.00 56.28 263 THR A O 1
ATOM 2070 N N . ARG A 1 264 ? -3.055 1.533 -17.433 1.00 64.00 264 ARG A N 1
ATOM 2071 C CA . ARG A 1 264 ? -2.391 2.846 -17.570 1.00 64.00 264 ARG A CA 1
ATOM 2072 C C . ARG A 1 264 ? -1.871 3.108 -18.980 1.00 64.00 264 ARG A C 1
ATOM 2074 O O . ARG A 1 264 ? -1.792 4.256 -19.401 1.00 64.00 264 ARG A O 1
ATOM 2081 N N . THR A 1 265 ? -1.530 2.055 -19.720 1.00 74.06 265 THR A N 1
ATOM 2082 C CA . THR A 1 265 ? -1.099 2.174 -21.116 1.00 74.06 265 THR A CA 1
ATOM 2083 C C . THR A 1 265 ? -2.317 2.373 -22.028 1.00 74.06 265 THR A C 1
ATOM 2085 O O . THR A 1 265 ? -3.320 1.684 -21.829 1.00 74.06 265 THR A O 1
ATOM 2088 N N . PRO A 1 266 ? -2.282 3.267 -23.032 1.00 86.56 266 PRO A N 1
ATOM 2089 C CA . PRO A 1 266 ? -3.417 3.491 -23.929 1.00 86.56 266 PRO A CA 1
ATOM 2090 C C . PRO A 1 266 ? -3.853 2.232 -24.696 1.00 86.56 266 PRO A C 1
ATOM 2092 O O . PRO A 1 266 ? -3.022 1.459 -25.177 1.00 86.56 266 PRO A O 1
ATOM 2095 N N . LEU A 1 267 ? -5.169 2.038 -24.827 1.00 90.62 267 LEU A N 1
ATOM 2096 C CA . LEU A 1 267 ? -5.761 0.964 -25.629 1.00 90.62 267 LEU A CA 1
ATOM 2097 C C . LEU A 1 267 ? -5.585 1.262 -27.123 1.00 90.62 267 LEU A C 1
ATOM 2099 O O . LEU A 1 267 ? -6.067 2.289 -27.595 1.00 90.62 267 LEU A O 1
ATOM 2103 N N . MET A 1 268 ? -4.947 0.352 -27.862 1.00 90.69 268 MET A N 1
ATOM 2104 C CA . MET A 1 268 ? -4.825 0.442 -29.323 1.00 90.69 268 MET A CA 1
ATOM 2105 C C . MET A 1 268 ? -5.954 -0.314 -30.022 1.00 90.69 268 MET A C 1
ATOM 2107 O O . MET A 1 268 ? -6.569 0.197 -30.955 1.00 90.69 268 MET A O 1
ATOM 2111 N N . HIS A 1 269 ? -6.227 -1.544 -29.579 1.00 94.94 269 HIS A N 1
ATOM 2112 C CA . HIS A 1 269 ? -7.234 -2.400 -30.196 1.00 94.94 269 HIS A CA 1
ATOM 2113 C C . HIS A 1 269 ? -7.693 -3.501 -29.234 1.00 94.94 269 HIS A C 1
ATOM 2115 O O . HIS A 1 269 ? -6.900 -3.998 -28.433 1.00 94.94 269 HIS A O 1
ATOM 2121 N N . ARG A 1 270 ? -8.966 -3.897 -29.339 1.00 95.38 270 ARG A N 1
ATOM 2122 C CA . ARG A 1 270 ? -9.591 -4.979 -28.564 1.00 95.38 270 ARG A CA 1
ATOM 2123 C C . ARG A 1 270 ? -10.387 -5.865 -29.514 1.00 95.38 270 ARG A C 1
ATOM 2125 O O . ARG A 1 270 ? -11.186 -5.347 -30.291 1.00 95.38 270 ARG A O 1
ATOM 2132 N N . ALA A 1 271 ? -10.221 -7.179 -29.408 1.00 95.94 271 ALA A N 1
ATOM 2133 C CA . ALA A 1 271 ? -11.024 -8.134 -30.164 1.00 95.94 271 ALA A CA 1
ATOM 2134 C C . ALA A 1 271 ? -11.226 -9.447 -29.399 1.00 95.94 271 ALA A C 1
ATOM 2136 O O . ALA A 1 271 ? -10.423 -9.824 -28.545 1.00 95.94 271 ALA A O 1
ATOM 2137 N N . THR A 1 272 ? -12.305 -10.152 -29.735 1.00 95.50 272 THR A N 1
ATOM 2138 C CA . THR A 1 272 ? -12.630 -11.474 -29.190 1.00 95.50 272 THR A CA 1
ATOM 2139 C C . THR A 1 272 ? -12.317 -12.545 -30.228 1.00 95.50 272 THR A C 1
ATOM 2141 O O . THR A 1 272 ? -12.741 -12.444 -31.379 1.00 95.50 272 THR A O 1
ATOM 2144 N N . VAL A 1 273 ? -11.589 -13.582 -29.816 1.00 93.12 273 VAL A N 1
ATOM 2145 C CA . VAL A 1 273 ? -11.209 -14.728 -30.647 1.00 93.12 273 VAL A CA 1
ATOM 2146 C C . VAL A 1 273 ? -11.578 -16.003 -29.895 1.00 93.12 273 VAL A C 1
ATOM 2148 O O . VAL A 1 273 ? -10.902 -16.420 -28.954 1.00 93.12 273 VAL A O 1
ATOM 2151 N N . GLY A 1 274 ? -12.683 -16.628 -30.305 1.00 91.94 274 GLY A N 1
ATOM 2152 C CA . GLY A 1 274 ? -13.238 -17.775 -29.586 1.00 91.94 274 GLY A CA 1
ATOM 2153 C C . GLY A 1 274 ? -13.624 -17.394 -28.145 1.00 91.94 274 GLY A C 1
ATOM 2154 O O . GLY A 1 274 ? -14.337 -16.406 -27.975 1.00 91.94 274 GLY A O 1
ATOM 2155 N N . PRO A 1 275 ? -13.182 -18.145 -27.118 1.00 93.81 275 PRO A N 1
ATOM 2156 C CA . PRO A 1 275 ? -13.496 -17.857 -25.716 1.00 93.81 275 PRO A CA 1
ATOM 2157 C C . PRO A 1 275 ? -12.587 -16.785 -25.085 1.00 93.81 275 PRO A C 1
ATOM 2159 O O . PRO A 1 275 ? -12.725 -16.496 -23.897 1.00 93.81 275 PRO A O 1
ATOM 2162 N N . TRP A 1 276 ? -11.640 -16.229 -25.846 1.00 95.69 276 TRP A N 1
ATOM 2163 C CA . TRP A 1 276 ? -10.646 -15.277 -25.360 1.00 95.69 276 TRP A CA 1
ATOM 2164 C C . TRP A 1 276 ? -10.943 -13.861 -25.842 1.00 95.69 276 TRP A C 1
ATOM 2166 O O . TRP A 1 276 ? -11.283 -13.642 -27.006 1.00 95.69 276 TRP A O 1
ATOM 2176 N N . THR A 1 277 ? -10.714 -12.882 -24.974 1.00 96.06 277 THR A N 1
ATOM 2177 C CA . THR A 1 277 ? -10.588 -11.476 -25.360 1.00 96.06 277 THR A CA 1
ATOM 2178 C C . THR A 1 277 ? -9.120 -11.077 -25.309 1.00 96.06 277 THR A C 1
ATOM 2180 O O . THR A 1 277 ? -8.426 -11.377 -24.338 1.00 96.06 277 THR A O 1
ATOM 2183 N N . TYR A 1 278 ? -8.668 -10.377 -26.347 1.00 95.69 278 TYR A N 1
ATOM 2184 C CA . TYR A 1 278 ? -7.323 -9.829 -26.453 1.00 95.69 278 TYR A CA 1
ATOM 2185 C C . TYR A 1 278 ? -7.360 -8.304 -26.528 1.00 95.69 278 TYR A C 1
ATOM 2187 O O . TYR A 1 278 ? -8.206 -7.725 -27.216 1.00 95.69 278 TYR A O 1
ATOM 2195 N N . GLU A 1 279 ? -6.397 -7.657 -25.875 1.00 94.31 279 GLU A N 1
ATOM 2196 C CA . GLU A 1 279 ? -6.121 -6.230 -26.036 1.00 94.31 279 GLU A CA 1
ATOM 2197 C C . GLU A 1 279 ? -4.663 -5.969 -26.356 1.00 94.31 279 GLU A C 1
ATOM 2199 O O . GLU A 1 279 ? -3.772 -6.471 -25.676 1.00 94.31 279 GLU A O 1
ATOM 2204 N N . ILE A 1 280 ? -4.435 -5.083 -27.319 1.00 92.69 280 ILE A N 1
ATOM 2205 C CA . ILE A 1 280 ? -3.126 -4.493 -27.573 1.00 92.69 280 ILE A CA 1
ATOM 2206 C C . ILE A 1 280 ? -3.114 -3.100 -26.953 1.00 92.69 280 ILE A C 1
ATOM 2208 O O . ILE A 1 280 ? -3.979 -2.269 -27.249 1.00 92.69 280 ILE A O 1
ATOM 2212 N N . ARG A 1 281 ? -2.124 -2.837 -26.100 1.00 90.00 281 ARG A N 1
ATOM 2213 C CA . ARG A 1 281 ? -1.914 -1.539 -25.454 1.00 90.00 281 ARG A CA 1
ATOM 2214 C C . ARG A 1 281 ? -0.484 -1.071 -25.689 1.00 90.00 281 ARG A C 1
ATOM 2216 O O . ARG A 1 281 ? 0.453 -1.855 -25.561 1.00 90.00 281 ARG A O 1
ATOM 2223 N N . SER A 1 282 ? -0.304 0.196 -26.050 1.00 84.44 282 SER A N 1
ATOM 2224 C CA . SER A 1 282 ? 1.022 0.795 -26.244 1.00 84.44 282 SER A CA 1
ATOM 2225 C C . SER A 1 282 ? 0.981 2.308 -26.016 1.00 84.44 282 SER A C 1
ATOM 2227 O O . SER A 1 282 ? -0.043 2.949 -26.243 1.00 84.44 282 SER A O 1
ATOM 2229 N N . HIS A 1 283 ? 2.092 2.886 -25.551 1.00 81.75 283 HIS A N 1
ATOM 2230 C CA . HIS A 1 283 ? 2.268 4.344 -25.490 1.00 81.75 283 HIS A CA 1
ATOM 2231 C C . HIS A 1 283 ? 2.564 4.938 -26.869 1.00 81.75 283 HIS A C 1
ATOM 2233 O O . HIS A 1 283 ? 2.278 6.107 -27.123 1.00 81.75 283 HIS A O 1
ATOM 2239 N N . THR A 1 284 ? 3.121 4.127 -27.766 1.00 82.31 284 THR A N 1
ATOM 2240 C CA . THR A 1 284 ? 3.365 4.509 -29.150 1.00 82.31 284 THR A CA 1
ATOM 2241 C C . THR A 1 284 ? 2.193 4.007 -29.995 1.00 82.31 284 THR A C 1
ATOM 2243 O O . THR A 1 284 ? 1.849 2.828 -29.895 1.00 82.31 284 THR A O 1
ATOM 2246 N N . PRO A 1 285 ? 1.566 4.855 -30.830 1.00 81.06 285 PRO A N 1
ATOM 2247 C CA . PRO A 1 285 ? 0.469 4.426 -31.691 1.00 81.06 285 PRO A CA 1
ATOM 2248 C C . PRO A 1 285 ? 0.858 3.242 -32.582 1.00 81.06 285 PRO A C 1
ATOM 2250 O O . PRO A 1 285 ? 1.960 3.208 -33.130 1.00 81.06 285 PRO A O 1
ATOM 2253 N N . ILE A 1 286 ? -0.058 2.289 -32.743 1.00 82.00 286 ILE A N 1
ATOM 2254 C CA . ILE A 1 286 ? 0.052 1.174 -33.691 1.00 82.00 286 ILE A CA 1
ATOM 2255 C C . ILE A 1 286 ? -1.126 1.287 -34.656 1.00 82.00 286 ILE A C 1
ATOM 2257 O O . ILE A 1 286 ? -2.251 1.551 -34.228 1.00 82.00 286 ILE A O 1
ATOM 2261 N N . ASP A 1 287 ? -0.870 1.103 -35.950 1.00 84.69 287 ASP A N 1
ATOM 2262 C CA . ASP A 1 287 ? -1.925 1.119 -36.961 1.00 84.69 287 ASP A CA 1
ATOM 2263 C C . ASP A 1 287 ? -2.993 0.054 -36.660 1.00 84.69 287 ASP A C 1
ATOM 2265 O O . ASP A 1 287 ? -2.682 -1.081 -36.288 1.00 84.69 287 ASP A O 1
ATOM 2269 N N . THR A 1 288 ? -4.268 0.411 -36.824 1.00 89.12 288 THR A N 1
ATOM 2270 C CA . THR A 1 288 ? -5.384 -0.492 -36.515 1.00 89.12 288 THR A CA 1
ATOM 2271 C C . THR A 1 288 ? -5.331 -1.774 -37.347 1.00 89.12 288 THR A C 1
ATOM 2273 O O . THR A 1 288 ? -5.583 -2.846 -36.803 1.00 89.12 288 THR A O 1
ATOM 2276 N N . GLY A 1 289 ? -4.937 -1.704 -38.622 1.00 86.38 289 GLY A N 1
ATOM 2277 C CA . GLY A 1 289 ? -4.824 -2.880 -39.485 1.00 86.38 289 GLY A CA 1
ATOM 2278 C C . GLY A 1 289 ? -3.679 -3.812 -39.082 1.00 86.38 289 GLY A C 1
ATOM 2279 O O . GLY A 1 289 ? -3.785 -5.030 -39.244 1.00 86.38 289 GLY A O 1
ATOM 2280 N N . ASP A 1 290 ? -2.597 -3.272 -38.518 1.00 86.31 290 ASP A N 1
ATOM 2281 C CA . ASP A 1 290 ? -1.524 -4.089 -37.946 1.00 86.31 290 ASP A CA 1
ATOM 2282 C C . ASP A 1 290 ? -1.942 -4.713 -36.608 1.00 86.31 290 ASP A C 1
ATOM 2284 O O . ASP A 1 290 ? -1.671 -5.894 -36.393 1.00 86.31 290 ASP A O 1
ATOM 2288 N N . CYS A 1 291 ? -2.675 -3.993 -35.750 1.00 90.25 291 CYS A N 1
ATOM 2289 C CA . CYS A 1 291 ? -3.280 -4.563 -34.540 1.00 90.25 291 CYS A CA 1
ATOM 2290 C C . CYS A 1 291 ? -4.223 -5.735 -34.859 1.00 90.25 291 CYS A C 1
ATOM 2292 O O . CYS A 1 291 ? -4.123 -6.798 -34.244 1.00 90.25 291 CYS A O 1
ATOM 2294 N N . GLU A 1 292 ? -5.108 -5.567 -35.844 1.00 91.25 292 GLU A N 1
ATOM 2295 C CA . GLU A 1 292 ? -6.012 -6.622 -36.319 1.00 91.25 292 GLU A CA 1
ATOM 2296 C C . GLU A 1 292 ? -5.231 -7.838 -36.828 1.00 91.25 292 GLU A C 1
ATOM 2298 O O . GLU A 1 292 ? -5.557 -8.978 -36.493 1.00 91.25 292 GLU A O 1
ATOM 2303 N N . ARG A 1 293 ? -4.157 -7.609 -37.595 1.00 88.25 293 ARG A N 1
ATOM 2304 C CA . ARG A 1 293 ? -3.306 -8.685 -38.117 1.00 88.25 293 ARG A CA 1
ATOM 2305 C C . ARG A 1 293 ? -2.551 -9.417 -37.009 1.00 88.25 293 ARG A C 1
ATOM 2307 O O . ARG A 1 293 ? -2.442 -10.640 -37.073 1.00 88.25 293 ARG A O 1
ATOM 2314 N N . ILE A 1 294 ? -2.062 -8.696 -35.998 1.00 90.75 294 ILE A N 1
ATOM 2315 C CA . ILE A 1 294 ? -1.426 -9.286 -34.814 1.00 90.75 294 ILE A CA 1
ATOM 2316 C C . ILE A 1 294 ? -2.420 -10.210 -34.114 1.00 90.75 294 ILE A C 1
ATOM 2318 O O . ILE A 1 294 ? -2.102 -11.385 -33.938 1.00 90.75 294 ILE A O 1
ATOM 2322 N N . ILE A 1 295 ? -3.629 -9.736 -33.785 1.00 92.75 295 ILE A N 1
ATOM 2323 C CA . ILE A 1 295 ? -4.628 -10.566 -33.094 1.00 92.75 295 ILE A CA 1
ATOM 2324 C C . ILE A 1 295 ? -5.050 -11.765 -33.949 1.00 92.75 295 ILE A C 1
ATOM 2326 O O . ILE A 1 295 ? -5.118 -12.879 -33.438 1.00 92.75 295 ILE A O 1
ATOM 2330 N N . ALA A 1 296 ? -5.262 -11.580 -35.253 1.00 90.06 296 ALA A N 1
ATOM 2331 C CA . ALA A 1 296 ? -5.604 -12.679 -36.157 1.00 90.06 296 ALA A CA 1
ATOM 2332 C C . ALA A 1 296 ? -4.502 -13.754 -36.254 1.00 90.06 296 ALA A C 1
ATOM 2334 O O . ALA A 1 296 ? -4.788 -14.892 -36.624 1.00 90.06 296 ALA A O 1
ATOM 2335 N N . SER A 1 297 ? -3.252 -13.404 -35.934 1.00 90.00 297 SER A N 1
ATOM 2336 C CA . SER A 1 297 ? -2.113 -14.329 -35.916 1.00 90.00 297 SER A CA 1
ATOM 2337 C C . SER A 1 297 ? -1.934 -15.074 -34.589 1.00 90.00 297 SER A C 1
ATOM 2339 O O . SER A 1 297 ? -1.083 -15.963 -34.498 1.00 90.00 297 SER A O 1
ATOM 2341 N N . ILE A 1 298 ? -2.676 -14.702 -33.543 1.00 93.19 298 ILE A N 1
ATOM 2342 C CA . ILE A 1 298 ? -2.527 -15.313 -32.225 1.00 93.19 298 ILE A CA 1
ATOM 2343 C C . ILE A 1 298 ? -2.959 -16.777 -32.285 1.00 93.19 298 ILE A C 1
ATOM 2345 O O . ILE A 1 298 ? -4.054 -17.097 -32.743 1.00 93.19 298 ILE A O 1
ATOM 2349 N N . VAL A 1 299 ? -2.109 -17.660 -31.760 1.00 91.44 299 VAL A N 1
ATOM 2350 C CA . VAL A 1 299 ? -2.513 -19.018 -31.385 1.00 91.44 299 VAL A CA 1
ATOM 2351 C C . VAL A 1 299 ? -3.058 -18.952 -29.956 1.00 91.44 299 VAL A C 1
ATOM 2353 O O . VAL A 1 299 ? -2.275 -18.650 -29.046 1.00 91.44 299 VAL A O 1
ATOM 2356 N N . PRO A 1 300 ? -4.372 -19.176 -29.741 1.00 90.31 300 PRO A N 1
ATOM 2357 C CA . PRO A 1 300 ? -4.961 -19.074 -28.413 1.00 90.31 300 PRO A CA 1
ATOM 2358 C C . PRO A 1 300 ? -4.390 -20.114 -27.451 1.00 90.31 300 PRO A C 1
ATOM 2360 O O . PRO A 1 300 ? -4.082 -21.235 -27.853 1.00 90.31 300 PRO A O 1
ATOM 2363 N N . ALA A 1 301 ? -4.276 -19.736 -26.180 1.00 90.31 301 ALA A N 1
ATOM 2364 C CA . ALA A 1 301 ? -3.907 -20.657 -25.115 1.00 90.31 301 ALA A CA 1
ATOM 2365 C C . ALA A 1 301 ? -5.056 -21.629 -24.796 1.00 90.31 301 ALA A C 1
ATOM 2367 O O . ALA A 1 301 ? -6.229 -21.345 -25.072 1.00 90.31 301 ALA A O 1
ATOM 2368 N N . ASP A 1 302 ? -4.713 -22.754 -24.168 1.00 90.19 302 ASP A N 1
ATOM 2369 C CA . ASP A 1 302 ? -5.700 -23.657 -23.581 1.00 90.19 302 ASP A CA 1
ATOM 2370 C C . ASP A 1 302 ? -6.461 -22.951 -22.452 1.00 90.19 302 ASP A C 1
ATOM 2372 O O . ASP A 1 302 ? -5.887 -22.175 -21.682 1.00 90.19 302 ASP A O 1
ATOM 2376 N N . LEU A 1 303 ? -7.766 -23.216 -22.360 1.00 89.88 303 LEU A N 1
ATOM 2377 C CA . LEU A 1 303 ? -8.601 -22.675 -21.290 1.00 89.88 303 LEU A CA 1
ATOM 2378 C C . LEU A 1 303 ? -8.172 -23.220 -19.919 1.00 89.88 303 LEU A C 1
ATOM 2380 O O . LEU A 1 303 ? -7.685 -24.354 -19.838 1.00 89.88 303 LEU A O 1
ATOM 2384 N N . PRO A 1 304 ? -8.416 -22.464 -18.830 1.00 88.56 304 PRO A N 1
ATOM 2385 C CA . PRO A 1 304 ? -8.331 -23.006 -17.482 1.00 88.56 304 PRO A CA 1
ATOM 2386 C C . PRO A 1 304 ? -9.139 -24.305 -17.361 1.00 88.56 304 PRO A C 1
ATOM 2388 O O . PRO A 1 304 ? -10.246 -24.416 -17.886 1.00 88.56 304 PRO A O 1
ATOM 2391 N N . SER A 1 305 ? -8.589 -25.296 -16.657 1.00 88.56 305 SER A N 1
ATOM 2392 C CA . SER A 1 305 ? -9.264 -26.585 -16.451 1.00 88.56 305 SER A CA 1
ATOM 2393 C C . SER A 1 305 ? -10.513 -26.472 -15.576 1.00 88.56 305 SER A C 1
ATOM 2395 O O . SER A 1 305 ? -11.396 -27.325 -15.647 1.00 88.56 305 SER A O 1
ATOM 2397 N N . THR A 1 306 ? -10.564 -25.446 -14.727 1.00 90.62 306 THR A N 1
ATOM 2398 C CA . THR A 1 306 ? -11.697 -25.163 -13.847 1.00 90.62 306 THR A CA 1
ATOM 2399 C C . THR A 1 306 ? -12.754 -24.355 -14.611 1.00 90.62 306 THR A C 1
ATOM 2401 O O . THR A 1 306 ? -12.400 -23.374 -15.266 1.00 90.62 306 THR A O 1
ATOM 2404 N N . PRO A 1 307 ? -14.042 -24.729 -14.538 1.00 91.88 307 PRO A N 1
ATOM 2405 C CA . PRO A 1 307 ? -15.137 -23.961 -15.132 1.00 91.88 307 PRO A CA 1
ATOM 2406 C C . PRO A 1 307 ? -15.232 -22.512 -14.623 1.00 91.88 307 PRO A C 1
ATOM 2408 O O . PRO A 1 307 ? -14.884 -22.215 -13.479 1.00 91.88 307 PRO A O 1
ATOM 2411 N N . ALA A 1 308 ? -15.722 -21.605 -15.475 1.00 89.00 308 ALA A N 1
ATOM 2412 C CA . ALA A 1 308 ? -15.748 -20.166 -15.203 1.00 89.00 308 ALA A CA 1
ATOM 2413 C C . ALA A 1 308 ? -16.649 -19.770 -14.016 1.00 89.00 308 ALA A C 1
ATOM 2415 O O . ALA A 1 308 ? -16.325 -18.836 -13.283 1.00 89.00 308 ALA A O 1
ATOM 2416 N N . ASP A 1 309 ? -17.755 -20.484 -13.810 1.00 89.75 309 ASP A N 1
ATOM 2417 C CA . ASP A 1 309 ? -18.663 -20.311 -12.672 1.00 89.75 309 ASP A CA 1
ATOM 2418 C C . ASP A 1 309 ? -17.977 -20.649 -11.342 1.00 89.75 309 ASP A C 1
ATOM 2420 O O . ASP A 1 309 ? -18.018 -19.847 -10.414 1.00 89.75 309 ASP A O 1
ATOM 2424 N N . GLN A 1 310 ? -17.258 -21.772 -11.284 1.00 91.38 310 GLN A N 1
ATOM 2425 C CA . GLN A 1 310 ? -16.499 -22.186 -10.099 1.00 91.38 310 GLN A CA 1
ATOM 2426 C C . GLN A 1 310 ? -15.322 -21.252 -9.805 1.00 91.38 310 GLN A C 1
ATOM 2428 O O . GLN A 1 310 ? -15.039 -20.963 -8.646 1.00 91.38 310 GLN A O 1
ATOM 2433 N N . ILE A 1 311 ? -14.635 -20.758 -10.843 1.00 89.44 311 ILE A N 1
ATOM 2434 C CA . ILE A 1 311 ? -13.578 -19.750 -10.674 1.00 89.44 311 ILE A CA 1
ATOM 2435 C C . ILE A 1 311 ? -14.162 -18.476 -10.058 1.00 89.44 311 ILE A C 1
ATOM 2437 O O . ILE A 1 311 ? -13.563 -17.915 -9.144 1.00 89.44 311 ILE A O 1
ATOM 2441 N N . ARG A 1 312 ? -15.326 -18.026 -10.539 1.00 87.94 312 ARG A N 1
ATOM 2442 C CA . ARG A 1 312 ? -15.978 -16.818 -10.028 1.00 87.94 312 ARG A CA 1
ATOM 2443 C C . ARG A 1 312 ? -16.419 -16.984 -8.580 1.00 87.94 312 ARG A C 1
ATOM 2445 O O . ARG A 1 312 ? -16.087 -16.137 -7.765 1.00 87.94 312 ARG A O 1
ATOM 2452 N N . GLU A 1 313 ? -17.068 -18.099 -8.256 1.00 89.06 313 GLU A N 1
ATOM 2453 C CA . GLU A 1 313 ? -17.473 -18.415 -6.884 1.00 89.06 313 GLU A CA 1
ATOM 2454 C C . GLU A 1 313 ? -16.269 -18.455 -5.931 1.00 89.06 313 GLU A C 1
ATOM 2456 O O . GLU A 1 313 ? -16.335 -17.901 -4.838 1.00 89.06 313 GLU A O 1
ATOM 2461 N N . ALA A 1 314 ? -15.143 -19.037 -6.356 1.00 87.62 314 ALA A N 1
ATOM 2462 C CA . ALA A 1 314 ? -13.923 -19.065 -5.554 1.00 87.62 314 ALA A CA 1
ATOM 2463 C C . ALA A 1 314 ? -13.313 -17.667 -5.341 1.00 87.62 314 ALA A C 1
ATOM 2465 O O . ALA A 1 314 ? -12.854 -17.370 -4.241 1.00 87.62 314 ALA A O 1
ATOM 2466 N N . ILE A 1 315 ? -13.312 -16.812 -6.371 1.00 85.88 315 ILE A N 1
ATOM 2467 C CA . ILE A 1 315 ? -12.837 -15.422 -6.265 1.00 85.88 315 ILE A CA 1
ATOM 2468 C C . ILE A 1 315 ? -13.741 -14.614 -5.333 1.00 85.88 315 ILE A C 1
ATOM 2470 O O . ILE A 1 315 ? -13.236 -13.895 -4.475 1.00 85.88 315 ILE A O 1
ATOM 2474 N N . ASP A 1 316 ? -15.058 -14.745 -5.482 1.00 86.44 316 ASP A N 1
ATOM 2475 C CA . ASP A 1 316 ? -16.033 -14.034 -4.656 1.00 86.44 316 ASP A CA 1
ATOM 2476 C C . ASP A 1 316 ? -15.938 -14.481 -3.189 1.00 86.44 316 ASP A C 1
ATOM 2478 O O . ASP A 1 316 ? -15.978 -13.646 -2.283 1.00 86.44 316 ASP A O 1
ATOM 2482 N N . LEU A 1 317 ? -15.749 -15.7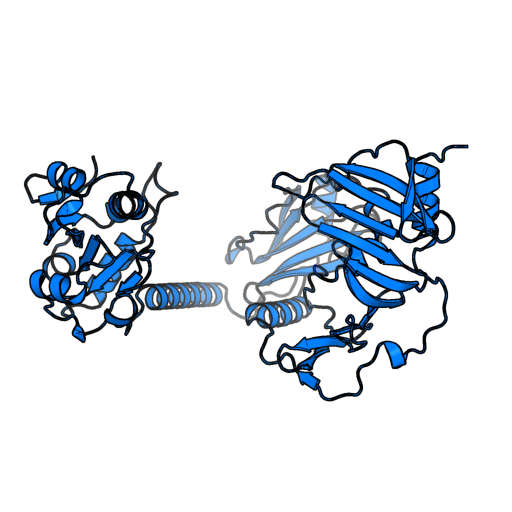84 -2.947 1.00 88.38 317 LEU A N 1
ATOM 2483 C CA . LEU A 1 317 ? -15.534 -16.335 -1.611 1.00 88.38 317 LEU A CA 1
ATOM 2484 C C . LEU A 1 317 ? -14.244 -15.799 -0.983 1.00 88.38 317 LEU A C 1
ATOM 2486 O O . LEU A 1 317 ? -14.279 -15.311 0.142 1.00 88.38 317 LEU A O 1
ATOM 2490 N N . GLU A 1 318 ? -13.124 -15.838 -1.705 1.00 85.50 318 GLU A N 1
ATOM 2491 C CA . GLU A 1 318 ? -11.851 -15.314 -1.203 1.00 85.50 318 GLU A CA 1
ATOM 2492 C C . GLU A 1 318 ? -11.936 -13.806 -0.930 1.00 85.50 318 GLU A C 1
ATOM 2494 O O . GLU A 1 318 ? -11.468 -13.336 0.105 1.00 85.50 318 GLU A O 1
ATOM 2499 N N . ALA A 1 319 ? -12.571 -13.037 -1.818 1.00 82.56 319 ALA A N 1
ATOM 2500 C CA . ALA A 1 319 ? -12.783 -11.608 -1.614 1.00 82.56 319 ALA A CA 1
ATOM 2501 C C . ALA A 1 319 ? -13.631 -11.336 -0.360 1.00 82.56 319 ALA A C 1
ATOM 2503 O O . ALA A 1 319 ? -13.323 -10.418 0.404 1.00 82.56 319 ALA A O 1
ATOM 2504 N N . ALA A 1 320 ? -14.662 -12.149 -0.111 1.00 83.25 320 ALA A N 1
ATOM 2505 C CA . ALA A 1 320 ? -15.474 -12.064 1.098 1.00 83.25 320 ALA A CA 1
ATOM 2506 C C . ALA A 1 320 ? -14.676 -12.434 2.360 1.00 83.25 320 ALA A C 1
ATOM 2508 O O . ALA A 1 320 ? -14.752 -11.716 3.356 1.00 83.25 320 ALA A O 1
ATOM 2509 N N . GLU A 1 321 ? -13.870 -13.497 2.320 1.00 87.31 321 GLU A N 1
ATOM 2510 C CA . GLU A 1 321 ? -12.988 -13.901 3.423 1.00 87.31 321 GLU A CA 1
ATOM 2511 C C . GLU A 1 321 ? -11.939 -12.826 3.735 1.00 87.31 321 GLU A C 1
ATOM 2513 O O . GLU A 1 321 ? -11.708 -12.495 4.898 1.00 87.31 321 GLU A O 1
ATOM 2518 N N . GLN A 1 322 ? -11.334 -12.224 2.709 1.00 82.56 322 GLN A N 1
ATOM 2519 C CA . GLN A 1 322 ? -10.387 -11.119 2.864 1.00 82.56 322 GLN A CA 1
ATOM 2520 C C . GLN A 1 322 ? -11.060 -9.872 3.445 1.00 82.56 322 GLN A C 1
ATOM 2522 O O . GLN A 1 322 ? -10.492 -9.224 4.329 1.00 82.56 322 GLN A O 1
ATOM 2527 N N . ALA A 1 323 ? -12.266 -9.532 2.981 1.00 80.75 323 ALA A N 1
ATOM 2528 C CA . ALA A 1 323 ? -13.043 -8.422 3.522 1.00 80.75 323 ALA A CA 1
ATOM 2529 C C . ALA A 1 323 ? -13.410 -8.657 4.995 1.00 80.75 323 ALA A C 1
ATOM 2531 O O . ALA A 1 323 ? -13.238 -7.754 5.818 1.00 80.75 323 ALA A O 1
ATOM 2532 N N . ASP A 1 324 ? -13.836 -9.871 5.352 1.00 85.12 324 ASP A N 1
ATOM 2533 C CA . ASP A 1 324 ? -14.152 -10.242 6.731 1.00 85.12 324 ASP A CA 1
ATOM 2534 C C . ASP A 1 324 ? -12.910 -10.224 7.634 1.00 85.12 324 ASP A C 1
ATOM 2536 O O . ASP A 1 324 ? -12.945 -9.664 8.733 1.00 85.12 324 ASP A O 1
ATOM 2540 N N . ALA A 1 325 ? -11.779 -10.750 7.158 1.00 84.19 325 ALA A N 1
ATOM 2541 C CA . ALA A 1 325 ? -10.509 -10.711 7.876 1.00 84.19 325 ALA A CA 1
ATOM 2542 C C . ALA A 1 325 ? -10.019 -9.270 8.088 1.00 84.19 325 ALA A C 1
ATOM 2544 O O . ALA A 1 325 ? -9.562 -8.919 9.182 1.00 84.19 325 ALA A O 1
ATOM 2545 N N . LYS A 1 326 ? -10.148 -8.410 7.066 1.00 83.38 326 LYS A N 1
ATOM 2546 C CA . LYS A 1 326 ? -9.834 -6.979 7.161 1.00 83.38 326 LYS A CA 1
ATOM 2547 C C . LYS A 1 326 ? -10.714 -6.304 8.209 1.00 83.38 326 LYS A C 1
ATOM 2549 O O . LYS A 1 326 ? -10.179 -5.620 9.081 1.00 83.38 326 LYS A O 1
ATOM 2554 N N . LEU A 1 327 ? -12.026 -6.536 8.165 1.00 85.12 327 LEU A N 1
ATOM 2555 C CA . LEU A 1 327 ? -12.966 -5.995 9.143 1.00 85.12 327 LEU A CA 1
ATOM 2556 C C . LEU A 1 327 ? -12.620 -6.470 10.559 1.00 85.12 327 LEU A C 1
ATOM 2558 O O . LEU A 1 327 ? -12.475 -5.656 11.463 1.00 85.12 327 LEU A O 1
ATOM 2562 N N . THR A 1 328 ? -12.393 -7.767 10.754 1.00 85.31 328 THR A N 1
ATOM 2563 C CA . THR A 1 328 ? -12.014 -8.337 12.054 1.00 85.31 328 THR A CA 1
ATOM 2564 C C . THR A 1 328 ? -10.722 -7.715 12.599 1.00 85.31 328 THR A C 1
ATOM 2566 O O . THR A 1 328 ? -10.644 -7.378 13.781 1.00 85.31 328 THR A O 1
ATOM 2569 N N . ARG A 1 329 ? -9.721 -7.471 11.743 1.00 84.62 329 ARG A N 1
ATOM 2570 C CA . ARG A 1 329 ? -8.493 -6.758 12.131 1.00 84.62 329 ARG A CA 1
ATOM 2571 C C . ARG A 1 329 ? -8.758 -5.297 12.513 1.00 84.62 329 ARG A C 1
ATOM 2573 O O . ARG A 1 329 ? -8.151 -4.814 13.470 1.00 84.62 329 ARG A O 1
ATOM 2580 N N . MET A 1 330 ? -9.627 -4.596 11.784 1.00 83.56 330 MET A N 1
ATOM 2581 C CA . MET A 1 330 ? -10.010 -3.211 12.094 1.00 83.56 330 MET A CA 1
ATOM 2582 C C . MET A 1 330 ? -10.699 -3.123 13.462 1.00 83.56 330 MET A C 1
ATOM 2584 O O . MET A 1 330 ? -10.267 -2.342 14.312 1.00 83.56 330 MET A O 1
ATOM 2588 N N . LEU A 1 331 ? -11.677 -4.001 13.711 1.00 88.62 331 LEU A N 1
ATOM 2589 C CA . LEU A 1 331 ? -12.433 -4.065 14.967 1.00 88.62 331 LEU A CA 1
ATOM 2590 C C . LEU A 1 331 ? -11.564 -4.389 16.185 1.00 88.62 331 LEU A C 1
ATOM 2592 O O . LEU A 1 331 ? -11.910 -4.009 17.299 1.00 88.62 331 LEU A O 1
ATOM 2596 N N . GLY A 1 332 ? -10.421 -5.053 15.988 1.00 84.50 332 GLY A N 1
ATOM 2597 C CA . GLY A 1 332 ? -9.432 -5.196 17.050 1.00 84.50 332 GLY A CA 1
ATOM 2598 C C . GLY A 1 332 ? -9.890 -6.032 18.232 1.00 84.50 332 GLY A C 1
ATOM 2599 O O . GLY A 1 332 ? -9.563 -5.693 19.368 1.00 84.50 332 GLY A O 1
ATOM 2600 N N . THR A 1 333 ? -10.655 -7.093 17.981 1.00 86.62 333 THR A N 1
ATOM 2601 C CA . THR A 1 333 ? -11.175 -7.990 19.019 1.00 86.62 333 THR A CA 1
ATOM 2602 C C . THR A 1 333 ? -10.094 -8.362 20.039 1.00 86.62 333 THR A C 1
ATOM 2604 O O . THR A 1 333 ? -9.021 -8.858 19.690 1.00 86.62 333 THR A O 1
ATOM 2607 N N . GLY A 1 334 ? -10.377 -8.098 21.315 1.00 87.88 334 GLY A N 1
ATOM 2608 C CA . GLY A 1 334 ? -9.486 -8.335 22.449 1.00 87.88 334 GLY A CA 1
ATOM 2609 C C . GLY A 1 334 ? -8.622 -7.144 22.887 1.00 87.88 334 GLY A C 1
ATOM 2610 O O . GLY A 1 334 ? -8.027 -7.230 23.964 1.00 87.88 334 GLY A O 1
ATOM 2611 N N . ARG A 1 335 ? -8.560 -6.036 22.129 1.00 93.06 335 ARG A N 1
ATOM 2612 C CA . ARG A 1 335 ? -7.842 -4.807 22.534 1.00 93.06 335 ARG A CA 1
ATOM 2613 C C . ARG A 1 335 ? -8.365 -4.297 23.877 1.00 93.06 335 ARG A C 1
ATOM 2615 O O . ARG A 1 335 ? -9.562 -4.067 24.021 1.00 93.06 335 ARG A O 1
ATOM 2622 N N . ARG A 1 336 ? -7.483 -4.131 24.863 1.00 93.25 336 ARG A N 1
ATOM 2623 C CA . ARG A 1 336 ? -7.846 -3.611 26.190 1.00 93.25 336 ARG A CA 1
ATOM 2624 C C . ARG A 1 336 ? -7.849 -2.099 26.171 1.00 93.25 336 ARG A C 1
ATOM 2626 O O . ARG A 1 336 ? -6.957 -1.501 25.583 1.00 93.25 336 ARG A O 1
ATOM 2633 N N . LEU A 1 337 ? -8.805 -1.484 26.864 1.00 93.00 337 LEU A N 1
ATOM 2634 C CA . LEU A 1 337 ? -8.895 -0.022 26.916 1.00 93.00 337 LEU A CA 1
ATOM 2635 C C . LEU A 1 337 ? -7.619 0.590 27.516 1.00 93.00 337 LEU A C 1
ATOM 2637 O O . LEU A 1 337 ? -7.090 1.556 26.982 1.00 93.00 337 LEU A O 1
ATOM 2641 N N . ALA A 1 338 ? -7.097 -0.016 28.585 1.00 91.19 338 ALA A N 1
ATOM 2642 C CA . ALA A 1 338 ? -5.932 0.481 29.317 1.00 91.19 338 ALA A CA 1
ATOM 2643 C C . ALA A 1 338 ? -4.654 0.610 28.466 1.00 91.19 338 ALA A C 1
ATOM 2645 O O . ALA A 1 338 ? -3.813 1.445 28.784 1.00 91.19 338 ALA A O 1
ATOM 2646 N N . ASP A 1 339 ? -4.519 -0.171 27.388 1.00 90.50 339 ASP A N 1
ATOM 2647 C CA . ASP A 1 339 ? -3.345 -0.130 26.504 1.00 90.50 339 ASP A CA 1
ATOM 2648 C C . ASP A 1 339 ? -3.304 1.148 25.640 1.00 90.50 339 ASP A C 1
ATOM 2650 O O . ASP A 1 339 ? -2.274 1.459 25.044 1.00 90.50 339 ASP A O 1
ATOM 2654 N N . TYR A 1 340 ? -4.416 1.890 25.581 1.00 89.56 340 TYR A N 1
ATOM 2655 C CA . TYR A 1 340 ? -4.597 3.094 24.764 1.00 89.56 340 TYR A CA 1
ATOM 2656 C C . TYR A 1 340 ? -4.798 4.370 25.599 1.00 89.56 340 TYR A C 1
ATOM 2658 O O . TYR A 1 340 ? -5.076 5.430 25.042 1.00 89.56 340 TYR A O 1
ATOM 2666 N N . LEU A 1 341 ? -4.661 4.288 26.927 1.00 88.25 341 LEU A N 1
ATOM 2667 C CA . LEU A 1 341 ? -4.778 5.431 27.840 1.00 88.25 341 LEU A CA 1
ATOM 2668 C C . LEU A 1 341 ? -3.398 5.941 28.282 1.00 88.25 341 LEU A C 1
ATOM 2670 O O . LEU A 1 341 ? -2.434 5.182 28.348 1.00 88.25 341 LEU A O 1
ATOM 2674 N N . GLY A 1 342 ? -3.304 7.231 28.626 1.00 72.62 342 GLY A N 1
ATOM 2675 C CA . GLY A 1 342 ? -2.085 7.836 29.189 1.00 72.62 342 GLY A CA 1
ATOM 2676 C C . GLY A 1 342 ? -0.964 8.133 28.180 1.00 72.62 342 GLY A C 1
ATOM 2677 O O . GLY A 1 342 ? 0.155 8.443 28.592 1.00 72.62 342 GLY A O 1
ATOM 2678 N N . GLY A 1 343 ? -1.254 8.028 26.879 1.00 70.69 343 GLY A N 1
ATOM 2679 C CA . GLY A 1 343 ? -0.369 8.433 25.782 1.00 70.69 343 GLY A CA 1
ATOM 2680 C C . GLY A 1 343 ? -0.452 9.929 25.443 1.00 70.69 343 GLY A C 1
ATOM 2681 O O . GLY A 1 343 ? -0.987 10.732 26.203 1.00 70.69 343 GLY A O 1
ATOM 2682 N N . ASP A 1 344 ? 0.066 10.308 24.275 1.00 66.88 344 ASP A N 1
ATOM 2683 C CA . ASP A 1 344 ? 0.085 11.687 23.758 1.00 66.88 344 ASP A CA 1
ATOM 2684 C C . ASP A 1 344 ? -1.235 12.144 23.104 1.00 66.88 344 ASP A C 1
ATOM 2686 O O . ASP A 1 344 ? -1.343 13.297 22.691 1.00 66.88 344 ASP A O 1
ATOM 2690 N N . GLY A 1 345 ? -2.257 11.281 23.061 1.00 62.38 345 GLY A N 1
ATOM 2691 C CA . GLY A 1 345 ? -3.613 11.644 22.634 1.00 62.38 345 GLY A CA 1
ATOM 2692 C C . GLY A 1 345 ? -3.903 11.530 21.141 1.00 62.38 345 GLY A C 1
ATOM 2693 O O . GLY A 1 345 ? -4.930 12.032 20.701 1.00 62.38 345 GLY A O 1
ATOM 2694 N N . GLY A 1 346 ? -3.051 10.857 20.365 1.00 72.94 346 GLY A N 1
ATOM 2695 C CA . GLY A 1 346 ? -3.230 10.692 18.917 1.00 72.94 346 GLY A CA 1
ATOM 2696 C C . GLY A 1 346 ? -4.195 9.586 18.468 1.00 72.94 346 GLY A C 1
ATOM 2697 O O . GLY A 1 346 ? -4.033 9.094 17.357 1.00 72.94 346 GLY A O 1
ATOM 2698 N N . VAL A 1 347 ? -5.134 9.130 19.310 1.00 87.62 347 VAL A N 1
ATOM 2699 C CA . VAL A 1 347 ? -6.051 8.021 18.975 1.00 87.62 347 VAL A CA 1
ATOM 2700 C C . VAL A 1 347 ? -7.508 8.352 19.294 1.00 87.62 347 VAL A C 1
ATOM 2702 O O . VAL A 1 347 ? -7.839 8.713 20.423 1.00 87.62 347 VAL A O 1
ATOM 2705 N N . SER A 1 348 ? -8.389 8.143 18.318 1.00 94.19 348 SER A N 1
ATOM 2706 C CA . SER A 1 348 ? -9.843 8.267 18.468 1.00 94.19 348 SER A CA 1
ATOM 2707 C C . SER A 1 348 ? -10.435 6.899 18.804 1.00 94.19 348 SER A C 1
ATOM 2709 O O . SER A 1 348 ? -10.387 5.974 17.994 1.00 94.19 348 SER A O 1
ATOM 2711 N N . LEU A 1 349 ? -10.952 6.714 20.021 1.00 96.44 349 LEU A N 1
ATOM 2712 C CA . LEU A 1 349 ? -11.390 5.394 20.500 1.00 96.44 349 LEU A CA 1
ATOM 2713 C C . LEU A 1 349 ? -12.881 5.151 20.239 1.00 96.44 349 LEU A C 1
ATOM 2715 O O . LEU A 1 349 ? -13.706 5.974 20.624 1.00 96.44 349 LEU A O 1
ATOM 2719 N N . LEU A 1 350 ? -13.228 3.982 19.685 1.00 98.06 350 LEU A N 1
ATOM 2720 C CA . LEU A 1 350 ? -14.598 3.453 19.659 1.00 98.06 350 LEU A CA 1
ATOM 2721 C C . LEU A 1 350 ? -14.704 2.253 20.606 1.00 98.06 350 LEU A C 1
ATOM 2723 O O . LEU A 1 350 ? -14.239 1.154 20.303 1.00 98.06 350 LEU A O 1
ATOM 2727 N N . ILE A 1 351 ? -15.310 2.465 21.767 1.00 97.94 351 ILE A N 1
ATOM 2728 C CA . ILE A 1 351 ? -15.349 1.512 22.875 1.00 97.94 351 ILE A CA 1
ATOM 2729 C C . ILE A 1 351 ? -16.673 0.757 22.852 1.00 97.94 351 ILE A C 1
ATOM 2731 O O . ILE A 1 351 ? -17.745 1.346 22.997 1.00 97.94 351 ILE A O 1
ATOM 2735 N N . ARG A 1 352 ? -16.607 -0.568 22.716 1.00 98.25 352 ARG A N 1
ATOM 2736 C CA . ARG A 1 352 ? -17.789 -1.423 22.816 1.00 98.25 352 ARG A CA 1
ATOM 2737 C C . ARG A 1 352 ? -18.153 -1.644 24.281 1.00 98.25 352 ARG A C 1
ATOM 2739 O O . ARG A 1 352 ? -17.336 -2.158 25.046 1.00 98.25 352 ARG A O 1
ATOM 2746 N N . THR A 1 353 ? -19.380 -1.297 24.662 1.00 98.25 353 THR A N 1
ATOM 2747 C CA . THR A 1 353 ? -19.895 -1.506 26.027 1.00 98.25 353 THR A CA 1
ATOM 2748 C C . THR A 1 353 ? -21.131 -2.395 26.080 1.00 98.25 353 THR A C 1
ATOM 2750 O O . THR A 1 353 ? -21.477 -2.863 27.162 1.00 98.25 353 THR A O 1
ATOM 2753 N N . ASP A 1 354 ? -21.753 -2.710 24.941 1.00 97.94 354 ASP A N 1
ATOM 2754 C CA . ASP A 1 354 ? -22.793 -3.736 24.834 1.00 97.94 354 ASP A CA 1
ATOM 2755 C C . ASP A 1 354 ? -22.321 -4.924 23.967 1.00 97.94 354 ASP A C 1
ATOM 2757 O O . ASP A 1 354 ? -21.929 -4.777 22.805 1.00 97.94 354 ASP A O 1
ATOM 2761 N N . PHE A 1 355 ? -22.354 -6.122 24.564 1.00 97.00 355 PHE A N 1
ATOM 2762 C CA . PHE A 1 355 ? -21.939 -7.397 23.964 1.00 97.00 355 PHE A CA 1
ATOM 2763 C C . PHE A 1 355 ? -23.119 -8.343 23.656 1.00 97.00 355 PHE A C 1
ATOM 2765 O O . PHE A 1 355 ? -22.928 -9.547 23.505 1.00 97.00 355 PHE A O 1
ATOM 2772 N N . SER A 1 356 ? -24.351 -7.831 23.600 1.00 97.50 356 SER A N 1
ATOM 2773 C CA . SER A 1 356 ? -25.568 -8.627 23.375 1.00 97.50 356 SER A CA 1
ATOM 2774 C C . SER A 1 356 ? -25.734 -9.118 21.935 1.00 97.50 356 SER A C 1
ATOM 2776 O O . SER A 1 356 ? -26.356 -10.161 21.732 1.00 97.50 356 SER A O 1
ATOM 2778 N N . ASP A 1 357 ? -25.161 -8.413 20.955 1.00 97.69 357 ASP A N 1
ATOM 2779 C CA . ASP A 1 357 ? -25.198 -8.787 19.539 1.00 97.69 357 ASP A CA 1
ATOM 2780 C C . ASP A 1 357 ? -23.883 -8.401 18.835 1.00 97.69 357 ASP A C 1
ATOM 2782 O O . ASP A 1 357 ? -23.553 -7.225 18.661 1.00 97.69 357 ASP A O 1
ATOM 2786 N N . ASP A 1 358 ? -23.101 -9.413 18.450 1.00 95.44 358 ASP A N 1
ATOM 2787 C CA . ASP A 1 358 ? -21.834 -9.234 17.733 1.00 95.44 358 ASP A CA 1
ATOM 2788 C C . ASP A 1 358 ? -22.033 -8.755 16.294 1.00 95.44 358 ASP A C 1
ATOM 2790 O O . ASP A 1 358 ? -21.216 -7.989 15.785 1.00 95.44 358 ASP A O 1
ATOM 2794 N N . ALA A 1 359 ? -23.108 -9.178 15.627 1.00 94.88 359 ALA A N 1
ATOM 2795 C CA . ALA A 1 359 ? -23.362 -8.799 14.242 1.00 94.88 359 ALA A CA 1
ATOM 2796 C C . ALA A 1 359 ? -23.706 -7.309 14.149 1.00 94.88 359 ALA A C 1
ATOM 2798 O O . ALA A 1 359 ? -23.166 -6.601 13.301 1.00 94.88 359 ALA A O 1
ATOM 2799 N N . LYS A 1 360 ? -24.533 -6.821 15.077 1.00 97.12 360 LYS A N 1
ATOM 2800 C CA . LYS A 1 360 ? -24.924 -5.410 15.172 1.00 97.12 360 LYS A CA 1
ATOM 2801 C C . LYS A 1 360 ? -23.763 -4.497 15.560 1.00 97.12 360 LYS A C 1
ATOM 2803 O O . LYS A 1 360 ? -23.636 -3.407 15.011 1.00 97.12 360 LYS A O 1
ATOM 2808 N N . TRP A 1 361 ? -22.866 -4.960 16.432 1.00 96.56 361 TRP A N 1
ATOM 2809 C CA . TRP A 1 361 ? -21.605 -4.263 16.701 1.00 96.56 361 TRP A CA 1
ATOM 2810 C C . TRP A 1 361 ? -20.742 -4.135 15.438 1.00 96.56 361 TRP A C 1
ATOM 2812 O O . TRP A 1 361 ? -20.306 -3.032 15.105 1.00 96.56 361 TRP A O 1
ATOM 2822 N N . ARG A 1 362 ? -20.525 -5.245 14.713 1.00 95.50 362 ARG A N 1
ATOM 2823 C CA . ARG A 1 362 ? -19.746 -5.250 13.461 1.00 95.50 362 ARG A CA 1
ATOM 2824 C C . ARG A 1 362 ? -20.346 -4.295 12.430 1.00 95.50 362 ARG A C 1
ATOM 2826 O O . ARG A 1 362 ? -19.597 -3.565 11.791 1.00 95.50 362 ARG A O 1
ATOM 2833 N N . GLU A 1 363 ? -21.671 -4.290 12.293 1.00 95.75 363 GLU A N 1
ATOM 2834 C CA . GLU A 1 363 ? -22.418 -3.400 11.397 1.00 95.75 363 GLU A CA 1
ATOM 2835 C C . GLU A 1 363 ? -22.207 -1.922 11.758 1.00 95.75 363 GLU A C 1
ATOM 2837 O O . GLU A 1 363 ? -21.764 -1.147 10.911 1.00 95.75 363 GLU A O 1
ATOM 2842 N N . ALA A 1 364 ? -22.442 -1.544 13.018 1.00 97.06 364 ALA A N 1
ATOM 2843 C CA . ALA A 1 364 ? -22.306 -0.164 13.481 1.00 97.06 364 ALA A CA 1
ATOM 2844 C C . ALA A 1 364 ? -20.868 0.364 13.337 1.00 97.06 364 ALA A C 1
ATOM 2846 O O . ALA A 1 364 ? -20.652 1.457 12.815 1.00 97.06 364 ALA A O 1
ATOM 2847 N N . ALA A 1 365 ? -19.873 -0.423 13.755 1.00 96.38 365 ALA A N 1
ATOM 2848 C CA . ALA A 1 365 ? -18.469 -0.032 13.674 1.00 96.38 365 ALA A CA 1
ATOM 2849 C C . ALA A 1 365 ? -17.967 0.050 12.222 1.00 96.38 365 ALA A C 1
ATOM 2851 O O . ALA A 1 365 ? -17.250 0.988 11.875 1.00 96.38 365 ALA A O 1
ATOM 2852 N N . ALA A 1 366 ? -18.367 -0.886 11.351 1.00 94.69 366 ALA A N 1
ATOM 2853 C CA . ALA A 1 366 ? -18.036 -0.819 9.928 1.00 94.69 366 ALA A CA 1
ATOM 2854 C C . ALA A 1 366 ? -18.643 0.424 9.263 1.00 94.69 366 ALA A C 1
ATOM 2856 O O . ALA A 1 366 ? -17.954 1.103 8.505 1.00 94.69 366 ALA A O 1
ATOM 2857 N N . ALA A 1 367 ? -19.902 0.745 9.575 1.00 96.12 367 ALA A N 1
ATOM 2858 C CA . ALA A 1 367 ? -20.574 1.930 9.053 1.00 96.12 367 ALA A CA 1
ATOM 2859 C C . ALA A 1 367 ? -19.925 3.235 9.546 1.00 96.12 367 ALA A C 1
ATOM 2861 O O . ALA A 1 367 ? -19.820 4.186 8.781 1.00 96.12 367 ALA A O 1
ATOM 2862 N N . ALA A 1 368 ? -19.447 3.273 10.792 1.00 96.94 368 ALA A N 1
ATOM 2863 C CA . ALA A 1 368 ? -18.791 4.444 11.378 1.00 96.94 368 ALA A CA 1
ATOM 2864 C C . ALA A 1 368 ? -17.435 4.777 10.738 1.00 96.94 368 ALA A C 1
ATOM 2866 O O . ALA A 1 368 ? -17.044 5.939 10.683 1.00 96.94 368 ALA A O 1
ATOM 2867 N N . MET A 1 369 ? -16.714 3.754 10.272 1.00 93.25 369 MET A N 1
ATOM 2868 C CA . MET A 1 369 ? -15.410 3.889 9.609 1.00 93.25 369 MET A CA 1
ATOM 2869 C C . MET A 1 369 ? -15.519 3.926 8.077 1.00 93.25 369 MET A C 1
ATOM 2871 O O . MET A 1 369 ? -14.502 4.018 7.387 1.00 93.25 369 MET A O 1
ATOM 2875 N N . ALA A 1 370 ? -16.729 3.807 7.523 1.00 91.88 370 ALA A N 1
ATOM 2876 C CA . ALA A 1 370 ? -16.934 3.913 6.088 1.00 91.88 370 ALA A CA 1
ATOM 2877 C C . ALA A 1 370 ? -16.625 5.347 5.610 1.00 91.88 370 ALA A C 1
ATOM 2879 O O . ALA A 1 370 ? -16.849 6.303 6.358 1.00 91.88 370 ALA A O 1
ATOM 2880 N N . PRO A 1 371 ? -16.125 5.523 4.373 1.00 89.81 371 PRO A N 1
ATOM 2881 C CA . PRO A 1 371 ? -16.013 6.848 3.782 1.00 89.81 371 PRO A CA 1
ATOM 2882 C C . PRO A 1 371 ? -17.370 7.556 3.732 1.00 89.81 371 PRO A C 1
ATOM 2884 O O . PRO A 1 371 ? -18.413 6.907 3.618 1.00 89.81 371 PRO A O 1
ATOM 2887 N N . GLY A 1 372 ? -17.347 8.885 3.774 1.00 86.62 372 GLY A N 1
ATOM 2888 C CA . GLY A 1 372 ? -18.531 9.710 3.593 1.00 86.62 372 GLY A CA 1
ATOM 2889 C C . GLY A 1 372 ? -19.190 9.499 2.227 1.00 86.62 372 GLY A C 1
ATOM 2890 O O . GLY A 1 372 ? -18.653 8.868 1.315 1.00 86.62 372 GLY A O 1
ATOM 2891 N N . GLU A 1 373 ? -20.386 10.051 2.064 1.00 85.69 373 GLU A N 1
ATOM 2892 C CA . GLU A 1 373 ? -21.134 9.951 0.810 1.00 85.69 373 GLU A CA 1
ATOM 2893 C C . GLU A 1 373 ? -20.978 11.212 -0.056 1.00 85.69 373 GLU A C 1
ATOM 2895 O O . GLU A 1 373 ? -20.774 12.322 0.443 1.00 85.69 373 GLU A O 1
ATOM 2900 N N . GLY A 1 374 ? -21.124 11.052 -1.375 1.00 88.38 374 GLY A N 1
ATOM 2901 C CA . GLY A 1 374 ? -21.156 12.167 -2.325 1.00 88.38 374 GLY A CA 1
ATOM 2902 C C . GLY A 1 374 ? -19.855 12.973 -2.347 1.00 88.38 374 GLY A C 1
ATOM 2903 O O . GLY A 1 374 ? -18.787 12.417 -2.571 1.00 88.38 374 GLY A O 1
ATOM 2904 N N . GLU A 1 375 ? -19.950 14.285 -2.122 1.00 83.31 375 GLU A N 1
ATOM 2905 C CA . GLU A 1 375 ? -18.791 15.197 -2.087 1.00 83.31 375 GLU A CA 1
ATOM 2906 C C . GLU A 1 375 ? -17.848 14.937 -0.898 1.00 83.31 375 GLU A C 1
ATOM 2908 O O . GLU A 1 375 ? -16.735 15.453 -0.878 1.00 83.31 375 GLU A O 1
ATOM 2913 N N . ASN A 1 376 ? -18.267 14.109 0.067 1.00 83.12 376 ASN A N 1
ATOM 2914 C CA . ASN A 1 376 ? -17.494 13.772 1.259 1.00 83.12 376 ASN A CA 1
ATOM 2915 C C . ASN A 1 376 ? -16.823 12.390 1.181 1.00 83.12 376 ASN A C 1
ATOM 2917 O O . ASN A 1 376 ? -16.348 11.891 2.198 1.00 83.12 376 ASN A O 1
ATOM 2921 N N . SER A 1 377 ? -16.770 11.758 0.001 1.00 84.06 377 SER A N 1
ATOM 2922 C CA . SER A 1 377 ? -16.177 10.420 -0.173 1.00 84.06 377 SER A CA 1
ATOM 2923 C C . SER A 1 377 ? -14.693 10.325 0.174 1.00 84.06 377 SER A C 1
ATOM 2925 O O . SER A 1 377 ? -14.179 9.226 0.365 1.00 84.06 377 SER A O 1
ATOM 2927 N N . ASP A 1 378 ? -14.011 11.466 0.252 1.00 84.81 378 ASP A N 1
ATOM 2928 C CA . ASP A 1 378 ? -12.596 11.554 0.610 1.00 84.81 378 ASP A CA 1
ATOM 2929 C C . ASP A 1 378 ? -12.366 11.596 2.134 1.00 84.81 378 ASP A C 1
ATOM 2931 O O . ASP A 1 378 ? -11.219 11.575 2.581 1.00 84.81 378 ASP A O 1
ATOM 2935 N N . PHE A 1 379 ? -13.433 11.643 2.942 1.00 85.75 379 PHE A N 1
ATOM 2936 C CA . PHE A 1 379 ? -13.357 11.678 4.403 1.00 85.75 379 PHE A CA 1
ATOM 2937 C C . PHE A 1 379 ? -13.839 10.366 5.025 1.00 85.75 379 PHE A C 1
ATOM 2939 O O . PHE A 1 379 ? -14.845 9.801 4.608 1.00 85.75 379 PHE A O 1
ATOM 2946 N N . SER A 1 380 ? -13.154 9.907 6.068 1.00 92.12 380 SER A N 1
ATOM 2947 C CA . SER A 1 380 ? -13.524 8.750 6.893 1.00 92.12 380 SER A CA 1
ATOM 2948 C C . SER A 1 380 ? -13.030 8.981 8.319 1.00 92.12 380 SER A C 1
ATOM 2950 O O . SER A 1 380 ? -11.992 9.618 8.473 1.00 92.12 380 SER A O 1
ATOM 2952 N N . ALA A 1 381 ? -13.722 8.444 9.327 1.00 93.00 381 ALA A N 1
ATOM 2953 C CA . ALA A 1 381 ? -13.263 8.517 10.716 1.00 93.00 381 ALA A CA 1
ATOM 2954 C C . ALA A 1 381 ? -12.119 7.522 10.979 1.00 93.00 381 ALA A C 1
ATOM 2956 O O . ALA A 1 381 ? -12.249 6.337 10.649 1.00 93.00 381 ALA A O 1
ATOM 2957 N N . ASP A 1 382 ? -11.038 7.967 11.620 1.00 92.69 382 ASP A N 1
ATOM 2958 C CA . ASP A 1 382 ? -9.917 7.103 12.017 1.00 92.69 382 ASP A CA 1
ATOM 2959 C C . ASP A 1 382 ? -10.128 6.525 13.426 1.00 92.69 382 ASP A C 1
ATOM 2961 O O . ASP A 1 382 ? -9.593 7.004 14.425 1.00 92.69 382 ASP A O 1
ATOM 2965 N N . LEU A 1 383 ? -10.971 5.493 13.522 1.00 94.56 383 LEU A N 1
ATOM 2966 C CA . LEU A 1 383 ? -11.384 4.918 14.805 1.00 94.56 383 LEU A CA 1
ATOM 2967 C C . LEU A 1 383 ? -10.563 3.686 15.199 1.00 94.56 383 LEU A C 1
ATOM 2969 O O . LEU A 1 383 ? -10.533 2.660 14.515 1.00 94.56 383 LEU A O 1
ATOM 2973 N N . THR A 1 384 ? -10.014 3.719 16.409 1.00 95.00 384 THR A N 1
ATOM 2974 C CA . THR A 1 384 ? -9.466 2.545 17.089 1.00 95.00 384 THR A CA 1
ATOM 2975 C C . THR A 1 384 ? -10.563 1.856 17.895 1.00 95.00 384 THR A C 1
ATOM 2977 O O . THR A 1 384 ? -10.936 2.288 18.986 1.00 95.00 384 THR A O 1
ATOM 2980 N N . CYS A 1 385 ? -11.077 0.747 17.365 1.00 96.19 385 CYS A N 1
ATOM 2981 C CA . CYS A 1 385 ? -12.074 -0.068 18.055 1.00 96.19 385 CYS A CA 1
ATOM 2982 C C . CYS A 1 385 ? -11.471 -0.800 19.268 1.00 96.19 385 CYS A C 1
ATOM 2984 O O . CYS A 1 385 ? -10.426 -1.446 19.141 1.00 96.19 385 CYS A O 1
ATOM 2986 N N . ILE A 1 386 ? -12.155 -0.728 20.414 1.00 96.25 386 ILE A N 1
ATOM 2987 C CA . ILE A 1 386 ? -11.845 -1.419 21.673 1.00 96.25 386 ILE A CA 1
ATOM 2988 C C . ILE A 1 386 ? -12.976 -2.418 21.967 1.00 96.25 386 ILE A C 1
ATOM 2990 O O . ILE A 1 386 ? -13.985 -2.087 22.594 1.00 96.25 386 ILE A O 1
ATOM 2994 N N . ASP A 1 387 ? -12.804 -3.652 21.490 1.00 95.00 387 ASP A N 1
ATOM 2995 C CA . ASP A 1 387 ? -13.761 -4.761 21.613 1.00 95.00 387 ASP A CA 1
ATOM 2996 C C . ASP A 1 387 ? -13.267 -5.773 22.658 1.00 95.00 387 ASP A C 1
ATOM 2998 O O . ASP A 1 387 ? -12.651 -6.792 22.334 1.00 95.00 387 ASP A O 1
ATOM 3002 N N . ASN A 1 388 ? -13.477 -5.458 23.940 1.00 96.00 388 ASN A N 1
ATOM 3003 C CA . ASN A 1 388 ? -13.090 -6.315 25.061 1.00 96.00 388 ASN A CA 1
ATOM 3004 C C . ASN A 1 388 ? -14.211 -6.417 26.113 1.00 96.00 388 ASN A C 1
ATOM 3006 O O . ASN A 1 388 ? -14.652 -5.380 26.618 1.00 96.00 388 ASN A O 1
ATOM 3010 N N . PRO A 1 389 ? -14.642 -7.639 26.498 1.00 95.69 389 PRO A N 1
ATOM 3011 C CA . PRO A 1 389 ? -15.716 -7.848 27.472 1.00 95.69 389 PRO A CA 1
ATOM 3012 C C . PRO A 1 389 ? -15.518 -7.181 28.842 1.00 95.69 389 PRO A C 1
ATOM 3014 O O . PRO A 1 389 ? -16.488 -7.034 29.582 1.00 95.69 389 PRO A O 1
ATOM 3017 N N . GLU A 1 390 ? -14.300 -6.752 29.196 1.00 95.56 390 GLU A N 1
ATOM 3018 C CA . GLU A 1 390 ? -14.028 -5.956 30.407 1.00 95.56 390 GLU A CA 1
ATOM 3019 C C . GLU A 1 390 ? -14.755 -4.597 30.434 1.00 95.56 390 GLU A C 1
ATOM 3021 O O . GLU A 1 390 ? -14.906 -3.993 31.499 1.00 95.56 390 GLU A O 1
ATOM 3026 N N . ASN A 1 391 ? -15.206 -4.128 29.268 1.00 96.44 391 ASN A N 1
ATOM 3027 C CA . ASN A 1 391 ? -15.959 -2.890 29.096 1.00 96.44 391 ASN A CA 1
ATOM 3028 C C . ASN A 1 391 ? -17.480 -3.110 29.087 1.00 96.44 391 ASN A C 1
ATOM 3030 O O . ASN A 1 391 ? -18.229 -2.147 28.942 1.00 96.44 391 ASN A O 1
ATOM 3034 N N . ASN A 1 392 ? -17.960 -4.351 29.227 1.00 97.25 392 ASN A N 1
ATOM 3035 C CA . ASN A 1 392 ? -19.391 -4.636 29.194 1.00 97.25 392 ASN A CA 1
ATOM 3036 C C . ASN A 1 392 ? -20.127 -3.892 30.323 1.00 97.25 392 ASN A C 1
ATOM 3038 O O . ASN A 1 392 ? -19.834 -4.092 31.503 1.00 97.25 392 ASN A O 1
ATOM 3042 N N . GLY A 1 393 ? -21.081 -3.036 29.955 1.00 96.12 393 GLY A N 1
ATOM 3043 C CA . GLY A 1 393 ? -21.817 -2.173 30.877 1.00 96.12 393 GLY A CA 1
ATOM 3044 C C . GLY A 1 393 ? -20.999 -1.027 31.486 1.00 96.12 393 GLY A C 1
ATOM 3045 O O . GLY A 1 393 ? -21.426 -0.477 32.500 1.00 96.12 393 GLY A O 1
ATOM 3046 N N . LEU A 1 394 ? -19.840 -0.672 30.915 1.00 96.81 394 LEU A N 1
ATOM 3047 C CA . LEU A 1 394 ? -19.016 0.441 31.395 1.00 96.81 394 LEU A CA 1
ATOM 3048 C C . LEU A 1 394 ? -19.806 1.756 31.350 1.00 96.81 394 LEU A C 1
ATOM 3050 O O . LEU A 1 394 ? -20.270 2.176 30.288 1.00 96.81 394 LEU A O 1
ATOM 3054 N N . SER A 1 395 ? -19.954 2.400 32.508 1.00 96.00 395 SER A N 1
ATOM 3055 C CA . SER A 1 395 ? -20.657 3.675 32.621 1.00 96.00 395 SER A CA 1
ATOM 3056 C C . SER A 1 395 ? -19.753 4.854 32.244 1.00 96.00 395 SER A C 1
ATOM 3058 O O . SER A 1 395 ? -18.530 4.763 32.335 1.00 96.00 395 SER A O 1
ATOM 3060 N N . ILE A 1 396 ? -20.348 5.985 31.848 1.00 95.50 396 ILE A N 1
ATOM 3061 C CA . ILE A 1 396 ? -19.595 7.208 31.521 1.00 95.50 396 ILE A CA 1
ATOM 3062 C C . ILE A 1 396 ? -18.764 7.706 32.720 1.00 95.50 396 ILE A C 1
ATOM 3064 O O . ILE A 1 396 ? -17.585 7.985 32.519 1.00 95.50 396 ILE A O 1
ATOM 3068 N N . PRO A 1 397 ? -19.293 7.782 33.962 1.00 94.94 397 PRO A N 1
ATOM 3069 C CA . PRO A 1 397 ? -18.474 8.166 35.113 1.00 94.94 397 PRO A CA 1
ATOM 3070 C C . PRO A 1 397 ? -17.268 7.246 35.336 1.00 94.94 397 PRO A C 1
ATOM 3072 O O . PRO A 1 397 ? -16.163 7.743 35.538 1.00 94.94 397 PRO A O 1
ATOM 3075 N N . ASP A 1 398 ? -17.453 5.925 35.227 1.00 95.44 398 ASP A N 1
ATOM 3076 C CA . ASP A 1 398 ? -16.351 4.964 35.376 1.00 95.44 398 ASP A CA 1
ATOM 3077 C C . ASP A 1 398 ? -15.324 5.106 34.240 1.00 95.44 398 ASP A C 1
ATOM 3079 O O . ASP A 1 398 ? -14.125 4.936 34.452 1.00 95.44 398 ASP A O 1
ATOM 3083 N N . LEU A 1 399 ? -15.779 5.410 33.020 1.00 94.38 399 LEU A N 1
ATOM 3084 C CA . LEU A 1 399 ? -14.909 5.673 31.875 1.00 94.38 399 LEU A CA 1
ATOM 3085 C C . LEU A 1 399 ? -14.071 6.939 32.089 1.00 94.38 399 LEU A C 1
ATOM 3087 O O . LEU A 1 399 ? -12.862 6.904 31.878 1.00 94.38 399 LEU A O 1
ATOM 3091 N N . ILE A 1 400 ? -14.690 8.027 32.550 1.00 93.25 400 ILE A N 1
ATOM 3092 C CA . ILE A 1 400 ? -13.998 9.283 32.869 1.00 93.25 400 ILE A CA 1
ATOM 3093 C C . ILE A 1 400 ? -12.958 9.055 33.972 1.00 93.25 400 ILE A C 1
ATOM 3095 O O . ILE A 1 400 ? -11.825 9.518 33.845 1.00 93.25 400 ILE A O 1
ATOM 3099 N N . GLU A 1 401 ? -13.306 8.302 35.021 1.00 92.56 401 GLU A N 1
ATOM 3100 C CA . GLU A 1 401 ? -12.367 7.946 36.091 1.00 92.56 401 GLU A CA 1
ATOM 3101 C C . GLU A 1 401 ? -11.176 7.133 35.561 1.00 92.56 401 GLU A C 1
ATOM 3103 O O . GLU A 1 401 ? -10.036 7.389 35.945 1.00 92.56 401 GLU A O 1
ATOM 3108 N N . ARG A 1 402 ? -11.417 6.184 34.645 1.00 91.94 402 ARG A N 1
ATOM 3109 C CA . ARG A 1 402 ? -10.354 5.381 34.016 1.00 91.94 402 ARG A CA 1
ATOM 3110 C C . ARG A 1 402 ? -9.418 6.212 33.141 1.00 91.94 402 ARG A C 1
ATOM 3112 O O . ARG A 1 402 ? -8.225 5.922 33.126 1.00 91.94 402 ARG A O 1
ATOM 3119 N N . ILE A 1 403 ? -9.944 7.192 32.404 1.00 90.44 403 ILE A N 1
ATOM 3120 C CA . ILE A 1 403 ? -9.150 8.065 31.524 1.00 90.44 403 ILE A CA 1
ATOM 3121 C C . ILE A 1 403 ? -8.291 9.033 32.355 1.00 90.44 403 ILE A C 1
ATOM 3123 O O . ILE A 1 403 ? -7.112 9.225 32.054 1.00 90.44 403 ILE A O 1
ATOM 3127 N N . GLY A 1 404 ? -8.842 9.599 33.433 1.00 89.00 404 GLY A N 1
ATOM 3128 C CA . GLY A 1 404 ? -8.157 10.627 34.222 1.00 89.00 404 GLY A CA 1
ATOM 3129 C C . GLY A 1 404 ? -7.975 11.929 33.433 1.00 89.00 404 GLY A C 1
ATOM 3130 O O . GLY A 1 404 ? -8.669 12.159 32.455 1.00 89.00 404 GLY A O 1
ATOM 3131 N N . ASP A 1 405 ? -7.073 12.821 33.841 1.00 85.12 405 ASP A N 1
ATOM 3132 C CA . ASP A 1 405 ? -6.952 14.169 33.238 1.00 85.12 405 ASP A CA 1
ATOM 3133 C C . ASP A 1 405 ? -6.072 14.224 31.973 1.00 85.12 405 ASP A C 1
ATOM 3135 O O . ASP A 1 405 ? -5.683 15.297 31.511 1.00 85.12 405 ASP A O 1
ATOM 3139 N N . HIS A 1 406 ? -5.728 13.063 31.420 1.00 82.88 406 HIS A N 1
ATOM 3140 C CA . HIS A 1 406 ? -4.900 12.926 30.226 1.00 82.88 406 HIS A CA 1
ATOM 3141 C C . HIS A 1 406 ? -5.760 12.577 29.002 1.00 82.88 406 HIS A C 1
ATOM 3143 O O . HIS A 1 406 ? -6.878 12.090 29.167 1.00 82.88 406 HIS A O 1
ATOM 3149 N N . PRO A 1 407 ? -5.252 12.793 27.773 1.00 82.56 407 PRO A N 1
ATOM 3150 C CA . PRO A 1 407 ? -5.926 12.329 26.569 1.00 82.56 407 PRO A CA 1
ATOM 3151 C C . PRO A 1 407 ? -6.270 10.823 26.608 1.00 82.56 407 PRO A C 1
ATOM 3153 O O . PRO A 1 407 ? -5.546 10.042 27.243 1.00 82.56 407 PRO A O 1
ATOM 3156 N N . PRO A 1 408 ? -7.314 10.390 25.876 1.00 89.56 408 PRO A N 1
ATOM 3157 C CA . PRO A 1 408 ? -8.085 11.174 24.903 1.00 89.56 408 PRO A CA 1
ATOM 3158 C C . PRO A 1 408 ? -9.092 12.139 25.557 1.00 89.56 408 PRO A C 1
ATOM 3160 O O . PRO A 1 408 ? -9.631 11.854 26.625 1.00 89.56 408 PRO A O 1
ATOM 3163 N N . TYR A 1 409 ? -9.343 13.287 24.914 1.00 90.44 409 TYR A N 1
ATOM 3164 C CA . TYR A 1 409 ? -10.302 14.311 25.379 1.00 90.44 409 TYR A CA 1
ATOM 3165 C C . TYR A 1 409 ? -11.708 14.154 24.791 1.00 90.44 409 TYR A C 1
ATOM 3167 O O . TYR A 1 409 ? -12.616 14.905 25.122 1.00 90.44 409 TYR A O 1
ATOM 3175 N N . TYR A 1 410 ? -11.899 13.150 23.950 1.00 93.56 410 TYR A N 1
ATOM 3176 C CA . TYR A 1 410 ? -13.203 12.659 23.548 1.00 93.56 410 TYR A CA 1
ATOM 3177 C C . TYR A 1 410 ? -13.081 11.163 23.272 1.00 93.56 410 TYR A C 1
ATOM 3179 O O . TYR A 1 410 ? -12.013 10.658 22.921 1.00 93.56 410 TYR A O 1
ATOM 3187 N N . VAL A 1 411 ? -14.180 10.439 23.418 1.00 96.69 411 VAL A N 1
ATOM 3188 C CA . VAL A 1 411 ? -14.271 9.014 23.083 1.00 96.69 411 VAL A CA 1
ATOM 3189 C C . VAL A 1 411 ? -15.637 8.710 22.494 1.00 96.69 411 VAL A C 1
ATOM 3191 O O . VAL A 1 411 ? -16.608 9.429 22.727 1.00 96.69 411 VAL A O 1
ATOM 3194 N N . PHE A 1 412 ? -15.727 7.613 21.756 1.00 98.44 412 PHE A N 1
ATOM 3195 C CA . PHE A 1 412 ? -16.973 7.109 21.203 1.00 98.44 412 PHE A CA 1
ATOM 3196 C C . PHE A 1 412 ? -17.345 5.794 21.879 1.00 98.44 412 PHE A C 1
ATOM 3198 O O . PHE A 1 412 ? -16.486 4.953 22.145 1.00 98.44 412 PHE A O 1
ATOM 3205 N N . ILE A 1 413 ? -18.630 5.598 22.154 1.00 98.56 413 ILE A N 1
ATOM 3206 C CA . ILE A 1 413 ? -19.158 4.418 22.835 1.00 98.56 413 ILE A CA 1
ATOM 3207 C C . ILE A 1 413 ? -20.232 3.771 21.964 1.00 98.56 413 ILE A C 1
ATOM 3209 O O . ILE A 1 413 ? -21.207 4.416 21.573 1.00 98.56 413 ILE A O 1
ATOM 3213 N N . ALA A 1 414 ? -20.074 2.472 21.716 1.00 98.44 414 ALA A N 1
ATOM 3214 C CA . ALA A 1 414 ? -21.132 1.618 21.197 1.00 98.44 414 ALA A CA 1
ATOM 3215 C C . ALA A 1 414 ? -21.847 0.932 22.366 1.00 98.44 414 ALA A C 1
ATOM 3217 O O . ALA A 1 414 ? -21.407 -0.110 22.868 1.00 98.44 414 ALA A O 1
ATOM 3218 N N . ASP A 1 415 ? -22.927 1.571 22.815 1.00 98.25 415 ASP A N 1
ATOM 3219 C CA . ASP A 1 415 ? -23.753 1.133 23.936 1.00 98.25 415 ASP A CA 1
ATOM 3220 C C . ASP A 1 415 ? -25.011 0.387 23.470 1.00 98.25 415 ASP A C 1
ATOM 3222 O O . ASP A 1 415 ? -25.212 0.122 22.285 1.00 98.25 415 ASP A O 1
ATOM 3226 N N . HIS A 1 416 ? -25.896 0.062 24.412 1.00 98.12 416 HIS A N 1
ATOM 3227 C CA . HIS A 1 416 ? -27.130 -0.662 24.114 1.00 98.12 416 HIS A CA 1
ATOM 3228 C C . HIS A 1 416 ? -27.995 -0.004 23.039 1.00 98.12 416 HIS A C 1
ATOM 3230 O O . HIS A 1 416 ? -28.598 -0.695 22.217 1.00 98.12 416 HIS A O 1
ATOM 3236 N N . THR A 1 417 ? -28.053 1.328 23.014 1.00 98.19 417 THR A N 1
ATOM 3237 C CA . THR A 1 417 ? -28.845 2.038 22.005 1.00 98.19 417 THR A CA 1
ATOM 3238 C C . THR A 1 417 ? -28.159 1.946 20.649 1.00 98.19 417 THR A C 1
ATOM 3240 O O . THR A 1 417 ? -28.831 1.685 19.661 1.00 98.19 417 THR A O 1
ATOM 3243 N N . THR A 1 418 ? -26.827 2.059 20.591 1.00 98.31 418 THR A N 1
ATOM 3244 C CA . THR A 1 418 ? -26.074 1.806 19.353 1.00 98.31 418 THR A CA 1
ATOM 3245 C C . THR A 1 418 ? -26.366 0.415 18.791 1.00 98.31 418 THR A C 1
ATOM 3247 O O . THR A 1 418 ? -26.523 0.274 17.586 1.00 98.31 418 THR A O 1
ATOM 3250 N N . ILE A 1 419 ? -26.470 -0.614 19.637 1.00 98.19 419 ILE A N 1
ATOM 3251 C CA . ILE A 1 419 ? -26.714 -1.995 19.190 1.00 98.19 419 ILE A CA 1
ATOM 3252 C C . ILE A 1 419 ? -28.169 -2.233 18.758 1.00 98.19 419 ILE A C 1
ATOM 3254 O O . ILE A 1 419 ? -28.412 -2.956 17.791 1.00 98.19 419 ILE A O 1
ATOM 3258 N N . THR A 1 420 ? -29.141 -1.653 19.464 1.00 97.50 420 THR A N 1
ATOM 3259 C CA . THR A 1 420 ? -30.567 -1.980 19.281 1.00 97.50 420 THR A CA 1
ATOM 3260 C C . THR A 1 420 ? -31.335 -1.026 18.375 1.00 97.50 420 THR A C 1
ATOM 3262 O O . THR A 1 420 ? -32.345 -1.434 17.796 1.00 97.50 420 THR A O 1
ATOM 3265 N N . ASP A 1 421 ? -30.886 0.220 18.238 1.00 97.50 421 ASP A N 1
ATOM 3266 C CA . ASP A 1 421 ? -31.542 1.209 17.390 1.00 97.50 421 ASP A CA 1
ATOM 3267 C C . ASP A 1 421 ? -31.177 0.987 15.906 1.00 97.50 421 ASP A C 1
ATOM 3269 O O . ASP A 1 421 ? -30.000 0.785 15.594 1.00 97.50 421 ASP A O 1
ATOM 3273 N N . PRO A 1 422 ? -32.150 1.026 14.973 1.00 95.25 422 PRO A N 1
ATOM 3274 C CA . PRO A 1 422 ? -31.891 0.854 13.544 1.00 95.25 422 PRO A CA 1
ATOM 3275 C C . PRO A 1 422 ? -30.930 1.873 12.915 1.00 95.25 422 PRO A C 1
ATOM 3277 O O . PRO A 1 422 ? -30.324 1.557 11.895 1.00 95.25 422 PRO A O 1
ATOM 3280 N N . GLU A 1 423 ? -30.801 3.084 13.467 1.00 95.94 423 GLU A N 1
ATOM 3281 C CA . GLU A 1 423 ? -29.853 4.098 12.979 1.00 95.94 423 GLU A CA 1
ATOM 3282 C C . GLU A 1 423 ? -28.432 3.901 13.534 1.00 95.94 423 GLU A C 1
ATOM 3284 O O . GLU A 1 423 ? -27.515 4.613 13.127 1.00 95.94 423 GLU A O 1
ATOM 3289 N N . HIS A 1 424 ? -28.233 2.947 14.451 1.00 97.94 424 HIS A N 1
ATOM 3290 C CA . HIS A 1 424 ? -26.955 2.663 15.106 1.00 97.94 424 HIS A CA 1
ATOM 3291 C C . HIS A 1 424 ? -26.231 3.905 15.672 1.00 97.94 424 HIS A C 1
ATOM 3293 O O . HIS A 1 424 ? -25.017 4.033 15.499 1.00 97.94 424 HIS A O 1
ATOM 3299 N N . PRO A 1 425 ? -26.921 4.837 16.363 1.00 98.19 425 PRO A N 1
ATOM 3300 C CA . PRO A 1 425 ? -26.303 6.072 16.809 1.00 98.19 425 PRO A CA 1
ATOM 3301 C C . PRO A 1 425 ? -25.244 5.797 17.888 1.00 98.19 425 PRO A C 1
ATOM 3303 O O . PRO A 1 425 ? -25.540 5.271 18.970 1.00 98.19 425 PRO A O 1
ATOM 3306 N N . ILE A 1 426 ? -24.005 6.179 17.601 1.00 98.75 426 ILE A N 1
ATOM 3307 C CA . ILE A 1 426 ? -22.834 6.028 18.469 1.00 98.75 426 ILE A CA 1
ATOM 3308 C C . ILE A 1 426 ? -22.783 7.197 19.446 1.00 98.75 426 ILE A C 1
ATOM 3310 O O . ILE A 1 426 ? -23.024 8.342 19.072 1.00 98.75 426 ILE A O 1
ATOM 3314 N N . LEU A 1 427 ? -22.497 6.922 20.714 1.00 98.62 427 LEU A N 1
ATOM 3315 C CA . LEU A 1 427 ? -22.446 7.953 21.744 1.00 98.62 427 LEU A CA 1
ATOM 3316 C C . LEU A 1 427 ? -21.048 8.577 21.789 1.00 98.62 427 LEU A C 1
ATOM 3318 O O . LEU A 1 427 ? -20.107 7.941 22.255 1.00 98.62 427 LEU A O 1
ATOM 3322 N N . ALA A 1 428 ? -20.909 9.814 21.325 1.00 98.19 428 ALA A N 1
ATOM 3323 C CA . ALA A 1 428 ? -19.719 10.616 21.574 1.00 98.19 428 ALA A CA 1
ATOM 3324 C C . ALA A 1 428 ? -19.767 11.158 23.008 1.00 98.19 428 ALA A C 1
ATOM 3326 O O . ALA A 1 428 ? -20.827 11.576 23.486 1.00 98.19 428 ALA A O 1
ATOM 3327 N N . VAL A 1 429 ? -18.626 11.149 23.688 1.00 97.00 429 VAL A N 1
ATOM 3328 C CA . VAL A 1 429 ? -18.467 11.608 25.068 1.00 97.00 429 VAL A CA 1
ATOM 3329 C C . VAL A 1 429 ? -17.274 12.545 25.134 1.00 97.00 429 VAL A C 1
ATOM 3331 O O . VAL A 1 429 ? -16.173 12.165 24.739 1.00 97.00 429 VAL A O 1
ATOM 3334 N N . ASP A 1 430 ? -17.490 13.740 25.668 1.00 93.94 430 ASP A N 1
ATOM 3335 C CA . ASP A 1 430 ? -16.421 14.666 26.010 1.00 93.94 430 ASP A CA 1
ATOM 3336 C C . ASP A 1 430 ? -15.714 14.185 27.284 1.00 93.94 430 ASP A C 1
ATOM 3338 O O . ASP A 1 430 ? -16.336 13.996 28.334 1.00 93.94 430 ASP A O 1
ATOM 3342 N N . THR A 1 431 ? -14.408 13.958 27.198 1.00 91.94 431 THR A N 1
ATOM 3343 C CA . THR A 1 431 ? -13.564 13.520 28.317 1.00 91.94 431 THR A CA 1
ATOM 3344 C C . THR A 1 431 ? -12.506 14.556 28.689 1.00 91.94 431 THR A C 1
ATOM 3346 O O . THR A 1 431 ? -11.737 14.315 29.627 1.00 91.94 431 THR A O 1
ATOM 3349 N N . GLY A 1 432 ? -12.502 15.708 28.010 1.00 86.50 432 GLY A N 1
ATOM 3350 C CA . GLY A 1 432 ? -11.611 16.835 28.237 1.00 86.50 432 GLY A CA 1
ATOM 3351 C C . GLY A 1 432 ? -11.741 17.419 29.646 1.00 86.50 432 GLY A C 1
ATOM 3352 O O . GLY A 1 432 ? -12.812 17.357 30.257 1.00 86.50 432 GLY A O 1
ATOM 3353 N N . PRO A 1 433 ? -10.653 17.958 30.224 1.00 77.75 433 PRO A N 1
ATOM 3354 C CA . PRO A 1 433 ? -10.750 18.672 31.487 1.00 77.75 433 PRO A CA 1
ATOM 3355 C C . PRO A 1 433 ? -11.561 19.966 31.318 1.00 77.75 433 PRO A C 1
ATOM 3357 O O . PRO A 1 433 ? -11.477 20.639 30.293 1.00 77.75 433 PRO A O 1
ATOM 3360 N N . GLU A 1 434 ? -12.301 20.336 32.367 1.00 72.00 434 GLU A N 1
ATOM 3361 C CA . GLU A 1 434 ? -13.220 21.492 32.384 1.00 72.00 434 GLU A CA 1
ATOM 3362 C C . GLU A 1 434 ? -12.532 22.831 32.038 1.00 72.00 434 GLU A C 1
ATOM 3364 O O . GLU A 1 434 ? -13.178 23.775 31.583 1.00 72.00 434 GLU A O 1
ATOM 3369 N N . ASP A 1 435 ? -11.208 22.909 32.204 1.00 69.12 435 ASP A N 1
ATOM 3370 C CA . ASP A 1 435 ? -10.387 24.081 31.881 1.00 69.12 435 ASP A CA 1
ATOM 3371 C C . ASP A 1 435 ? -10.379 24.437 30.379 1.00 69.12 435 ASP A C 1
ATOM 3373 O O . ASP A 1 435 ? -10.033 25.566 30.024 1.00 69.12 435 ASP A O 1
ATOM 3377 N N . PHE A 1 436 ? -10.783 23.514 29.496 1.00 65.31 436 PHE A N 1
ATOM 3378 C CA . PHE A 1 436 ? -10.948 23.774 28.059 1.00 65.31 436 PHE A CA 1
ATOM 3379 C C . PHE A 1 436 ? -12.294 24.422 27.699 1.00 65.31 436 PHE A C 1
ATOM 3381 O O . PHE A 1 436 ? -12.555 24.664 26.527 1.00 65.31 436 PHE A O 1
ATOM 3388 N N . GLY A 1 437 ? -13.131 24.760 28.687 1.00 62.84 437 GLY A N 1
ATOM 3389 C CA . GLY A 1 437 ? -14.406 25.448 28.464 1.00 62.84 437 GLY A CA 1
ATOM 3390 C C . GLY A 1 437 ? -15.569 24.525 28.097 1.00 62.84 437 GLY A C 1
ATOM 3391 O O . GLY A 1 437 ? -16.680 25.017 27.909 1.00 62.84 437 GLY A O 1
ATOM 3392 N N . SER A 1 438 ? -15.341 23.212 28.055 1.00 66.94 438 SER A N 1
ATOM 3393 C CA . SER A 1 438 ? -16.356 22.204 27.772 1.00 66.94 438 SER A CA 1
ATOM 3394 C C . SER A 1 438 ? -16.886 21.531 29.046 1.00 66.94 438 SER A C 1
ATOM 3396 O O . SER A 1 438 ? -16.274 21.583 30.119 1.00 66.94 438 SER A O 1
ATOM 3398 N N . THR A 1 439 ? -18.077 20.927 28.963 1.00 81.88 439 THR A N 1
ATOM 3399 C CA . THR A 1 439 ? -18.664 20.203 30.099 1.00 81.88 439 THR A CA 1
ATOM 3400 C C . THR A 1 439 ? -18.183 18.760 30.066 1.00 81.88 439 THR A C 1
ATOM 3402 O O . THR A 1 439 ? -18.713 17.938 29.324 1.00 81.88 439 THR A O 1
ATOM 3405 N N . ARG A 1 440 ? -17.203 18.421 30.906 1.00 88.56 440 ARG A N 1
ATOM 3406 C CA . ARG A 1 440 ? -16.687 17.052 30.998 1.00 88.56 440 ARG A CA 1
ATOM 3407 C C . ARG A 1 440 ? -17.811 16.037 31.241 1.00 88.56 440 ARG A C 1
ATOM 3409 O O . ARG A 1 440 ? -18.606 16.176 32.170 1.00 88.56 440 ARG A O 1
ATOM 3416 N N . GLY A 1 441 ? -17.869 14.998 30.412 1.00 89.88 441 GLY A N 1
ATOM 3417 C CA . GLY A 1 441 ? -18.927 13.987 30.408 1.00 89.88 441 GLY A CA 1
ATOM 3418 C C . GLY A 1 441 ? -20.194 14.378 29.648 1.00 89.88 441 GLY A C 1
ATOM 3419 O O . GLY A 1 441 ? -21.170 13.626 29.680 1.00 89.88 441 GLY A O 1
ATOM 3420 N N . GLN A 1 442 ? -20.202 15.522 28.960 1.00 93.31 442 GLN A N 1
ATOM 3421 C CA . GLN A 1 442 ? -21.232 15.861 27.984 1.00 93.31 442 GLN A CA 1
ATOM 3422 C C . GLN A 1 442 ? -21.240 14.832 26.854 1.00 93.31 442 GLN A C 1
ATOM 3424 O O . GLN A 1 442 ? -20.210 14.266 26.490 1.00 93.31 442 GLN A O 1
ATOM 3429 N N . THR A 1 443 ? -22.428 14.561 26.317 1.00 96.81 443 THR A N 1
ATOM 3430 C CA . THR A 1 443 ? -22.599 13.535 25.289 1.00 96.81 443 THR A CA 1
ATOM 3431 C C . THR A 1 443 ? -23.486 14.013 24.159 1.00 96.81 443 THR A C 1
ATOM 3433 O O . THR A 1 443 ? -24.384 14.831 24.369 1.00 96.81 443 THR A O 1
ATOM 3436 N N . VAL A 1 444 ? -23.257 13.453 22.977 1.00 97.88 444 VAL A N 1
ATOM 3437 C CA . VAL A 1 444 ? -24.130 13.576 21.811 1.00 97.88 444 VAL A CA 1
ATOM 3438 C C . VAL A 1 444 ? -24.134 12.250 21.067 1.00 97.88 444 VAL A C 1
ATOM 3440 O O . VAL A 1 444 ? -23.116 11.561 20.993 1.00 97.88 444 VAL A O 1
ATOM 3443 N N . ARG A 1 445 ? -25.289 11.851 20.534 1.00 98.50 445 ARG A N 1
ATOM 3444 C CA . ARG A 1 445 ? -25.372 10.673 19.673 1.00 98.50 445 ARG A CA 1
ATOM 3445 C C . ARG A 1 445 ? -25.097 11.058 18.231 1.00 98.50 445 ARG A C 1
ATOM 3447 O O . ARG A 1 445 ? -25.598 12.071 17.772 1.00 98.50 445 ARG A O 1
ATOM 3454 N N . VAL A 1 446 ? -24.348 10.241 17.509 1.00 98.56 446 VAL A N 1
ATOM 3455 C CA . VAL A 1 446 ? -23.902 10.513 16.140 1.00 98.56 446 VAL A CA 1
ATOM 3456 C C . VAL A 1 446 ? -24.272 9.319 15.273 1.00 98.56 446 VAL A C 1
ATOM 3458 O O . VAL A 1 446 ? -23.939 8.184 15.616 1.00 98.56 446 VAL A O 1
ATOM 3461 N N . ILE A 1 447 ? -24.976 9.544 14.161 1.00 97.62 447 ILE A N 1
ATOM 3462 C CA . ILE A 1 447 ? -25.216 8.451 13.208 1.00 97.62 447 ILE A CA 1
ATOM 3463 C C . ILE A 1 447 ? -23.894 8.030 12.543 1.00 97.62 447 ILE A C 1
ATOM 3465 O O . ILE A 1 447 ? -23.053 8.894 12.276 1.00 97.62 447 ILE A O 1
ATOM 3469 N N . PRO A 1 448 ? -23.705 6.741 12.207 1.00 97.56 448 PRO A N 1
ATOM 3470 C CA . PRO A 1 448 ? -22.449 6.250 11.640 1.00 97.56 448 PRO A CA 1
ATOM 3471 C C . PRO A 1 448 ? -21.947 7.046 10.423 1.00 97.56 448 PRO A C 1
ATOM 3473 O O . PRO A 1 448 ? -20.767 7.373 10.354 1.00 97.56 448 PRO A O 1
ATOM 3476 N N . SER A 1 449 ? -22.841 7.462 9.517 1.00 95.44 449 SER A N 1
ATOM 3477 C CA . SER A 1 449 ? -22.482 8.220 8.303 1.00 95.44 449 SER A CA 1
ATOM 3478 C C . SER A 1 449 ? -21.944 9.636 8.556 1.00 95.44 449 SER A C 1
ATOM 3480 O O . SER A 1 449 ? -21.439 10.273 7.631 1.00 95.44 449 SER A O 1
ATOM 3482 N N . GLN A 1 450 ? -22.031 10.138 9.791 1.00 96.88 450 GLN A N 1
ATOM 3483 C CA . GLN A 1 450 ? -21.522 11.452 10.204 1.00 96.88 450 GLN A CA 1
ATOM 3484 C C . GLN A 1 450 ? -20.329 11.358 11.163 1.00 96.88 450 GLN A C 1
ATOM 3486 O O . GLN A 1 450 ? -19.816 12.384 11.607 1.00 96.88 450 GLN A O 1
ATOM 3491 N N . MET A 1 451 ? -19.844 10.147 11.454 1.00 97.75 451 MET A N 1
ATOM 3492 C CA . MET A 1 451 ? -18.720 9.939 12.370 1.00 97.75 451 MET A CA 1
ATOM 3493 C C . MET A 1 451 ? -17.440 10.632 11.908 1.00 97.75 451 MET A C 1
ATOM 3495 O O . MET A 1 451 ? -16.748 11.215 12.736 1.00 97.75 451 MET A O 1
ATOM 3499 N N . TRP A 1 452 ? -17.157 10.637 10.599 1.00 94.62 452 TRP A N 1
ATOM 3500 C CA . TRP A 1 452 ? -15.989 11.328 10.035 1.00 94.62 452 TRP A CA 1
ATOM 3501 C C . TRP A 1 452 ? -16.016 12.834 10.320 1.00 94.62 452 TRP A C 1
ATOM 3503 O O . TRP A 1 452 ? -14.969 13.440 10.509 1.00 94.62 452 TRP A O 1
ATOM 3513 N N . SER A 1 453 ? -17.205 13.445 10.364 1.00 93.75 453 SER A N 1
ATOM 3514 C CA . SER A 1 453 ? -17.340 14.880 10.611 1.00 93.75 453 SER A CA 1
ATOM 3515 C C . SER A 1 453 ? -16.959 15.206 12.051 1.00 93.75 453 SER A C 1
ATOM 3517 O O . SER A 1 453 ? -16.173 16.119 12.291 1.00 93.75 453 SER A O 1
ATOM 3519 N N . VAL A 1 454 ? -17.455 14.419 13.006 1.00 95.69 454 VAL A N 1
ATOM 3520 C CA . VAL A 1 454 ? -17.170 14.620 14.431 1.00 95.69 454 VAL A CA 1
ATOM 3521 C C . VAL A 1 454 ? -15.714 14.279 14.745 1.00 95.69 454 VAL A C 1
ATOM 3523 O O . VAL A 1 454 ? -15.000 15.094 15.321 1.00 95.69 454 VAL A O 1
ATOM 3526 N N . GLU A 1 455 ? -15.244 13.104 14.325 1.00 96.06 455 GLU A N 1
ATOM 3527 C CA . GLU A 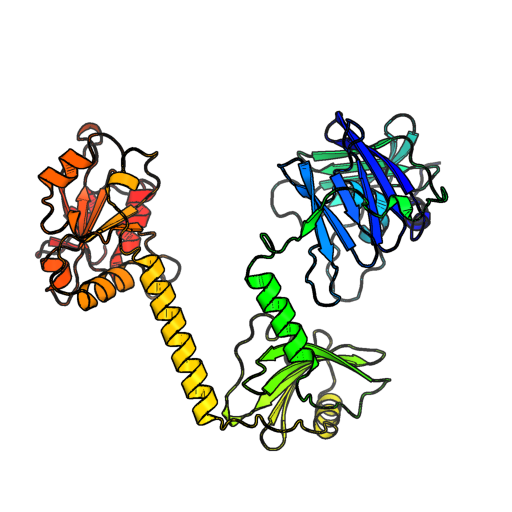1 455 ? -13.894 12.624 14.634 1.00 96.06 455 GLU A CA 1
ATOM 3528 C C . GLU A 1 455 ? -12.809 13.518 14.027 1.00 96.06 455 GLU A C 1
ATOM 3530 O O . GLU A 1 455 ? -11.958 14.000 14.771 1.00 96.06 455 GLU A O 1
ATOM 3535 N N . ASN A 1 456 ? -12.883 13.843 12.729 1.00 93.81 456 ASN A N 1
ATOM 3536 C CA . ASN A 1 456 ? -11.867 14.675 12.076 1.00 93.81 456 ASN A CA 1
ATOM 3537 C C . ASN A 1 456 ? -11.758 16.069 12.703 1.00 93.81 456 ASN A C 1
ATOM 3539 O O . ASN A 1 456 ? -10.667 16.628 12.762 1.00 93.81 456 ASN A O 1
ATOM 3543 N N . ASN A 1 457 ? -12.880 16.664 13.123 1.00 92.81 457 ASN A N 1
ATOM 3544 C CA . ASN A 1 457 ? -12.876 18.005 13.705 1.00 92.81 457 ASN A CA 1
ATOM 3545 C C . ASN A 1 457 ? -12.351 18.002 15.142 1.00 92.81 457 ASN A C 1
ATOM 3547 O O . ASN A 1 457 ? -11.545 18.869 15.482 1.00 92.81 457 ASN A O 1
ATOM 3551 N N . LEU A 1 458 ? -12.766 17.034 15.966 1.00 90.56 458 LEU A N 1
ATOM 3552 C CA . LEU A 1 458 ? -12.303 16.930 17.350 1.00 90.56 458 LEU A CA 1
ATOM 3553 C C . LEU A 1 458 ? -10.825 16.519 17.425 1.00 90.56 458 LEU A C 1
ATOM 3555 O O . LEU A 1 458 ? -10.085 17.051 18.254 1.00 90.56 458 LEU A O 1
ATOM 3559 N N . SER A 1 459 ? -10.361 15.631 16.539 1.00 86.38 459 SER A N 1
ATOM 3560 C CA . SER A 1 459 ? -8.975 15.140 16.529 1.00 86.38 459 SER A CA 1
ATOM 3561 C C . SER A 1 459 ? -7.944 16.215 16.203 1.00 86.38 459 SER A C 1
ATOM 3563 O O . SER A 1 459 ? -6.833 16.179 16.732 1.00 86.38 459 SER A O 1
ATOM 3565 N N . ILE A 1 460 ? -8.317 17.207 15.393 1.00 85.50 460 ILE A N 1
ATOM 3566 C CA . ILE A 1 460 ? -7.449 18.340 15.035 1.00 85.50 460 ILE A CA 1
ATOM 3567 C C . ILE A 1 460 ? -7.831 19.641 15.752 1.00 85.50 460 ILE A C 1
ATOM 3569 O O . ILE A 1 460 ? -7.255 20.688 15.452 1.00 85.50 460 ILE A O 1
ATOM 3573 N N . SER A 1 461 ? -8.800 19.584 16.672 1.00 84.69 461 SER A N 1
ATOM 3574 C CA . SER A 1 461 ? -9.334 20.743 17.400 1.00 84.69 461 SER A CA 1
ATOM 3575 C C . SER A 1 461 ? -9.802 21.878 16.474 1.00 84.69 461 SER A C 1
ATOM 3577 O O . SER A 1 461 ? -9.508 23.049 16.709 1.00 84.69 461 SER A O 1
ATOM 3579 N N . ASN A 1 462 ? -10.486 21.530 15.379 1.00 85.12 462 ASN A N 1
ATOM 3580 C CA . ASN A 1 462 ? -11.059 22.506 14.445 1.00 85.12 462 ASN A CA 1
ATOM 3581 C C . ASN A 1 462 ? -12.433 23.027 14.897 1.00 85.12 462 ASN A C 1
ATOM 3583 O O . ASN A 1 462 ? -12.787 24.151 14.550 1.00 85.12 462 ASN A O 1
ATOM 3587 N N . MET A 1 463 ? -13.188 22.217 15.644 1.00 88.50 463 MET A N 1
ATOM 3588 C CA . MET A 1 463 ? -14.476 22.578 16.248 1.00 88.50 463 MET A CA 1
ATOM 3589 C C . MET A 1 463 ? -14.546 22.052 17.677 1.00 88.50 463 MET A C 1
ATOM 3591 O O . MET A 1 463 ? -13.880 21.062 18.002 1.00 88.50 463 MET A O 1
ATOM 3595 N N . ASP A 1 464 ? -15.381 22.690 18.491 1.00 87.81 464 ASP A N 1
ATOM 3596 C CA . ASP A 1 464 ? -15.608 22.304 19.881 1.00 87.81 464 ASP A CA 1
ATOM 3597 C C . ASP A 1 464 ? -16.743 21.265 19.997 1.00 87.81 464 ASP A C 1
ATOM 3599 O O . ASP A 1 464 ? -17.573 21.083 19.102 1.00 87.81 464 ASP A O 1
ATOM 3603 N N . PHE A 1 465 ? -16.762 20.509 21.100 1.00 92.25 465 PHE A N 1
ATOM 3604 C CA . PHE A 1 465 ? -17.722 19.413 21.294 1.00 92.25 465 PHE A CA 1
ATOM 3605 C C . PHE A 1 465 ? -19.176 19.907 21.418 1.00 92.25 465 PHE A C 1
ATOM 3607 O O . PHE A 1 465 ? -20.115 19.233 20.983 1.00 92.25 465 PHE A O 1
ATOM 3614 N N . ASP A 1 466 ? -19.377 21.083 22.012 1.00 91.75 466 ASP A N 1
ATOM 3615 C CA . ASP A 1 466 ? -20.684 21.708 22.221 1.00 91.75 466 ASP A CA 1
ATOM 3616 C C . ASP A 1 466 ? -21.389 22.053 20.904 1.00 91.75 466 ASP A C 1
ATOM 3618 O O . ASP A 1 466 ? -22.600 21.860 20.809 1.00 91.75 466 ASP A O 1
ATOM 3622 N N . GLU A 1 467 ? -20.650 22.432 19.861 1.00 91.94 467 GLU A N 1
ATOM 3623 C CA . GLU A 1 467 ? -21.199 22.698 18.526 1.00 91.94 467 GLU A CA 1
ATOM 3624 C C . GLU A 1 467 ? -21.954 21.484 17.955 1.00 91.94 467 GLU A C 1
ATOM 3626 O O . GLU A 1 467 ? -23.019 21.627 17.344 1.00 91.94 467 GLU A O 1
ATOM 3631 N N . PHE A 1 468 ? -21.454 20.266 18.196 1.00 95.06 468 PHE A N 1
ATOM 3632 C CA . PHE A 1 468 ? -22.127 19.029 17.783 1.00 95.06 468 PHE A CA 1
ATOM 3633 C C . PHE A 1 468 ? -23.362 18.728 18.632 1.00 95.06 468 PHE A C 1
ATOM 3635 O O . PHE A 1 468 ? -24.366 18.238 18.111 1.00 95.06 468 PHE A O 1
ATOM 3642 N N . VAL A 1 469 ? -23.310 19.040 19.929 1.00 95.00 469 VAL A N 1
ATOM 3643 C CA . VAL A 1 469 ? -24.445 18.875 20.848 1.00 95.00 469 VAL A CA 1
ATOM 3644 C C . VAL A 1 469 ? -25.575 19.837 20.478 1.00 95.00 469 VAL A C 1
ATOM 3646 O O . VAL A 1 469 ? -26.735 19.429 20.435 1.00 95.00 469 VAL A O 1
ATOM 3649 N N . GLU A 1 470 ? -25.254 21.095 20.179 1.00 94.12 470 GLU A N 1
ATOM 3650 C CA . GLU A 1 470 ? -26.222 22.120 19.773 1.00 94.12 470 GLU A CA 1
ATOM 3651 C C . GLU A 1 470 ? -26.834 21.843 18.396 1.00 94.12 470 GLU A C 1
ATOM 3653 O O . GLU A 1 470 ? -27.991 22.191 18.152 1.00 94.12 470 GLU A O 1
ATOM 3658 N N . SER A 1 471 ? -26.082 21.177 17.517 1.00 96.19 471 SER A N 1
ATOM 3659 C CA . SER A 1 471 ? -26.530 20.792 16.173 1.00 96.19 471 SER A CA 1
ATOM 3660 C C . SER A 1 471 ? -27.283 19.459 16.137 1.00 96.19 471 SER A C 1
ATOM 3662 O O . SER A 1 471 ? -27.771 19.048 15.083 1.00 96.19 471 SER A O 1
ATOM 3664 N N . ALA A 1 472 ? -27.388 18.755 17.266 1.00 96.56 472 ALA A N 1
ATOM 3665 C CA . ALA A 1 472 ? -28.148 17.518 17.341 1.00 96.56 472 ALA A CA 1
ATOM 3666 C C . ALA A 1 472 ? -29.649 17.766 17.111 1.00 96.56 472 ALA A C 1
ATOM 3668 O O . ALA A 1 472 ? -30.212 18.796 17.490 1.00 96.56 472 ALA A O 1
ATOM 3669 N N . GLY A 1 473 ? -30.325 16.792 16.498 1.00 94.75 473 GLY A N 1
ATOM 3670 C CA . GLY A 1 473 ? -31.770 16.846 16.300 1.00 94.75 473 GLY A CA 1
ATOM 3671 C C . GLY A 1 473 ? -32.555 16.876 17.623 1.00 94.75 473 GLY A C 1
ATOM 3672 O O . GLY A 1 473 ? -31.995 16.668 18.699 1.00 94.75 473 GLY A O 1
ATOM 3673 N N . PRO A 1 474 ? -33.889 17.069 17.580 1.00 93.94 474 PRO A N 1
ATOM 3674 C CA . PRO A 1 474 ? -34.734 17.079 18.782 1.00 93.94 474 PRO A CA 1
ATOM 3675 C C . PRO A 1 474 ? -34.691 15.784 19.612 1.00 93.94 474 PRO A C 1
ATOM 3677 O O . PRO A 1 474 ? -35.103 15.777 20.770 1.00 93.94 474 PRO A O 1
ATOM 3680 N N . ASP A 1 475 ? -34.239 14.687 19.007 1.00 94.38 475 ASP A N 1
ATOM 3681 C CA . ASP A 1 475 ? -34.010 13.378 19.617 1.00 94.38 475 ASP A CA 1
ATOM 3682 C C . ASP A 1 475 ? -32.603 13.223 20.229 1.00 94.38 475 ASP A C 1
ATOM 3684 O O . ASP A 1 475 ? -32.290 12.172 20.785 1.00 94.38 475 ASP A O 1
ATOM 3688 N N . GLY A 1 476 ? -31.765 14.261 20.157 1.00 95.06 476 GLY A N 1
ATOM 3689 C CA . GLY A 1 476 ? -30.392 14.266 20.663 1.00 95.06 476 GLY A CA 1
ATOM 3690 C C . GLY A 1 476 ? -29.384 13.572 19.744 1.00 95.06 476 GLY A C 1
ATOM 3691 O O . GLY A 1 476 ? -28.278 13.263 20.191 1.00 95.06 476 GLY A O 1
ATOM 3692 N N . VAL A 1 477 ? -29.751 13.313 18.482 1.00 98.06 477 VAL A N 1
ATOM 3693 C CA . VAL A 1 477 ? -28.896 12.638 17.498 1.00 98.06 477 VAL A CA 1
ATOM 3694 C C . VAL A 1 477 ? -28.428 13.623 16.422 1.00 98.06 477 VAL A C 1
ATOM 3696 O O . VAL A 1 477 ? -29.227 14.209 15.688 1.00 98.06 477 VAL A O 1
ATOM 3699 N N . TYR A 1 478 ? -27.115 13.783 16.308 1.00 97.62 478 TYR A N 1
ATOM 3700 C CA . TYR A 1 478 ? -26.426 14.527 15.264 1.00 97.62 478 TYR A CA 1
ATOM 3701 C C . TYR A 1 478 ? -26.451 13.759 13.937 1.00 97.62 478 TYR A C 1
ATOM 3703 O O . TYR A 1 478 ? -26.033 12.599 13.857 1.00 97.62 478 TYR A O 1
ATOM 3711 N N . ARG A 1 479 ? -26.951 14.428 12.889 1.00 95.94 479 ARG A N 1
ATOM 3712 C CA . ARG A 1 479 ? -27.091 13.896 11.520 1.00 95.94 479 ARG A CA 1
ATOM 3713 C C . ARG A 1 479 ? -26.447 14.800 10.456 1.00 95.94 479 ARG A C 1
ATOM 3715 O O . ARG A 1 479 ? -26.756 14.655 9.277 1.00 95.94 479 ARG A O 1
ATOM 3722 N N . GLY A 1 480 ? -25.533 15.678 10.871 1.00 91.38 480 GLY A N 1
ATOM 3723 C CA . GLY A 1 480 ? -24.929 16.720 10.036 1.00 91.38 480 GLY A CA 1
ATOM 3724 C C . GLY A 1 480 ? -25.441 18.119 10.396 1.00 91.38 480 GLY A C 1
ATOM 3725 O O . GLY A 1 480 ? -26.407 18.244 11.152 1.00 91.38 480 GLY A O 1
ATOM 3726 N N . PHE A 1 481 ? -24.767 19.145 9.868 1.00 85.12 481 PHE A N 1
ATOM 3727 C CA . PHE A 1 481 ? -25.128 20.562 10.026 1.00 85.12 481 PHE A CA 1
ATOM 3728 C C . PHE A 1 481 ? -26.238 21.025 9.074 1.00 85.12 481 PHE A C 1
ATOM 3730 O O . PHE A 1 481 ? -26.339 20.470 7.953 1.00 85.12 481 PHE A O 1
#

Organism: Rhodococcus hoagii (NCBI:txid43767)

Sequence (481 aa):
MSMTWPQVRGLSYSTMGRSVRAETWADGTYTGKVWFQPPTSWRIENASGEVTYIENATDEYRRGDDGIMVHVVKSPHRWVMMTGHAPSLLLQAYSMWLPQEQGVPAQLDEPTSPREVDVRGRTGWEVQFTDQSINRTGRIVTYAIDAETGVALSRSTPGLALELSDPLIDEPFDPALFTWTGPTRDEEDLANAGQREYEAKMQALSQMPAAQVTWTPGKIQARPIDGDPRTGALNLQVMPNYQDFTLRQWVTELGEPAGELSTRTPLMHRATVGPWTYEIRSHTPIDTGDCERIIASIVPADLPSTPADQIREAIDLEAAEQADAKLTRMLGTGRRLADYLGGDGGVSLLIRTDFSDDAKWREAAAAAMAPGEGENSDFSADLTCIDNPENNGLSIPDLIERIGDHPPYYVFIADHTTITDPEHPILAVDTGPEDFGSTRGQTVRVIPSQMWSVENNLSISNMDFDEFVESAGPDGVYRGF

pLDDT: mean 86.33, std 12.49, range [37.53, 98.75]

Foldseek 3Di:
DFDFPVVLLVLQCLLPQWWKKWFKDKPNHTFFIWTDHPDWFIWTAGPVRHTQWFIDPFWIWGQDPVRATAIDGDDPQFPDPPPDDLCCCFSVVSVLPPPDDPPDDRQWDDKDGWDWDDQQNFIWTKIWTQGPVDDDDWRIKIWTAGPPRRTTQWIDIVPMIMGTDDMDIRDDDDVCSRDDPDGYDYCPPPCDVVRVVSSVQQVLLQPAFDKDQPDDPADWDKGWDDADRQFSWTWIFIDGPPFIKIKTKGFVLLPDDDDDPNPVFDWADWDDDPRMIITIGGVDHDDNVNVVVRVVRIDDTDGRPDDSVVSVVVVVVVVVVVVVVVLCVQQPAPAAPLVVAPDQAQAAEEEEQAPPDPVLVSVQVCLLQQAADDPRNVFGARYRHDRHNVNHNPDLVNVLVSRDQHDPQKYWYQDPCLRPPPQSWIKIAGSHDCVVVDDHGDIATERSNCNRVVRVCSSVVVDDPVVQQVCADPVRYRPDD

Secondary structure (DSSP, 8-state):
-PPPHHHHHHHHHTTTT--EEEEEEETTEEEEEEEEETTTEEEEEETTS-EEEEE-SSEEEEE-TTSSEEEEE--TT--------TTHHHHTGGGGGSPPPTTSPPSB-PPPPPEEEEETTEEEEEEEEEBTT--SS--EEEEEEETTT--EEEEEETTEEEEEEEEEESPPPPGGGGS--S-EEEGGGTS-HHHHHHHHHHHHHHHS---EE---SS-EEEEEEEEETTTTEEEEEEEESS--EEEEEEEGGG-PPP-TTTTSSPEEEEEEETTEEEEEE-SS---HHHHHHHHHTEEPPPPPSS-HHHHHHHHHHHHHHHHHHHHHHHHTBT--GGGGSSS-S--EEEEE---S-HHHHHHHHHHHTSPPSGGGTT----EEEEB-GGGTT--HHHHHHHHTTSSPSEEEEE-HHHHHSTT--EEEEE-S-GGGSS-TT-EEEE-GGGHHHHHHHHHTTSS-HHHHHHTS-TTSEE---

Radius of gyration: 30.69 Å; chains: 1; bounding box: 77×53×76 Å